Protein 1DBG (pdb70)

Sequence (481 aa):
QVVASNETLYQVVKEVKPGGLVQIADGTYKDVQLIVSNSGKSGLPITIKALNPGKVFFTGDAKVELRGEHLILEGIWFKDGNRAIQAWKSHGPGLVAIYGSYNRITACVFDCFDEANSAYITTSLTEDGKVPQHCRIDHCSFTDKITFDQVINLNNTARAIKDGSVGGPGMYHRVDHCFFSNPQKPGNAGGGIRIGYYRNDIGRCLVDSNLFMRQDSEAEIITSKSQENVYYGNTYLNCQGTMNFRHGDHQVAINNFYIGNDQRFGYGGMFVWGSRHVIACNYFELSETIKSRGNAALYLNPGAMASEHALAFDMLIANNAFINVNGYAIHFNPLDERRKEYCAANRLKFETPHQLMLKGNLFFKDKPYVYPFFKDDYFIAGKNSWTGNVALGVEKGIPVNISANRSAYKPVKIKDIQPIEGIALDLNALISKGITGKPLSWDEVRPYWLKEMPGTYALTARLSADRAAKFKAVIKRNKEH

Foldseek 3Di:
DEDEELVVQQVCLVVDEFLAEYEYEFDEYEQREAERAEAHDVVGAHEYEHNAQPRYEYEEQAAAEAAYARYEYERYEAAHYHHDQVPADALDAASHEYAAEHYEYAQYEAELRALHAYANHEHDHDPVQDAYAAYEYAQYEHEAHLHFAANYEYEQDRDDPDDPLDEGEEHLYEYALYEAAYAAAPDNRHFHYEYYDAQSYAYLYEYAHYEYFQRAHDQENYAYHHEAYEYYHYEHEQYNHAHEPQHHEAYEYFQYEFYYDDDPAAGEDYAYAYEAYEAFLYEAAHPHHDPLFAQEHYEFEWAFDNDSRHHYEHYEHFLYEHEARLGAPYEFYTPVVVRVVVCVVVVGDTGTYFNYEYELYEADHADPRPYARYHDPPDDPPRYHYYQYAHDRHHNHDPDDHHPDPVPRDTDQAQPDDHRPSDPDDVRVRRRVHHDDDHDDCVSRHNPSDDDRPADCSPPVDHPPVSVVSSVVSSVVVDDD

Radius of gyration: 22.56 Å; Cα contacts (8 Å, |Δi|>4): 1504; chains: 1; bounding box: 52×67×52 Å

Solvent-accessible surface area: 19121 Å² total; per-residue (Å²): 97,89,2,75,47,35,129,58,0,41,99,16,3,150,115,14,153,51,40,19,80,0,41,0,19,76,29,88,5,126,54,0,66,1,64,0,74,49,50,4,127,97,69,95,42,0,23,0,33,0,74,60,29,24,120,0,38,0,6,5,60,0,60,0,17,1,95,6,69,35,1,32,0,30,0,0,49,0,60,99,16,102,6,37,77,153,74,45,134,30,67,7,56,2,0,0,1,0,24,6,15,98,2,78,0,10,1,0,0,0,9,11,3,2,32,0,27,0,0,0,0,0,0,12,42,27,196,107,41,122,29,3,56,80,4,65,3,0,49,2,0,0,1,1,0,0,0,20,5,11,0,0,0,1,14,3,15,71,155,52,179,52,120,39,106,100,40,4,66,9,0,47,5,73,0,0,43,0,2,0,0,0,5,98,6,73,60,149,4,6,1,0,0,5,0,0,16,44,67,46,0,39,0,57,0,29,0,12,22,0,5,0,31,24,1,0,1,12,33,30,0,0,4,0,43,0,32,29,0,0,0,53,16,0,1,0,36,7,0,26,0,4,0,3,0,23,15,3,18,33,0,0,0,0,7,0,14,0,22,4,96,43,153,145,59,22,0,1,0,0,3,0,17,3,9,112,2,5,0,0,0,0,48,0,51,0,18,50,10,25,165,63,58,22,24,0,0,0,0,0,0,0,0,5,99,50,17,87,34,5,0,0,27,58,6,18,0,0,2,0,8,2,28,12,12,25,4,36,1,0,7,0,1,0,31,25,141,142,15,84,131,68,3,77,86,69,225,68,151,55,40,26,0,41,90,0,69,0,60,0,0,10,0,52,27,100,93,129,42,128,56,26,10,2,60,17,90,58,64,115,85,75,29,20,41,45,78,45,6,6,5,48,48,37,117,60,43,14,103,21,151,17,58,66,76,112,113,48,40,147,48,43,133,7,156,115,21,132,80,6,103,55,16,108,41,87,3,31,43,30,0,19,146,3,58,61,71,158,53,38,54,31,103,91,2,62,0,132,44,12,172,141,38,12,27,57,14,6,130,72,17,180,29,51,91,101,55,23,57,62,22,134,36,1,43,147,115,86,136,162,243

Secondary structure (DSSP, 8-state):
-EE-SHHHHHHHHHH--TT-EEEEPSEEEET-EEEE----BTTB-EEEEESSTTSEEEEES-EEEE-SSSEEEES-EEEEE---TTT--TTS--SEEE-SSS-EEES-EEES--SS-S-SEEE---TT-----S-EEES-EEE---SSS-SEEE-SS---S---S--PPP---EEES-EEEE---SSS---SEEE-SSTT-B---EEES-EEEEE-SSSEEEEEESBS-EEES-EEES-SSEEEEEE-SS-EEES-EEEE-SSSS-B--EEE-SBS-EEES-EEEESSB-GGGTSEEEEE--B-TTSTT---BSEEEES-EEES-SSEEEESSTTHHHHHHHHHHTT---B---SEEEES-EEE--SS----SEE-TT--TTSSEEES-EEESS--SSS---B--STT--PPP---PPPPTT----HHHHHHH-S-S----GGGTS-TT--SPPSSHHHHS---HHHHHHHHHHHHHTS--

Organism: Pedobacter heparinus (strain ATCC 13125 / DSM 2366 / CIP 104194 / JCM 7457 / NBRC 12017 / NCIMB 9290 / NRRL B-14731 / HIM 762-3) (NCBI:txid485917)

CATH classification: 2.160.20.10

InterPro domains:
  IPR011050 Pectin lyase fold/virulence factor [SSF51126] (27-500)
  IPR012334 Pectin lyase fold [G3DSA:2.160.20.10] (26-506)
  IPR039513 PL-6 family [PF14592] (28-451)
  IPR039513 PL-6 family [cd14251] (28-419)

B-factor: mean 11.75, std 6.19, range [2.41, 33.17]

Nearest PDB structures (foldseek):
  1dbo-assembly1_A  TM=1.002E+00  e=1.349E-78  Pedobacter heparinus
  1ofm-assembly1_A  TM=1.001E+00  e=6.985E-77  Pedobacter heparinus
  7o78-assembly1_A  TM=9.616E-01  e=3.017E-55  Pseudopedobacter saltans DSM 12145
  7o79-assembly1_A  TM=7.717E-01  e=1.027E-18  Pseudopedobacter saltans DSM 12145
  8bwk-assembly3_C  TM=7.982E-01  e=2.949E-17  uncultured bacterium

Structure (mmCIF, N/CA/C/O backbone):
data_1DBG
#
_entry.id   1DBG
#
_cell.length_a   50.6
_cell.length_b   74.4
_cell.length_c   58.7
_cell.angle_alpha   90.0
_cell.angle_beta   92.9
_cell.angle_gamma   90.0
#
_symmetry.space_group_name_H-M   'P 1 21 1'
#
loop_
_entity.id
_entity.type
_entity.pdbx_description
1 polymer 'CHONDROITINASE B'
2 branched '4-deoxy-alpha-D-glucopyranose-(1-3)-[beta-D-glucopyranose-(1-4)]2-O-methyl-beta-L-fucopyranose-(1-4)-beta-D-xylopyranose-(1-4)-alpha-D-glucopyranuronic acid-(1-2)-[alpha-L-rhamnopyranose-(1-4)]alpha-D-mannopyranose'
3 water water
#
loop_
_atom_site.group_PDB
_atom_site.id
_atom_site.type_symbol
_atom_site.label_atom_id
_atom_site.label_alt_id
_atom_site.label_comp_id
_atom_site.label_asym_id
_atom_site.label_entity_id
_atom_site.label_seq_id
_atom_site.pdbx_PDB_ins_code
_atom_site.Cartn_x
_atom_site.Cartn_y
_atom_site.Cartn_z
_atom_site.occupancy
_atom_site.B_iso_or_equiv
_atom_site.auth_seq_id
_atom_site.auth_comp_id
_atom_site.auth_asym_id
_atom_site.auth_atom_id
_atom_site.pdbx_PDB_model_num
ATOM 1 N N . GLN A 1 26 ? 52.719 -8.550 26.157 1.00 11.86 26 GLN A N 1
ATOM 2 C CA . GLN A 1 26 ? 54.121 -8.804 25.737 1.00 11.69 26 GLN A CA 1
ATOM 3 C C . GLN A 1 26 ? 54.700 -7.931 24.626 1.00 11.08 26 GLN A C 1
ATOM 4 O O . GLN A 1 26 ? 54.002 -7.121 23.998 1.00 11.25 26 GLN A O 1
ATOM 9 N N . VAL A 1 27 ? 55.995 -8.106 24.391 1.00 10.29 27 VAL A N 1
ATOM 10 C CA . VAL A 1 27 ? 56.691 -7.357 23.368 1.00 9.70 27 VAL A CA 1
ATOM 11 C C . VAL A 1 27 ? 56.659 -8.144 22.064 1.00 10.05 27 VAL A C 1
ATOM 12 O O . VAL A 1 27 ? 57.076 -9.301 22.007 1.00 10.48 27 VAL A O 1
ATOM 16 N N . VAL A 1 28 ? 56.142 -7.510 21.019 1.00 8.79 28 VAL A N 1
ATOM 17 C CA . VAL A 1 28 ? 56.060 -8.136 19.703 1.00 8.92 28 VAL A CA 1
ATOM 18 C C . VAL A 1 28 ? 56.914 -7.340 18.727 1.00 9.13 28 VAL A C 1
ATOM 19 O O . VAL A 1 28 ? 56.987 -6.114 18.813 1.00 8.78 28 VAL A O 1
ATOM 23 N N . ALA A 1 29 ? 57.552 -8.036 17.794 1.00 9.26 29 ALA A N 1
ATOM 24 C CA . ALA A 1 29 ? 58.420 -7.369 16.830 1.00 9.57 29 ALA A CA 1
ATOM 25 C C . ALA A 1 29 ? 58.059 -7.613 15.366 1.00 10.13 29 ALA A C 1
ATOM 26 O O . ALA A 1 29 ? 58.829 -7.258 14.476 1.00 12.17 29 ALA A O 1
ATOM 28 N N . SER A 1 30 ? 56.899 -8.210 15.111 1.00 10.44 30 SER A N 1
ATOM 29 C CA . SER A 1 30 ? 56.468 -8.464 13.734 1.00 10.05 30 SER A CA 1
ATOM 30 C C . SER A 1 30 ? 54.947 -8.435 13.643 1.00 9.37 30 SER A C 1
ATOM 31 O O . SER A 1 30 ? 54.264 -8.538 14.658 1.00 8.21 30 SER A O 1
ATOM 34 N N . ASN A 1 31 ? 54.414 -8.296 12.432 1.00 9.62 31 ASN A N 1
ATOM 35 C CA . ASN A 1 31 ? 52.965 -8.276 12.277 1.00 10.65 31 ASN A CA 1
ATOM 36 C C . ASN A 1 31 ? 52.341 -9.563 12.808 1.00 11.38 31 ASN A C 1
ATOM 37 O O . ASN A 1 31 ? 51.361 -9.522 13.549 1.00 10.00 31 ASN A O 1
ATOM 42 N N . GLU A 1 32 ? 52.904 -10.710 12.428 1.00 12.56 32 GLU A N 1
ATOM 43 C CA . GLU A 1 32 ? 52.355 -11.987 12.878 1.00 13.65 32 GLU A CA 1
ATOM 44 C C . GLU A 1 32 ? 52.307 -12.169 14.390 1.00 13.31 32 GLU A C 1
ATOM 45 O O . GLU A 1 32 ? 51.295 -12.635 14.919 1.00 13.62 32 GLU A O 1
ATOM 51 N N . THR A 1 33 ? 53.378 -11.810 15.095 1.00 12.78 33 THR A N 1
ATOM 52 C CA . THR A 1 33 ? 53.371 -11.964 16.548 1.00 11.68 33 THR A CA 1
ATOM 53 C C . THR A 1 33 ? 52.407 -10.945 17.154 1.00 10.88 33 THR A C 1
ATOM 54 O O . THR A 1 33 ? 51.796 -11.194 18.192 1.00 10.65 33 THR A O 1
ATOM 58 N N . LEU A 1 34 ? 52.260 -9.804 16.488 1.00 9.52 34 LEU A N 1
ATOM 59 C CA . LEU A 1 34 ? 51.328 -8.782 16.948 1.00 10.11 34 LEU A CA 1
ATOM 60 C C . LEU A 1 34 ? 49.910 -9.366 16.888 1.00 10.76 34 LEU A C 1
ATOM 61 O O . LEU A 1 34 ? 49.157 -9.295 17.861 1.00 11.02 34 LEU A O 1
ATOM 66 N N . TYR A 1 35 ? 49.562 -9.944 15.739 1.00 11.10 35 TYR A N 1
ATOM 67 C CA . TYR A 1 35 ? 48.253 -10.556 15.524 1.00 11.98 35 TYR A CA 1
ATOM 68 C C . TYR A 1 35 ? 47.976 -11.616 16.581 1.00 12.41 35 TYR A C 1
ATOM 69 O O . TYR A 1 35 ? 46.904 -11.653 17.178 1.00 12.40 35 TYR A O 1
ATOM 78 N N . GLN A 1 36 ? 48.958 -12.477 16.809 1.00 12.46 36 GLN A N 1
ATOM 79 C CA . GLN A 1 36 ? 48.815 -13.549 17.783 1.00 13.78 36 GLN A CA 1
ATOM 80 C C . GLN A 1 36 ? 48.599 -13.070 19.217 1.00 12.94 36 GLN A C 1
ATOM 81 O O . GLN A 1 36 ? 47.664 -13.518 19.883 1.00 13.07 36 GLN A O 1
ATOM 87 N N . VAL A 1 37 ? 49.445 -12.160 19.696 1.00 12.04 37 VAL A N 1
ATOM 88 C CA . VAL A 1 37 ? 49.308 -11.663 21.064 1.00 11.80 37 VAL A CA 1
ATOM 89 C C . VAL A 1 37 ? 47.982 -10.936 21.288 1.00 12.92 37 VAL A C 1
ATOM 90 O O . VAL A 1 37 ? 47.367 -11.061 22.349 1.00 12.55 37 VAL A O 1
ATOM 94 N N . VAL A 1 38 ? 47.534 -10.183 20.292 1.00 13.73 38 VAL A N 1
ATOM 95 C CA . VAL A 1 38 ? 46.280 -9.453 20.426 1.00 15.01 38 VAL A CA 1
ATOM 96 C C . VAL A 1 38 ? 45.113 -10.426 20.533 1.00 15.17 38 VAL A C 1
ATOM 97 O O . VAL A 1 38 ? 44.104 -10.140 21.169 1.00 15.44 38 VAL A O 1
ATOM 101 N N . LYS A 1 39 ? 45.269 -11.595 19.927 1.00 16.35 39 LYS A N 1
ATOM 102 C CA . LYS A 1 39 ? 44.225 -12.610 19.964 1.00 17.76 39 LYS A CA 1
ATOM 103 C C . LYS A 1 39 ? 44.154 -13.318 21.325 1.00 18.14 39 LYS A C 1
ATOM 104 O O . LYS A 1 39 ? 43.135 -13.913 21.669 1.00 19.40 39 LYS A O 1
ATOM 110 N N . GLU A 1 40 ? 45.229 -13.228 22.105 1.00 18.31 40 GLU A N 1
ATOM 111 C CA . GLU A 1 40 ? 45.295 -13.883 23.411 1.00 18.69 40 GLU A CA 1
ATOM 112 C C . GLU A 1 40 ? 45.225 -12.911 24.600 1.00 17.88 40 GLU A C 1
ATOM 113 O O . GLU A 1 40 ? 44.952 -13.326 25.726 1.00 18.01 40 GLU A O 1
ATOM 119 N N . VAL A 1 41 ? 45.483 -11.626 24.354 1.00 17.03 41 VAL A N 1
ATOM 120 C CA . VAL A 1 41 ? 45.496 -10.627 25.419 1.00 16.40 41 VAL A CA 1
ATOM 121 C C . VAL A 1 41 ? 44.219 -10.537 26.263 1.00 15.55 41 VAL A C 1
ATOM 122 O O . VAL A 1 41 ? 43.100 -10.572 25.746 1.00 14.73 41 VAL A O 1
ATOM 126 N N . LYS A 1 42 ? 44.413 -10.425 27.576 1.00 15.55 42 LYS A N 1
ATOM 127 C CA . LYS A 1 42 ? 43.319 -10.356 28.543 1.00 15.27 42 LYS A CA 1
ATOM 128 C C . LYS A 1 42 ? 43.120 -8.945 29.083 1.00 14.19 42 LYS A C 1
ATOM 129 O O . LYS A 1 42 ? 43.979 -8.075 28.912 1.00 13.79 42 LYS A O 1
ATOM 135 N N . PRO A 1 43 ? 41.979 -8.694 29.744 1.00 13.18 43 PRO A N 1
ATOM 136 C CA . PRO A 1 43 ? 41.744 -7.358 30.292 1.00 12.83 43 PRO A CA 1
ATOM 137 C C . PRO A 1 43 ? 42.915 -6.921 31.180 1.00 12.95 43 PRO A C 1
ATOM 138 O O . PRO A 1 43 ? 43.426 -7.705 31.987 1.00 12.66 43 PRO A O 1
ATOM 142 N N . GLY A 1 44 ? 43.338 -5.670 31.024 1.00 12.35 44 GLY A N 1
ATOM 143 C CA . GLY A 1 44 ? 44.451 -5.165 31.806 1.00 12.48 44 GLY A CA 1
ATOM 144 C C . GLY A 1 44 ? 45.770 -5.446 31.113 1.00 12.62 44 GLY A C 1
ATOM 145 O O . GLY A 1 44 ? 46.824 -5.002 31.561 1.00 13.44 44 GLY A O 1
ATOM 146 N N . GLY A 1 45 ? 45.704 -6.189 30.013 1.00 11.30 45 GLY A N 1
ATOM 147 C CA . GLY A 1 45 ? 46.897 -6.535 29.262 1.00 10.54 45 GLY A CA 1
ATOM 148 C C . GLY A 1 45 ? 47.629 -5.361 28.641 1.00 10.79 45 GLY A C 1
ATOM 149 O O . GLY A 1 45 ? 47.061 -4.292 28.412 1.00 10.03 45 GLY A O 1
ATOM 150 N N . LEU A 1 46 ? 48.910 -5.578 28.366 1.00 10.42 46 LEU A N 1
ATOM 151 C CA . LEU A 1 46 ? 49.772 -4.566 27.778 1.00 9.91 46 LEU A CA 1
ATOM 152 C C . LEU A 1 46 ? 50.601 -5.173 26.651 1.00 9.53 46 LEU A C 1
ATOM 153 O O . LEU A 1 46 ? 51.455 -6.032 26.895 1.00 9.69 46 LEU A O 1
ATOM 158 N N . VAL A 1 47 ? 50.337 -4.730 25.423 1.00 8.30 47 VAL A N 1
ATOM 159 C CA . VAL A 1 47 ? 51.056 -5.207 24.242 1.00 8.54 47 VAL A CA 1
ATOM 160 C C . VAL A 1 47 ? 51.954 -4.066 23.782 1.00 9.13 47 VAL A C 1
ATOM 161 O O . VAL A 1 47 ? 51.472 -2.982 23.454 1.00 9.51 47 VAL A O 1
ATOM 165 N N . GLN A 1 48 ? 53.257 -4.312 23.778 1.00 8.38 48 GLN A N 1
ATOM 166 C CA . GLN A 1 48 ? 54.224 -3.297 23.385 1.00 8.01 48 GLN A CA 1
ATOM 167 C C . GLN A 1 48 ? 54.902 -3.688 22.087 1.00 8.10 48 GLN A C 1
ATOM 168 O O . GLN A 1 48 ? 55.475 -4.765 21.966 1.00 8.43 48 GLN A O 1
ATOM 174 N N . ILE A 1 49 ? 54.831 -2.795 21.110 1.00 8.49 49 ILE A N 1
ATOM 175 C CA . ILE A 1 49 ? 55.416 -3.061 19.813 1.00 7.81 49 ILE A CA 1
ATOM 176 C C . ILE A 1 49 ? 56.870 -2.598 19.755 1.00 7.99 49 ILE A C 1
ATOM 177 O O . ILE A 1 49 ? 57.168 -1.422 19.963 1.00 8.72 49 ILE A O 1
ATOM 182 N N . ALA A 1 50 ? 57.769 -3.539 19.476 1.00 8.36 50 ALA A N 1
ATOM 183 C CA . ALA A 1 50 ? 59.198 -3.258 19.390 1.00 7.63 50 ALA A CA 1
ATOM 184 C C . ALA A 1 50 ? 59.496 -2.237 18.294 1.00 8.44 50 ALA A C 1
ATOM 185 O O . ALA A 1 50 ? 58.744 -2.125 17.328 1.00 7.74 50 ALA A O 1
ATOM 187 N N . ASP A 1 51 ? 60.593 -1.499 18.441 1.00 8.03 51 ASP A N 1
ATOM 188 C CA . ASP A 1 51 ? 60.955 -0.498 17.437 1.00 8.93 51 ASP A CA 1
ATOM 189 C C . ASP A 1 51 ? 60.993 -1.146 16.059 1.00 8.00 51 ASP A C 1
ATOM 190 O O . ASP A 1 51 ? 61.510 -2.253 15.891 1.00 7.65 51 ASP A O 1
ATOM 195 N N . GLY A 1 52 ? 60.461 -0.451 15.066 1.00 8.40 52 GLY A N 1
ATOM 196 C CA . GLY A 1 52 ? 60.481 -1.007 13.730 1.00 8.54 52 GLY A CA 1
ATOM 197 C C . GLY A 1 52 ? 59.339 -0.564 12.846 1.00 8.70 52 GLY A C 1
ATOM 198 O O . GLY A 1 52 ? 58.475 0.214 13.248 1.00 8.09 52 GLY A O 1
ATOM 199 N N . THR A 1 53 ? 59.343 -1.074 11.623 1.00 8.64 53 THR A N 1
ATOM 200 C CA . THR A 1 53 ? 58.309 -0.741 10.667 1.00 9.55 53 THR A CA 1
ATOM 201 C C . THR A 1 53 ? 57.386 -1.931 10.486 1.00 9.85 53 THR A C 1
ATOM 202 O O . THR A 1 53 ? 57.842 -3.049 10.249 1.00 10.40 53 THR A O 1
ATOM 206 N N . TYR A 1 54 ? 56.086 -1.693 10.617 1.00 9.36 54 TYR A N 1
ATOM 207 C CA . TYR A 1 54 ? 55.109 -2.758 10.457 1.00 8.56 54 TYR A CA 1
ATOM 208 C C . TYR A 1 54 ? 54.314 -2.462 9.199 1.00 8.53 54 TYR A C 1
ATOM 209 O O . TYR A 1 54 ? 53.309 -1.759 9.211 1.00 8.43 54 TYR A O 1
ATOM 218 N N . LYS A 1 55 ? 54.816 -3.017 8.104 1.00 8.43 55 LYS A N 1
ATOM 219 C CA . LYS A 1 55 ? 54.256 -2.820 6.781 1.00 7.97 55 LYS A CA 1
ATOM 220 C C . LYS A 1 55 ? 53.095 -3.738 6.420 1.00 7.85 55 LYS A C 1
ATOM 221 O O . LYS A 1 55 ? 53.152 -4.953 6.629 1.00 8.07 55 LYS A O 1
ATOM 227 N N . ASP A 1 56 ? 52.047 -3.130 5.873 1.00 7.35 56 ASP A N 1
ATOM 228 C CA . ASP A 1 56 ? 50.831 -3.826 5.466 1.00 7.96 56 ASP A CA 1
ATOM 229 C C . ASP A 1 56 ? 50.142 -4.452 6.671 1.00 8.49 56 ASP A C 1
ATOM 230 O O . ASP A 1 56 ? 49.414 -5.435 6.538 1.00 9.06 56 ASP A O 1
ATOM 235 N N . VAL A 1 57 ? 50.371 -3.877 7.846 1.00 7.95 57 VAL A N 1
ATOM 236 C CA . VAL A 1 57 ? 49.772 -4.397 9.068 1.00 8.38 57 VAL A CA 1
ATOM 237 C C . VAL A 1 57 ? 48.240 -4.306 9.049 1.00 8.48 57 VAL A C 1
ATOM 238 O O . VAL A 1 57 ? 47.659 -3.281 8.675 1.00 8.07 57 VAL A O 1
ATOM 242 N N . GLN A 1 58 ? 47.599 -5.398 9.449 1.00 8.90 58 GLN A N 1
ATOM 243 C CA . GLN A 1 58 ? 46.144 -5.498 9.497 1.00 10.15 58 GLN A CA 1
ATOM 244 C C . GLN A 1 58 ? 45.774 -5.831 10.938 1.00 10.10 58 GLN A C 1
ATOM 245 O O . GLN A 1 58 ? 45.434 -6.974 11.257 1.00 10.18 58 GLN A O 1
ATOM 251 N N . LEU A 1 59 ? 45.858 -4.826 11.804 1.00 8.80 59 LEU A N 1
ATOM 252 C CA . LEU A 1 59 ? 45.560 -4.994 13.223 1.00 8.86 59 LEU A CA 1
ATOM 253 C C . LEU A 1 59 ? 44.063 -5.000 13.504 1.00 8.54 59 LEU A C 1
ATOM 254 O O . LEU A 1 59 ? 43.404 -3.963 13.425 1.00 8.46 59 LEU A O 1
ATOM 259 N N . ILE A 1 60 ? 43.539 -6.172 13.851 1.00 8.65 60 ILE A N 1
ATOM 260 C CA . ILE A 1 60 ? 42.121 -6.336 14.147 1.00 9.55 60 ILE A CA 1
ATOM 261 C C . ILE A 1 60 ? 42.005 -6.757 15.611 1.00 10.62 60 ILE A C 1
ATOM 262 O O . ILE A 1 60 ? 42.340 -7.887 15.960 1.00 11.37 60 ILE A O 1
ATOM 267 N N . VAL A 1 61 ? 41.541 -5.852 16.466 1.00 10.71 61 VAL A N 1
ATOM 268 C CA . VAL A 1 61 ? 41.405 -6.146 17.891 1.00 10.80 61 VAL A CA 1
ATOM 269 C C . VAL A 1 61 ? 39.953 -6.471 18.230 1.00 11.18 61 VAL A C 1
ATOM 270 O O . VAL A 1 61 ? 39.106 -5.578 18.297 1.00 10.20 61 VAL A O 1
ATOM 274 N N . SER A 1 62 ? 39.673 -7.750 18.456 1.00 12.28 62 SER A N 1
ATOM 275 C CA . SER A 1 62 ? 38.313 -8.180 18.768 1.00 12.98 62 SER A CA 1
ATOM 276 C C . SER A 1 62 ? 38.055 -8.404 20.255 1.00 13.18 62 SER A C 1
ATOM 277 O O . SER A 1 62 ? 36.912 -8.296 20.708 1.00 13.20 62 SER A O 1
ATOM 280 N N . ASN A 1 63 ? 39.098 -8.717 21.023 1.00 13.00 63 ASN A N 1
ATOM 281 C CA . ASN A 1 63 ? 38.890 -8.932 22.452 1.00 13.52 63 ASN A CA 1
ATOM 282 C C . ASN A 1 63 ? 38.538 -7.616 23.129 1.00 13.09 63 ASN A C 1
ATOM 283 O O . ASN A 1 63 ? 38.670 -6.545 22.540 1.00 11.85 63 ASN A O 1
ATOM 288 N N . SER A 1 64 ? 38.089 -7.712 24.373 1.00 12.76 64 SER A N 1
ATOM 289 C CA . SER A 1 64 ? 37.716 -6.536 25.130 1.00 12.68 64 SER A CA 1
ATOM 290 C C . SER A 1 64 ? 38.440 -6.455 26.451 1.00 12.44 64 SER A C 1
ATOM 291 O O . SER A 1 64 ? 38.744 -7.472 27.074 1.00 11.05 64 SER A O 1
ATOM 294 N N . GLY A 1 65 ? 38.727 -5.229 26.864 1.00 12.08 65 GLY A N 1
ATOM 295 C CA . GLY A 1 65 ? 39.341 -5.028 28.156 1.00 12.89 65 GLY A CA 1
ATOM 296 C C . GLY A 1 65 ? 38.108 -4.874 29.024 1.00 13.53 65 GLY A C 1
ATOM 297 O O . GLY A 1 65 ? 37.009 -5.247 28.595 1.00 13.40 65 GLY A O 1
ATOM 298 N N . LYS A 1 66 ? 38.270 -4.344 30.230 1.00 14.04 66 LYS A N 1
ATOM 299 C CA . LYS A 1 66 ? 37.139 -4.127 31.125 1.00 15.57 66 LYS A CA 1
ATOM 300 C C . LYS A 1 66 ? 37.298 -2.756 31.767 1.00 15.40 66 LYS A C 1
ATOM 301 O O . LYS A 1 66 ? 38.384 -2.181 31.749 1.00 15.11 66 LYS A O 1
ATOM 307 N N . SER A 1 67 ? 36.218 -2.216 32.316 1.00 15.90 67 SER A N 1
ATOM 308 C CA . SER A 1 67 ? 36.292 -0.910 32.957 1.00 16.79 67 SER A CA 1
ATOM 309 C C . SER A 1 67 ? 37.376 -0.966 34.034 1.00 17.00 67 SER A C 1
ATOM 310 O O . SER A 1 67 ? 37.308 -1.793 34.943 1.00 17.68 67 SER A O 1
ATOM 313 N N . GLY A 1 68 ? 38.376 -0.096 33.922 1.00 16.51 68 GLY A N 1
ATOM 314 C CA . GLY A 1 68 ? 39.462 -0.079 34.887 1.00 16.96 68 GLY A CA 1
ATOM 315 C C . GLY A 1 68 ? 40.573 -1.040 34.505 1.00 16.45 68 GLY A C 1
ATOM 316 O O . GLY A 1 68 ? 41.664 -1.020 35.080 1.00 17.18 68 GLY A O 1
ATOM 317 N N . LEU A 1 69 ? 40.289 -1.885 33.523 1.00 15.95 69 LEU A N 1
ATOM 318 C CA . LEU A 1 69 ? 41.250 -2.865 33.039 1.00 15.01 69 LEU A CA 1
ATOM 319 C C . LEU A 1 69 ? 41.255 -2.912 31.523 1.00 13.79 69 LEU A C 1
ATOM 320 O O . LEU A 1 69 ? 40.965 -3.945 30.924 1.00 13.40 69 LEU A O 1
ATOM 325 N N . PRO A 1 70 ? 41.579 -1.782 30.878 1.00 13.32 70 PRO A N 1
ATOM 326 C CA . PRO A 1 70 ? 41.614 -1.738 29.416 1.00 12.91 70 PRO A CA 1
ATOM 327 C C . PRO A 1 70 ? 42.807 -2.532 28.894 1.00 12.17 70 PRO A C 1
ATOM 328 O O . PRO A 1 70 ? 43.722 -2.875 29.649 1.00 12.81 70 PRO A O 1
ATOM 332 N N . ILE A 1 71 ? 42.778 -2.838 27.606 1.00 11.00 71 ILE A N 1
ATOM 333 C CA . ILE A 1 71 ? 43.872 -3.540 26.960 1.00 10.07 71 ILE A CA 1
ATOM 334 C C . ILE A 1 71 ? 44.615 -2.429 26.238 1.00 9.82 71 ILE A C 1
ATOM 335 O O . ILE A 1 71 ? 44.025 -1.703 25.444 1.00 9.60 71 ILE A O 1
ATOM 340 N N . THR A 1 72 ? 45.903 -2.290 26.536 1.00 9.01 72 THR A N 1
ATOM 341 C CA . THR A 1 72 ? 46.732 -1.254 25.935 1.00 9.44 72 THR A CA 1
ATOM 342 C C . THR A 1 72 ? 47.695 -1.790 24.882 1.00 9.49 72 THR A C 1
ATOM 343 O O . THR A 1 72 ? 48.498 -2.679 25.153 1.00 10.31 72 THR A O 1
ATOM 347 N N . ILE A 1 73 ? 47.603 -1.248 23.672 1.00 8.09 73 ILE A N 1
ATOM 348 C CA . ILE A 1 73 ? 48.492 -1.646 22.594 1.00 7.99 73 ILE A CA 1
ATOM 349 C C . ILE A 1 73 ? 49.254 -0.371 22.275 1.00 8.44 73 ILE A C 1
ATOM 350 O O . ILE A 1 73 ? 48.664 0.619 21.841 1.00 7.41 73 ILE A O 1
ATOM 355 N N . LYS A 1 74 ? 50.561 -0.383 22.513 1.00 8.55 74 LYS A N 1
ATOM 356 C CA . LYS A 1 74 ? 51.354 0.811 22.275 1.00 8.73 74 LYS A CA 1
ATOM 357 C C . LYS A 1 74 ? 52.765 0.487 21.824 1.00 9.02 74 LYS A C 1
ATOM 358 O O . LYS A 1 74 ? 53.240 -0.641 21.968 1.00 8.40 74 LYS A O 1
ATOM 364 N N . ALA A 1 75 ? 53.430 1.485 21.257 1.00 8.84 75 ALA A N 1
ATOM 365 C CA . ALA A 1 75 ? 54.809 1.307 20.827 1.00 8.67 75 ALA A CA 1
ATOM 366 C C . ALA A 1 75 ? 55.629 1.248 22.113 1.00 9.10 75 ALA A C 1
ATOM 367 O O . ALA A 1 75 ? 55.321 1.951 23.077 1.00 9.14 75 ALA A O 1
ATOM 369 N N . LEU A 1 76 ? 56.649 0.399 22.151 1.00 9.17 76 LEU A N 1
ATOM 370 C CA . LEU A 1 76 ? 57.495 0.318 23.334 1.00 9.29 76 LEU A CA 1
ATOM 371 C C . LEU A 1 76 ? 58.139 1.695 23.489 1.00 9.83 76 LEU A C 1
ATOM 372 O O . LEU A 1 76 ? 58.241 2.230 24.595 1.00 9.00 76 LEU A O 1
ATOM 377 N N . ASN A 1 77 ? 58.553 2.254 22.353 1.00 9.27 77 ASN A N 1
ATOM 378 C CA . ASN A 1 77 ? 59.167 3.577 22.285 1.00 10.07 77 ASN A CA 1
ATOM 379 C C . ASN A 1 77 ? 58.415 4.422 21.256 1.00 9.68 77 ASN A C 1
ATOM 380 O O . ASN A 1 77 ? 58.743 4.398 20.070 1.00 9.53 77 ASN A O 1
ATOM 385 N N . PRO A 1 78 ? 57.388 5.172 21.691 1.00 10.16 78 PRO A N 1
ATOM 386 C CA . PRO A 1 78 ? 56.654 5.992 20.725 1.00 10.33 78 PRO A CA 1
ATOM 387 C C . PRO A 1 78 ? 57.602 6.878 19.921 1.00 10.48 78 PRO A C 1
ATOM 388 O O . PRO A 1 78 ? 58.468 7.552 20.482 1.00 9.91 78 PRO A O 1
ATOM 392 N N . GLY A 1 79 ? 57.431 6.858 18.604 1.00 10.12 79 GLY A N 1
ATOM 393 C CA . GLY A 1 79 ? 58.276 7.635 17.724 1.00 10.36 79 GLY A CA 1
ATOM 394 C C . GLY A 1 79 ? 59.168 6.711 16.923 1.00 10.36 79 GLY A C 1
ATOM 395 O O . GLY A 1 79 ? 59.811 7.133 15.966 1.00 11.12 79 GLY A O 1
ATOM 396 N N . LYS A 1 80 ? 59.208 5.441 17.314 1.00 9.84 80 LYS A N 1
ATOM 397 C CA . LYS A 1 80 ? 60.035 4.459 16.617 1.00 9.88 80 LYS A CA 1
ATOM 398 C C . LYS A 1 80 ? 59.254 3.289 16.034 1.00 9.55 80 LYS A C 1
ATOM 399 O O . LYS A 1 80 ? 59.839 2.316 15.554 1.00 7.77 80 LYS A O 1
ATOM 405 N N . VAL A 1 81 ? 57.930 3.388 16.087 1.00 8.72 81 VAL A N 1
ATOM 406 C CA . VAL A 1 81 ? 57.060 2.357 15.535 1.00 7.34 81 VAL A CA 1
ATOM 407 C C . VAL A 1 81 ? 56.208 2.980 14.445 1.00 7.64 81 VAL A C 1
ATOM 408 O O . VAL A 1 81 ? 55.510 3.967 14.676 1.00 7.07 81 VAL A O 1
ATOM 412 N N . PHE A 1 82 ? 56.261 2.395 13.256 1.00 6.68 82 PHE A N 1
ATOM 413 C CA . PHE A 1 82 ? 55.500 2.926 12.140 1.00 7.22 82 PHE A CA 1
ATOM 414 C C . PHE A 1 82 ? 54.590 1.899 11.500 1.00 7.02 82 PHE A C 1
ATOM 415 O O . PHE A 1 82 ? 55.011 0.785 11.209 1.00 8.19 82 PHE A O 1
ATOM 423 N N . PHE A 1 83 ? 53.332 2.265 11.308 1.00 6.15 83 PHE A N 1
ATOM 424 C CA . PHE A 1 83 ? 52.407 1.384 10.619 1.00 6.14 83 PHE A CA 1
ATOM 425 C C . PHE A 1 83 ? 52.393 1.947 9.208 1.00 6.47 83 PHE A C 1
ATOM 426 O O . PHE A 1 83 ? 52.059 3.113 9.005 1.00 6.00 83 PHE A O 1
ATOM 434 N N . THR A 1 84 ? 52.773 1.123 8.237 1.00 6.62 84 THR A N 1
ATOM 435 C CA . THR A 1 84 ? 52.848 1.576 6.854 1.00 6.46 84 THR A CA 1
ATOM 436 C C . THR A 1 84 ? 52.233 0.621 5.843 1.00 6.61 84 THR A C 1
ATOM 437 O O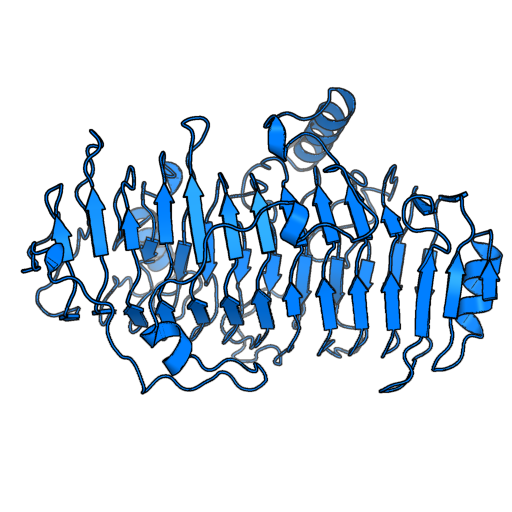 . THR A 1 84 ? 51.696 -0.428 6.191 1.00 7.05 84 THR A O 1
ATOM 441 N N . GLY A 1 85 ? 52.342 1.007 4.575 1.00 7.06 85 GLY A N 1
ATOM 442 C CA . GLY A 1 85 ? 51.830 0.194 3.494 1.00 7.97 85 GLY A CA 1
ATOM 443 C C . GLY A 1 85 ? 50.323 0.091 3.415 1.00 7.56 85 GLY A C 1
ATOM 444 O O . GLY A 1 85 ? 49.598 1.018 3.776 1.00 7.08 85 GLY A O 1
ATOM 445 N N . ASP A 1 86 ? 49.865 -1.058 2.929 1.00 8.32 86 ASP A N 1
ATOM 446 C CA . ASP A 1 86 ? 48.442 -1.345 2.763 1.00 8.40 86 ASP A CA 1
ATOM 447 C C . ASP A 1 86 ? 47.959 -1.787 4.135 1.00 8.15 86 ASP A C 1
ATOM 448 O O . ASP A 1 86 ? 47.666 -2.962 4.357 1.00 7.64 86 ASP A O 1
ATOM 453 N N . ALA A 1 87 ? 47.888 -0.822 5.048 1.00 8.17 87 ALA A N 1
ATOM 454 C CA . ALA A 1 87 ? 47.507 -1.081 6.427 1.00 8.51 87 ALA A CA 1
ATOM 455 C C . ALA A 1 87 ? 46.059 -0.781 6.777 1.00 8.75 87 ALA A C 1
ATOM 456 O O . ALA A 1 87 ? 45.311 -0.211 5.979 1.00 9.01 87 ALA A O 1
ATOM 458 N N . LYS A 1 88 ? 45.696 -1.147 8.001 1.00 9.22 88 LYS A N 1
ATOM 459 C CA . LYS A 1 88 ? 44.345 -0.975 8.505 1.00 10.14 88 LYS A CA 1
ATOM 460 C C . LYS A 1 88 ? 44.262 -1.396 9.972 1.00 9.05 88 LYS A C 1
ATOM 461 O O . LYS A 1 88 ? 44.890 -2.369 10.379 1.00 8.48 88 LYS A O 1
ATOM 467 N N . VAL A 1 89 ? 43.506 -0.638 10.760 1.00 8.22 89 VAL A N 1
ATOM 468 C CA . VAL A 1 89 ? 43.314 -0.949 12.171 1.00 8.58 89 VAL A CA 1
ATOM 469 C C . VAL A 1 89 ? 41.822 -0.927 12.495 1.00 8.45 89 VAL A C 1
ATOM 470 O O . VAL A 1 89 ? 41.117 0.027 12.157 1.00 8.52 89 VAL A O 1
ATOM 474 N N . GLU A 1 90 ? 41.349 -1.987 13.142 1.00 8.70 90 GLU A N 1
ATOM 475 C CA . GLU A 1 90 ? 39.950 -2.088 13.548 1.00 9.14 90 GLU A CA 1
ATOM 476 C C . GLU A 1 90 ? 39.875 -2.391 15.042 1.00 9.25 90 GLU A C 1
ATOM 477 O O . GLU A 1 90 ? 40.375 -3.418 15.497 1.00 9.44 90 GLU A O 1
ATOM 483 N N . LEU A 1 91 ? 39.284 -1.482 15.808 1.00 8.91 91 LEU A N 1
ATOM 484 C CA . LEU A 1 91 ? 39.116 -1.703 17.238 1.00 8.96 91 LEU A CA 1
ATOM 485 C C . LEU A 1 91 ? 37.656 -2.133 17.395 1.00 9.17 91 LEU A C 1
ATOM 486 O O . LEU A 1 91 ? 36.745 -1.307 17.475 1.00 9.17 91 LEU A O 1
ATOM 491 N N . ARG A 1 92 ? 37.437 -3.441 17.412 1.00 9.05 92 ARG A N 1
ATOM 492 C CA . ARG A 1 92 ? 36.089 -3.972 17.521 1.00 9.99 92 ARG A CA 1
ATOM 493 C C . ARG A 1 92 ? 35.591 -4.276 18.928 1.00 10.08 92 ARG A C 1
ATOM 494 O O . ARG A 1 92 ? 34.391 -4.188 19.185 1.00 10.16 92 ARG A O 1
ATOM 502 N N . GLY A 1 93 ? 36.497 -4.635 19.834 1.00 10.21 93 GLY A N 1
ATOM 503 C CA . GLY A 1 93 ? 36.098 -4.905 21.208 1.00 9.45 93 GLY A CA 1
ATOM 504 C C . GLY A 1 93 ? 35.934 -3.599 21.975 1.00 9.95 93 GLY A C 1
ATOM 505 O O . GLY A 1 93 ? 35.959 -2.524 21.375 1.00 9.15 93 GLY A O 1
ATOM 506 N N . GLU A 1 94 ? 35.756 -3.674 23.292 1.00 10.25 94 GLU A N 1
ATOM 507 C CA . GLU A 1 94 ? 35.603 -2.467 24.102 1.00 10.42 94 GLU A CA 1
ATOM 508 C C . GLU A 1 94 ? 36.771 -2.327 25.071 1.00 10.49 94 GLU A C 1
ATOM 509 O O . GLU A 1 94 ? 37.508 -3.281 25.302 1.00 10.66 94 GLU A O 1
ATOM 515 N N . HIS A 1 95 ? 36.913 -1.134 25.645 1.00 9.78 95 HIS A N 1
ATOM 516 C CA . HIS A 1 95 ? 37.972 -0.842 26.606 1.00 9.59 95 HIS A CA 1
ATOM 517 C C . HIS A 1 95 ? 39.357 -1.126 26.051 1.00 9.56 95 HIS A C 1
ATOM 518 O O . HIS A 1 95 ? 40.169 -1.803 26.676 1.00 9.22 95 HIS A O 1
ATOM 525 N N . LEU A 1 96 ? 39.617 -0.588 24.869 1.00 8.30 96 LEU A N 1
ATOM 526 C CA . LEU A 1 96 ? 40.903 -0.767 24.209 1.00 8.23 96 LEU A CA 1
ATOM 527 C C . LEU A 1 96 ? 41.597 0.581 24.110 1.00 8.55 96 LEU A C 1
ATOM 528 O O . LEU A 1 96 ? 40.941 1.624 24.139 1.00 8.61 96 LEU A O 1
ATOM 533 N N . ILE A 1 97 ? 42.923 0.552 23.994 1.00 8.47 97 ILE A N 1
ATOM 534 C CA . ILE A 1 97 ? 43.712 1.768 23.858 1.00 8.55 97 ILE A CA 1
ATOM 535 C C . ILE A 1 97 ? 44.836 1.556 22.845 1.00 8.15 97 ILE A C 1
ATOM 536 O O . ILE A 1 97 ? 45.601 0.597 22.947 1.00 7.86 97 ILE A O 1
ATOM 541 N N . LEU A 1 98 ? 44.916 2.439 21.856 1.00 7.94 98 LEU A N 1
ATOM 542 C CA . LEU A 1 98 ? 45.974 2.377 20.852 1.00 7.40 98 LEU A CA 1
ATOM 543 C C . LEU A 1 98 ? 46.777 3.648 21.112 1.00 6.94 98 LEU A C 1
ATOM 544 O O . LEU A 1 98 ? 46.234 4.750 21.047 1.00 7.75 98 LEU A O 1
ATOM 549 N N . GLU A 1 99 ? 48.064 3.493 21.407 1.00 6.69 99 GLU A N 1
ATOM 550 C CA . GLU A 1 99 ? 48.908 4.635 21.751 1.00 6.39 99 GLU A CA 1
ATOM 551 C C . GLU A 1 99 ? 50.297 4.673 21.119 1.00 6.64 99 GLU A C 1
ATOM 552 O O . GLU A 1 99 ? 50.938 3.640 20.926 1.00 5.72 99 GLU A O 1
ATOM 558 N N . GLY A 1 100 ? 50.742 5.890 20.805 1.00 7.49 100 GLY A N 1
ATOM 559 C CA . GLY A 1 100 ? 52.067 6.115 20.251 1.00 6.84 100 GLY A CA 1
ATOM 560 C C . GLY A 1 100 ? 52.442 5.499 18.921 1.00 6.91 100 GLY A C 1
ATOM 561 O O . GLY A 1 100 ? 53.578 5.057 18.755 1.00 7.63 100 GLY A O 1
ATOM 562 N N . ILE A 1 101 ? 51.518 5.487 17.968 1.00 7.06 101 ILE A N 1
ATOM 563 C CA . ILE A 1 101 ? 51.800 4.909 16.655 1.00 6.75 101 ILE A CA 1
ATOM 564 C C . ILE A 1 101 ? 51.932 6.020 15.611 1.00 6.66 101 ILE A C 1
ATOM 565 O O . ILE A 1 101 ? 51.239 7.034 15.678 1.00 7.05 101 ILE A O 1
ATOM 570 N N . TRP A 1 102 ? 52.830 5.824 14.652 1.00 5.96 102 TRP A N 1
ATOM 571 C CA . TRP A 1 102 ? 53.042 6.802 13.593 1.00 6.62 102 TRP A CA 1
ATOM 572 C C . TRP A 1 102 ? 52.648 6.144 12.274 1.00 6.91 102 TRP A C 1
ATOM 573 O O . TRP A 1 102 ? 53.291 5.187 11.842 1.00 5.84 102 TRP A O 1
ATOM 584 N N . PHE A 1 103 ? 51.580 6.643 11.654 1.00 6.84 103 PHE A N 1
ATOM 585 C CA . PHE A 1 103 ? 51.107 6.111 10.376 1.00 6.27 103 PHE A CA 1
ATOM 586 C C . PHE A 1 103 ? 51.679 6.960 9.234 1.00 6.80 103 PHE A C 1
ATOM 587 O O . PHE A 1 103 ? 51.411 8.159 9.161 1.00 5.55 103 PHE A O 1
ATOM 595 N N . LYS A 1 104 ? 52.456 6.334 8.352 1.00 6.25 104 LYS A N 1
ATOM 596 C CA . LYS A 1 104 ? 53.060 7.033 7.217 1.00 6.91 104 LYS A CA 1
ATOM 597 C C . LYS A 1 104 ? 53.365 6.028 6.106 1.00 7.14 104 LYS A C 1
ATOM 598 O O . LYS A 1 104 ? 53.191 4.824 6.288 1.00 6.64 104 LYS A O 1
ATOM 604 N N . ASP A 1 105 ? 53.835 6.535 4.969 1.00 6.16 105 ASP A N 1
ATOM 605 C CA . ASP A 1 105 ? 54.186 5.700 3.824 1.00 7.05 105 ASP A CA 1
ATOM 606 C C . ASP A 1 105 ? 53.134 4.626 3.554 1.00 7.77 105 ASP A C 1
ATOM 607 O O . ASP A 1 105 ? 53.448 3.434 3.474 1.00 7.55 105 ASP A O 1
ATOM 612 N N . GLY A 1 106 ? 51.885 5.058 3.403 1.00 7.35 106 GLY A N 1
ATOM 613 C CA . GLY A 1 106 ? 50.801 4.127 3.156 1.00 7.55 106 GLY A CA 1
ATOM 614 C C . GLY A 1 106 ? 50.666 3.701 1.704 1.00 7.81 106 GLY A C 1
ATOM 615 O O . GLY A 1 106 ? 51.271 4.293 0.806 1.00 6.93 106 GLY A O 1
ATOM 616 N N . ASN A 1 107 ? 49.849 2.677 1.479 1.00 7.77 107 ASN A N 1
ATOM 617 C CA . ASN A 1 107 ? 49.629 2.157 0.141 1.00 8.13 107 ASN A CA 1
ATOM 618 C C . ASN A 1 107 ? 48.328 1.353 0.012 1.00 8.05 107 ASN A C 1
ATOM 619 O O . ASN A 1 107 ? 48.303 0.313 -0.642 1.00 7.99 107 ASN A O 1
ATOM 624 N N . ARG A 1 108 ? 47.250 1.823 0.637 1.00 7.74 108 ARG A N 1
ATOM 625 C CA . ARG A 1 108 ? 45.966 1.124 0.530 1.00 7.62 108 ARG A CA 1
ATOM 626 C C . ARG A 1 108 ? 45.475 1.252 -0.913 1.00 7.05 108 ARG A C 1
ATOM 627 O O . ARG A 1 108 ? 45.784 2.233 -1.590 1.00 6.17 108 ARG A O 1
ATOM 635 N N . ALA A 1 109 ? 44.714 0.266 -1.377 1.00 6.90 109 ALA A N 1
ATOM 636 C CA . ALA A 1 109 ? 44.217 0.271 -2.752 1.00 6.96 109 ALA A CA 1
ATOM 637 C C . ALA A 1 109 ? 43.162 1.351 -2.967 1.00 7.67 109 ALA A C 1
ATOM 638 O O . ALA A 1 109 ? 42.141 1.383 -2.274 1.00 7.77 109 ALA A O 1
ATOM 640 N N . ILE A 1 110 ? 43.405 2.231 -3.934 1.00 8.10 110 ILE A N 1
ATOM 641 C CA . ILE A 1 110 ? 42.466 3.312 -4.191 1.00 8.80 110 ILE A CA 1
ATOM 642 C C . ILE A 1 110 ? 41.106 2.823 -4.670 1.00 9.36 110 ILE A C 1
ATOM 643 O O . ILE A 1 110 ? 40.117 3.539 -4.549 1.00 9.69 110 ILE A O 1
ATOM 648 N N . GLN A 1 111 ? 41.041 1.608 -5.202 1.00 8.84 111 GLN A N 1
ATOM 649 C CA . GLN A 1 111 ? 39.759 1.101 -5.666 1.00 8.88 111 GLN A CA 1
ATOM 650 C C . GLN A 1 111 ? 39.036 0.306 -4.588 1.00 8.99 111 GLN A C 1
ATOM 651 O O . GLN A 1 111 ? 37.958 -0.240 -4.832 1.00 8.46 111 GLN A O 1
ATOM 657 N N . ALA A 1 112 ? 39.608 0.275 -3.387 1.00 7.55 112 ALA A N 1
ATOM 658 C CA . ALA A 1 112 ? 39.026 -0.488 -2.283 1.00 7.94 112 ALA A CA 1
ATOM 659 C C . ALA A 1 112 ? 38.519 0.341 -1.104 1.00 7.24 112 ALA A C 1
ATOM 660 O O . ALA A 1 112 ? 37.876 -0.197 -0.206 1.00 8.71 112 ALA A O 1
ATOM 662 N N . TRP A 1 113 ? 38.807 1.637 -1.098 1.00 6.51 113 TRP A N 1
ATOM 663 C CA . TRP A 1 113 ? 38.363 2.503 -0.008 1.00 6.50 113 TRP A CA 1
ATOM 664 C C . TRP A 1 113 ? 37.521 3.666 -0.518 1.00 6.77 113 TRP A C 1
ATOM 665 O O . TRP A 1 113 ? 37.741 4.153 -1.625 1.00 6.13 113 TRP A O 1
ATOM 676 N N . LYS A 1 114 ? 36.575 4.125 0.300 1.00 6.00 114 LYS A N 1
ATOM 677 C CA . LYS A 1 114 ? 35.687 5.217 -0.098 1.00 6.55 114 LYS A CA 1
ATOM 678 C C . LYS A 1 114 ? 35.421 6.229 1.010 1.00 7.33 114 LYS A C 1
ATOM 679 O O . LYS A 1 114 ? 35.541 5.914 2.193 1.00 7.56 114 LYS A O 1
ATOM 685 N N . SER A 1 115 ? 35.052 7.445 0.619 1.00 6.77 115 SER A N 1
ATOM 686 C CA . SER A 1 115 ? 34.669 8.455 1.600 1.00 7.18 115 SER A CA 1
ATOM 687 C C . SER A 1 115 ? 33.342 7.904 2.138 1.00 6.90 115 SER A C 1
ATOM 688 O O . SER A 1 115 ? 32.598 7.265 1.391 1.00 6.89 115 SER A O 1
ATOM 691 N N . HIS A 1 116 ? 33.063 8.134 3.421 1.00 6.53 116 HIS A N 1
ATOM 692 C CA . HIS A 1 116 ? 31.843 7.647 4.073 1.00 7.41 116 HIS A CA 1
ATOM 693 C C . HIS A 1 116 ? 31.981 6.181 4.495 1.00 8.14 116 HIS A C 1
ATOM 694 O O . HIS A 1 116 ? 31.019 5.555 4.954 1.00 8.26 116 HIS A O 1
ATOM 701 N N . GLY A 1 117 ? 33.181 5.639 4.325 1.00 7.52 117 GLY A N 1
ATOM 702 C CA . GLY A 1 117 ? 33.437 4.266 4.716 1.00 7.60 117 GLY A CA 1
ATOM 703 C C . GLY A 1 117 ? 34.250 4.276 5.998 1.00 7.59 117 GLY A C 1
ATOM 704 O O . GLY A 1 117 ? 34.401 5.330 6.612 1.00 7.79 117 GLY A O 1
ATOM 705 N N . PRO A 1 118 ? 34.741 3.117 6.461 1.00 7.93 118 PRO A N 1
ATOM 706 C CA . PRO A 1 118 ? 35.538 3.088 7.689 1.00 7.46 118 PRO A CA 1
ATOM 707 C C . PRO A 1 118 ? 36.855 3.838 7.497 1.00 6.80 118 PRO A C 1
ATOM 708 O O . PRO A 1 118 ? 37.362 3.928 6.381 1.00 7.30 118 PRO A O 1
ATOM 712 N N . GLY A 1 119 ? 37.401 4.380 8.580 1.00 5.76 119 GLY A N 1
ATOM 713 C CA . GLY A 1 119 ? 38.653 5.106 8.475 1.00 6.31 119 GLY A CA 1
ATOM 714 C C . GLY A 1 119 ? 39.857 4.183 8.516 1.00 6.39 119 GLY A C 1
ATOM 715 O O . GLY A 1 119 ? 39.706 2.972 8.683 1.00 5.57 119 GLY A O 1
ATOM 716 N N . LEU A 1 120 ? 41.047 4.748 8.332 1.00 5.98 120 LEU A N 1
ATOM 717 C CA . LEU A 1 120 ? 42.284 3.970 8.381 1.00 5.44 120 LEU A CA 1
ATOM 718 C C . LEU A 1 120 ? 42.230 3.204 9.690 1.00 6.02 120 LEU A C 1
ATOM 719 O O . LEU A 1 120 ? 42.578 2.033 9.762 1.00 5.40 120 LEU A O 1
ATOM 724 N N . VAL A 1 121 ? 41.813 3.907 10.731 1.00 5.13 121 VAL A N 1
ATOM 725 C CA . VAL A 1 121 ? 41.617 3.303 12.030 1.00 5.55 121 VAL A CA 1
ATOM 726 C C . VAL A 1 121 ? 40.115 3.423 12.214 1.00 6.56 121 VAL A C 1
ATOM 727 O O . VAL A 1 121 ? 39.577 4.529 12.254 1.00 6.83 121 VAL A O 1
ATOM 731 N N . ALA A 1 122 ? 39.443 2.283 12.308 1.00 6.64 122 ALA A N 1
ATOM 732 C CA . ALA A 1 122 ? 38.000 2.262 12.471 1.00 6.81 122 ALA A CA 1
ATOM 733 C C . ALA A 1 122 ? 37.658 1.700 13.839 1.00 6.73 122 ALA A C 1
ATOM 734 O O . ALA A 1 122 ? 38.058 0.591 14.186 1.00 7.51 122 ALA A O 1
ATOM 736 N N . ILE A 1 123 ? 36.916 2.477 14.612 1.00 6.92 123 ILE A N 1
ATOM 737 C CA . ILE A 1 123 ? 36.528 2.072 15.951 1.00 7.56 123 ILE A CA 1
ATOM 738 C C . ILE A 1 123 ? 35.082 1.578 15.909 1.00 8.14 123 ILE A C 1
ATOM 739 O O . ILE A 1 123 ? 34.155 2.363 15.693 1.00 7.10 123 ILE A O 1
ATOM 744 N N . TYR A 1 124 ? 34.899 0.272 16.097 1.00 8.70 124 TYR A N 1
ATOM 745 C CA . TYR A 1 124 ? 33.566 -0.321 16.072 1.00 9.51 124 TYR A CA 1
ATOM 746 C C . TYR A 1 124 ? 33.008 -0.625 17.457 1.00 9.57 124 TYR A C 1
ATOM 747 O O . TYR A 1 124 ? 31.835 -0.967 17.590 1.00 10.89 124 TYR A O 1
ATOM 756 N N . GLY A 1 125 ? 33.851 -0.510 18.477 1.00 8.93 125 GLY A N 1
ATOM 757 C CA . GLY A 1 125 ? 33.420 -0.786 19.836 1.00 9.20 125 GLY A CA 1
ATOM 758 C C . GLY A 1 125 ? 33.402 0.463 20.695 1.00 9.74 125 GLY A C 1
ATOM 759 O O . GLY A 1 125 ? 34.037 1.460 20.353 1.00 8.70 125 GLY A O 1
ATOM 760 N N . SER A 1 126 ? 32.679 0.411 21.813 1.00 8.72 126 SER A N 1
ATOM 761 C CA . SER A 1 126 ? 32.580 1.552 22.716 1.00 9.32 126 SER A CA 1
ATOM 762 C C . SER A 1 126 ? 33.715 1.565 23.734 1.00 9.29 126 SER A C 1
ATOM 763 O O . SER A 1 126 ? 34.430 0.578 23.901 1.00 9.53 126 SER A O 1
ATOM 766 N N . TYR A 1 127 ? 33.864 2.695 24.417 1.00 9.80 127 TYR A N 1
ATOM 767 C CA . TYR A 1 127 ? 34.885 2.870 25.448 1.00 9.78 127 TYR A CA 1
ATOM 768 C C . TYR A 1 127 ? 36.309 2.694 24.960 1.00 9.14 127 TYR A C 1
ATOM 769 O O . TYR A 1 127 ? 37.165 2.239 25.719 1.00 9.61 127 TYR A O 1
ATOM 778 N N . ASN A 1 128 ? 36.569 3.046 23.706 1.00 8.05 128 ASN A N 1
ATOM 779 C CA . ASN A 1 128 ? 37.914 2.912 23.173 1.00 7.25 128 ASN A CA 1
ATOM 780 C C . ASN A 1 128 ? 38.623 4.256 23.056 1.00 7.30 128 ASN A C 1
ATOM 781 O O . ASN A 1 128 ? 37.996 5.304 22.921 1.00 6.96 128 ASN A O 1
ATOM 786 N N . ARG A 1 129 ? 39.947 4.206 23.113 1.00 6.32 129 ARG A N 1
ATOM 787 C CA . ARG A 1 129 ? 40.742 5.418 23.039 1.00 6.62 129 ARG A CA 1
ATOM 788 C C . ARG A 1 129 ? 41.938 5.277 22.115 1.00 6.49 129 ARG A C 1
ATOM 789 O O . ARG A 1 129 ? 42.600 4.247 22.110 1.00 7.77 129 ARG A O 1
ATOM 797 N N . ILE A 1 130 ? 42.194 6.307 21.320 1.00 6.81 130 ILE A N 1
ATOM 798 C CA . ILE A 1 130 ? 43.350 6.332 20.436 1.00 6.43 130 ILE A CA 1
ATOM 799 C C . ILE A 1 130 ? 44.044 7.628 20.842 1.00 6.60 130 ILE A C 1
ATOM 800 O O . ILE A 1 130 ? 43.466 8.712 20.735 1.00 6.06 130 ILE A O 1
ATOM 809 N N . THR A 1 131 ? 45.270 7.511 21.335 1.00 7.11 131 THR A N 1
ATOM 810 C CA . THR A 1 131 ? 45.993 8.676 21.828 1.00 6.68 131 THR A CA 1
ATOM 811 C C . THR A 1 131 ? 47.465 8.710 21.434 1.00 6.51 131 THR A C 1
ATOM 812 O O . THR A 1 131 ? 48.100 7.676 21.228 1.00 4.68 131 THR A O 1
ATOM 816 N N . ALA A 1 132 ? 47.992 9.924 21.336 1.00 5.78 132 ALA A N 1
ATOM 817 C CA . ALA A 1 132 ? 49.390 10.139 21.003 1.00 6.41 132 ALA A CA 1
ATOM 818 C C . ALA A 1 132 ? 49.840 9.422 19.737 1.00 6.54 132 ALA A C 1
ATOM 819 O O . ALA A 1 132 ? 50.910 8.829 19.705 1.00 6.71 132 ALA A O 1
ATOM 821 N N . CYS A 1 133 ? 49.012 9.477 18.698 1.00 6.65 133 CYS A N 1
ATOM 822 C CA . CYS A 1 133 ? 49.344 8.867 17.414 1.00 6.56 133 CYS A CA 1
ATOM 823 C C . CYS A 1 133 ? 49.533 9.948 16.359 1.00 7.10 133 CYS A C 1
ATOM 824 O O . CYS A 1 133 ? 48.981 11.046 16.471 1.00 6.94 133 CYS A O 1
ATOM 827 N N . VAL A 1 134 ? 50.327 9.622 15.343 1.00 6.58 134 VAL A N 1
ATOM 828 C CA . VAL A 1 134 ? 50.620 10.532 14.250 1.00 6.65 134 VAL A CA 1
ATOM 829 C C . VAL A 1 134 ? 50.116 9.990 12.911 1.00 6.63 134 VAL A C 1
ATOM 830 O O . VAL A 1 134 ? 50.381 8.848 12.564 1.00 7.60 134 VAL A O 1
ATOM 834 N N . PHE A 1 135 ? 49.365 10.817 12.189 1.00 6.12 135 PHE A N 1
ATOM 835 C CA . PHE A 1 135 ? 48.852 10.467 10.866 1.00 5.89 135 PHE A CA 1
ATOM 836 C C . PHE A 1 135 ? 49.401 11.566 9.959 1.00 5.78 135 PHE A C 1
ATOM 837 O O . PHE A 1 135 ? 48.990 12.721 10.060 1.00 6.19 135 PHE A O 1
ATOM 845 N N . ASP A 1 136 ? 50.323 11.208 9.074 1.00 5.64 136 ASP A N 1
ATOM 846 C CA . ASP A 1 136 ? 50.953 12.197 8.207 1.00 5.63 136 ASP A CA 1
ATOM 847 C C . ASP A 1 136 ? 50.929 11.794 6.730 1.00 5.61 136 ASP A C 1
ATOM 848 O O . ASP A 1 136 ? 51.664 10.903 6.317 1.00 6.67 136 ASP A O 1
ATOM 853 N N . CYS A 1 137 ? 50.068 12.455 5.955 1.00 6.21 137 CYS A N 1
ATOM 854 C CA . CYS A 1 137 ? 49.920 12.198 4.520 1.00 6.36 137 CYS A CA 1
ATOM 855 C C . CYS A 1 137 ? 50.077 10.699 4.284 1.00 6.50 137 CYS A C 1
ATOM 856 O O . CYS A 1 137 ? 50.970 10.260 3.559 1.00 7.50 137 CYS A O 1
ATOM 859 N N . PHE A 1 138 ? 49.193 9.919 4.895 1.00 7.06 138 PHE A N 1
ATOM 860 C CA . PHE A 1 138 ? 49.277 8.466 4.809 1.00 6.36 138 PHE A CA 1
ATOM 861 C C . PHE A 1 138 ? 49.375 7.876 3.407 1.00 6.34 138 PHE A C 1
ATOM 862 O O . PHE A 1 138 ? 50.382 7.271 3.057 1.00 6.00 138 PHE A O 1
ATOM 870 N N . ASP A 1 139 ? 48.325 8.028 2.613 1.00 6.03 139 ASP A N 1
ATOM 871 C CA . ASP A 1 139 ? 48.350 7.496 1.261 1.00 6.89 139 ASP A CA 1
ATOM 872 C C . ASP A 1 139 ? 47.343 8.178 0.343 1.00 6.78 139 ASP A C 1
ATOM 873 O O . ASP A 1 139 ? 46.915 9.305 0.606 1.00 5.77 139 ASP A O 1
ATOM 878 N N . GLU A 1 140 ? 46.973 7.493 -0.734 1.00 6.87 140 GLU A N 1
ATOM 879 C CA . GLU A 1 140 ? 46.041 8.045 -1.713 1.00 7.53 140 GLU A CA 1
ATOM 880 C C . GLU A 1 140 ? 44.631 7.459 -1.691 1.00 7.14 140 GLU A C 1
ATOM 881 O O . GLU A 1 140 ? 43.802 7.827 -2.511 1.00 8.07 140 GLU A O 1
ATOM 887 N N . ALA A 1 141 ? 44.355 6.559 -0.757 1.00 6.28 141 ALA A N 1
ATOM 888 C CA . ALA A 1 141 ? 43.030 5.952 -0.671 1.00 5.98 141 ALA A CA 1
ATOM 889 C C . ALA A 1 141 ? 42.080 6.879 0.084 1.00 5.93 141 ALA A C 1
ATOM 890 O O . ALA A 1 141 ? 42.384 7.312 1.192 1.00 6.29 141 ALA A O 1
ATOM 892 N N . ASN A 1 142 ? 40.936 7.188 -0.523 1.00 5.99 142 ASN A N 1
ATOM 893 C CA . ASN A 1 142 ? 39.958 8.070 0.102 1.00 5.81 142 ASN A CA 1
ATOM 894 C C . ASN A 1 142 ? 39.235 7.428 1.271 1.00 6.01 142 ASN A C 1
ATOM 895 O O . ASN A 1 142 ? 38.659 6.344 1.143 1.00 5.56 142 ASN A O 1
ATOM 900 N N . SER A 1 143 ? 39.282 8.120 2.409 1.00 5.92 143 SER A N 1
ATOM 901 C CA . SER A 1 143 ? 38.638 7.683 3.644 1.00 5.59 143 SER A CA 1
ATOM 902 C C . SER A 1 143 ? 39.113 8.635 4.725 1.00 6.06 143 SER A C 1
ATOM 903 O O . SER A 1 143 ? 40.025 9.424 4.507 1.00 5.58 143 SER A O 1
ATOM 906 N N . ALA A 1 144 ? 38.497 8.549 5.895 1.00 5.81 144 ALA A N 1
ATOM 907 C CA . ALA A 1 144 ? 38.913 9.378 7.012 1.00 6.19 144 ALA A CA 1
ATOM 908 C C . ALA A 1 144 ? 40.132 8.667 7.600 1.00 6.51 144 ALA A C 1
ATOM 909 O O . ALA A 1 144 ? 40.417 7.527 7.234 1.00 7.18 144 ALA A O 1
ATOM 911 N N . TYR A 1 145 ? 40.863 9.338 8.484 1.00 6.95 145 TYR A N 1
ATOM 912 C CA . TYR A 1 145 ? 42.014 8.712 9.115 1.00 6.88 145 TYR A CA 1
ATOM 913 C C . TYR A 1 145 ? 41.533 7.919 10.327 1.00 7.11 145 TYR A C 1
ATOM 914 O O . TYR A 1 145 ? 42.078 6.859 10.644 1.00 6.75 145 TYR A O 1
ATOM 923 N N . ILE A 1 146 ? 40.508 8.437 10.999 1.00 6.04 146 ILE A N 1
ATOM 924 C CA . ILE A 1 146 ? 39.910 7.756 12.144 1.00 4.80 146 ILE A CA 1
ATOM 925 C C . ILE A 1 146 ? 38.395 7.917 12.076 1.00 5.78 146 ILE A C 1
ATOM 926 O O . ILE A 1 146 ? 37.898 9.005 11.787 1.00 5.23 146 ILE A O 1
ATOM 931 N N . THR A 1 147 ? 37.663 6.835 12.330 1.00 5.36 147 THR A N 1
ATOM 932 C CA . THR A 1 147 ? 36.202 6.890 12.341 1.00 5.76 147 THR A CA 1
ATOM 933 C C . THR A 1 147 ? 35.666 5.997 13.447 1.00 6.55 147 THR A C 1
ATOM 934 O O . THR A 1 147 ? 36.359 5.093 13.922 1.00 6.09 147 THR A O 1
ATOM 938 N N . THR A 1 148 ? 34.445 6.284 13.878 1.00 7.35 148 THR A N 1
ATOM 939 C CA . THR A 1 148 ? 33.754 5.418 14.822 1.00 7.15 148 THR A CA 1
ATOM 940 C C . THR A 1 148 ? 32.727 4.885 13.828 1.00 7.74 148 THR A C 1
ATOM 941 O O . THR A 1 148 ? 32.046 5.660 13.140 1.00 7.87 148 THR A O 1
ATOM 945 N N . SER A 1 149 ? 32.636 3.570 13.711 1.00 8.26 149 SER A N 1
ATOM 946 C CA . SER A 1 149 ? 31.746 2.993 12.721 1.00 8.59 149 SER A CA 1
ATOM 947 C C . SER A 1 149 ? 30.741 2.006 13.282 1.00 9.67 149 SER A C 1
ATOM 948 O O . SER A 1 149 ? 31.005 1.327 14.270 1.00 9.57 149 SER A O 1
ATOM 951 N N . LEU A 1 150 ? 29.581 1.938 12.638 1.00 11.04 150 LEU A N 1
ATOM 952 C CA . LEU A 1 150 ? 28.546 1.003 13.049 1.00 12.03 150 LEU A CA 1
ATOM 953 C C . LEU A 1 150 ? 28.899 -0.391 12.545 1.00 13.24 150 LEU A C 1
ATOM 954 O O . LEU A 1 150 ? 29.433 -0.548 11.452 1.00 13.15 150 LEU A O 1
ATOM 959 N N . THR A 1 151 ? 28.618 -1.400 13.358 1.00 14.51 151 THR A N 1
ATOM 960 C CA . THR A 1 151 ? 28.863 -2.776 12.960 1.00 16.45 151 THR A CA 1
ATOM 961 C C . THR A 1 151 ? 27.730 -3.135 11.996 1.00 17.26 151 THR A C 1
ATOM 962 O O . THR A 1 151 ? 26.716 -2.438 11.945 1.00 17.21 151 THR A O 1
ATOM 966 N N . GLU A 1 152 ? 27.880 -4.225 11.252 1.00 18.95 152 GLU A N 1
ATOM 967 C CA . GLU A 1 152 ? 26.856 -4.590 10.281 1.00 20.37 152 GLU A CA 1
ATOM 968 C C . GLU A 1 152 ? 25.455 -4.766 10.872 1.00 20.81 152 GLU A C 1
ATOM 969 O O . GLU A 1 152 ? 24.466 -4.580 10.168 1.00 21.73 152 GLU A O 1
ATOM 975 N N . ASP A 1 153 ? 25.357 -5.061 12.167 1.00 20.70 153 ASP A N 1
ATOM 976 C CA . ASP A 1 153 ? 24.052 -5.245 12.784 1.00 21.03 153 ASP A CA 1
ATOM 977 C C . ASP A 1 153 ? 23.431 -3.964 13.347 1.00 20.30 153 ASP A C 1
ATOM 978 O O . ASP A 1 153 ? 22.352 -3.998 13.946 1.00 20.68 153 ASP A O 1
ATOM 983 N N . GLY A 1 154 ? 24.107 -2.834 13.155 1.00 19.05 154 GLY A N 1
ATOM 984 C CA . GLY A 1 154 ? 23.558 -1.563 13.605 1.00 18.22 154 GLY A CA 1
ATOM 985 C C . GLY A 1 154 ? 24.019 -0.916 14.900 1.00 17.25 154 GLY A C 1
ATOM 986 O O . GLY A 1 154 ? 23.668 0.234 15.175 1.00 17.97 154 GLY A O 1
ATOM 987 N N . LYS A 1 155 ? 24.811 -1.625 15.690 1.00 16.50 155 LYS A N 1
ATOM 988 C CA . LYS A 1 155 ? 25.280 -1.104 16.966 1.00 15.75 155 LYS A CA 1
ATOM 989 C C . LYS A 1 155 ? 26.161 0.139 16.803 1.00 14.25 155 LYS A C 1
ATOM 990 O O . LYS A 1 155 ? 27.035 0.187 15.942 1.00 13.38 155 LYS A O 1
ATOM 996 N N . VAL A 1 156 ? 25.915 1.146 17.636 1.00 12.70 156 VAL A N 1
ATOM 997 C CA . VAL A 1 156 ? 26.658 2.408 17.573 1.00 11.85 156 VAL A CA 1
ATOM 998 C C . VAL A 1 156 ? 27.689 2.589 18.690 1.00 10.45 156 VAL A C 1
ATOM 999 O O . VAL A 1 156 ? 27.347 2.544 19.869 1.00 11.06 156 VAL A O 1
ATOM 1003 N N . PRO A 1 157 ? 28.966 2.789 18.333 1.00 10.01 157 PRO A N 1
ATOM 1004 C CA . PRO A 1 157 ? 30.023 2.982 19.327 1.00 9.05 157 PRO A CA 1
ATOM 1005 C C . PRO A 1 157 ? 29.763 4.230 20.167 1.00 8.93 157 PRO A C 1
ATOM 1006 O O . PRO A 1 157 ? 29.324 5.256 19.645 1.00 8.59 157 PRO A O 1
ATOM 1010 N N . GLN A 1 158 ? 30.050 4.140 21.461 1.00 8.51 158 GLN A N 1
ATOM 1011 C CA . GLN A 1 158 ? 29.856 5.265 22.368 1.00 8.83 158 GLN A CA 1
ATOM 1012 C C . GLN A 1 158 ? 31.035 5.418 23.328 1.00 8.63 158 GLN A C 1
ATOM 1013 O O . GLN A 1 158 ? 31.832 4.500 23.507 1.00 7.94 158 GLN A O 1
ATOM 1019 N N . HIS A 1 159 ? 31.139 6.594 23.937 1.00 7.85 159 HIS A N 1
ATOM 1020 C CA . HIS A 1 159 ? 32.164 6.864 24.936 1.00 8.81 159 HIS A CA 1
ATOM 1021 C C . HIS A 1 159 ? 33.603 6.601 24.503 1.00 8.24 159 HIS A C 1
ATOM 1022 O O . HIS A 1 159 ? 34.397 6.050 25.268 1.00 8.17 159 HIS A O 1
ATOM 1029 N N . CYS A 1 160 ? 33.940 6.993 23.283 1.00 7.09 160 CYS A N 1
ATOM 1030 C CA . CYS A 1 160 ? 35.301 6.817 22.800 1.00 7.53 160 CYS A CA 1
ATOM 1031 C C . CYS A 1 160 ? 36.014 8.158 22.880 1.00 7.52 160 CYS A C 1
ATOM 1032 O O . CYS A 1 160 ? 35.376 9.209 22.985 1.00 7.47 160 CYS A O 1
ATOM 1035 N N . ARG A 1 161 ? 37.340 8.116 22.841 1.00 7.02 161 ARG A N 1
ATOM 1036 C CA . ARG A 1 161 ? 38.139 9.329 22.912 1.00 6.67 161 ARG A CA 1
ATOM 1037 C C . ARG A 1 161 ? 39.301 9.277 21.930 1.00 6.49 161 ARG A C 1
ATOM 1038 O O . ARG A 1 161 ? 39.963 8.255 21.784 1.00 6.41 161 ARG A O 1
ATOM 1046 N N . ILE A 1 162 ? 39.522 10.389 21.244 1.00 5.98 162 ILE A N 1
ATOM 1047 C CA . ILE A 1 162 ? 40.619 10.524 20.301 1.00 5.81 162 ILE A CA 1
ATOM 1048 C C . ILE A 1 162 ? 41.339 11.749 20.839 1.00 6.01 162 ILE A C 1
ATOM 1049 O O . ILE A 1 162 ? 40.779 12.840 20.831 1.00 5.13 162 ILE A O 1
ATOM 1054 N N . ASP A 1 163 ? 42.565 11.578 21.321 1.00 6.20 163 ASP A N 1
ATOM 1055 C CA . ASP A 1 163 ? 43.277 12.715 21.888 1.00 6.18 163 ASP A CA 1
ATOM 1056 C C . ASP A 1 163 ? 44.772 12.734 21.627 1.00 5.81 163 ASP A C 1
ATOM 1057 O O . ASP A 1 163 ? 45.399 11.699 21.426 1.00 4.67 163 ASP A O 1
ATOM 1062 N N . HIS A 1 164 ? 45.330 13.940 21.659 1.00 5.82 164 HIS A N 1
ATOM 1063 C CA . HIS A 1 164 ? 46.751 14.156 21.437 1.00 6.58 164 HIS A CA 1
ATOM 1064 C C . HIS A 1 164 ? 47.280 13.484 20.177 1.00 6.19 164 HIS A C 1
ATOM 1065 O O . HIS A 1 164 ? 48.398 12.973 20.152 1.00 6.72 164 HIS A O 1
ATOM 1072 N N . CYS A 1 165 ? 46.466 13.492 19.129 1.00 6.02 165 CYS A N 1
ATOM 1073 C CA . CYS A 1 165 ? 46.864 12.920 17.850 1.00 5.73 165 CYS A CA 1
ATOM 1074 C C . CYS A 1 165 ? 47.130 14.052 16.874 1.00 5.91 165 CYS A C 1
ATOM 1075 O O . CYS A 1 165 ? 46.504 15.108 16.956 1.00 6.16 165 CYS A O 1
ATOM 1078 N N . SER A 1 166 ? 48.057 13.830 15.951 1.00 4.99 166 SER A N 1
ATOM 1079 C CA . SER A 1 166 ? 48.402 14.839 14.956 1.00 5.33 166 SER A CA 1
ATOM 1080 C C . SER A 1 166 ? 47.964 14.362 13.577 1.00 5.40 166 SER A C 1
ATOM 1081 O O . SER A 1 166 ? 48.288 13.251 13.182 1.00 5.32 166 SER A O 1
ATOM 1084 N N . PHE A 1 167 ? 47.230 15.209 12.858 1.00 5.44 167 PHE A N 1
ATOM 1085 C CA . PHE A 1 167 ? 46.720 14.882 11.523 1.00 5.64 167 PHE A CA 1
ATOM 1086 C C . PHE A 1 167 ? 47.240 15.934 10.543 1.00 5.75 167 PHE A C 1
ATOM 1087 O O . PHE A 1 167 ? 46.749 17.063 10.519 1.00 5.84 167 PHE A O 1
ATOM 1095 N N . THR A 1 168 ? 48.222 15.562 9.727 1.00 5.41 168 THR A N 1
ATOM 1096 C CA . THR A 1 168 ? 48.819 16.515 8.793 1.00 5.55 168 THR A CA 1
ATOM 1097 C C . THR A 1 168 ? 48.961 16.067 7.345 1.00 5.99 168 THR A C 1
ATOM 1098 O O . THR A 1 168 ? 49.140 14.887 7.056 1.00 5.93 168 THR A O 1
ATOM 1102 N N . ASP A 1 169 ? 48.916 17.053 6.452 1.00 6.45 169 ASP A N 1
ATOM 1103 C CA . ASP A 1 169 ? 49.064 16.843 5.016 1.00 6.62 169 ASP A CA 1
ATOM 1104 C C . ASP A 1 169 ? 48.168 15.755 4.417 1.00 7.23 169 ASP A C 1
ATOM 1105 O O . ASP A 1 169 ? 48.603 14.988 3.549 1.00 6.31 169 ASP A O 1
ATOM 1110 N N . LYS A 1 170 ? 46.916 15.687 4.871 1.00 6.47 170 LYS A N 1
ATOM 1111 C CA . LYS A 1 170 ? 45.983 14.697 4.332 1.00 6.81 170 LYS A CA 1
ATOM 1112 C C . LYS A 1 170 ? 45.668 15.109 2.901 1.00 6.17 170 LYS A C 1
ATOM 1113 O O . LYS A 1 170 ? 45.181 16.209 2.668 1.00 6.48 170 LYS A O 1
ATOM 1119 N N . ILE A 1 171 ? 45.950 14.224 1.951 1.00 6.16 171 ILE A N 1
ATOM 1120 C CA . ILE A 1 171 ? 45.721 14.523 0.544 1.00 5.36 171 ILE A CA 1
ATOM 1121 C C . ILE A 1 171 ? 44.579 13.727 -0.078 1.00 5.90 171 ILE A C 1
ATOM 1122 O O . ILE A 1 171 ? 44.465 13.651 -1.300 1.00 6.66 171 ILE A O 1
ATOM 1127 N N . THR A 1 172 ? 43.725 13.158 0.766 1.00 5.41 172 THR A N 1
ATOM 1128 C CA . THR A 1 172 ? 42.604 12.342 0.307 1.00 5.93 172 THR A CA 1
ATOM 1129 C C . THR A 1 172 ? 41.247 12.925 0.692 1.00 6.21 172 THR A C 1
ATOM 1130 O O . THR A 1 172 ? 41.150 13.735 1.615 1.00 7.02 172 THR A O 1
ATOM 1134 N N . PHE A 1 173 ? 40.199 12.500 -0.007 1.00 6.28 173 PHE A N 1
ATOM 1135 C CA . PHE A 1 173 ? 38.857 12.990 0.295 1.00 6.82 173 PHE A CA 1
ATOM 1136 C C . PHE A 1 173 ? 38.303 12.425 1.602 1.00 5.90 173 PHE A C 1
ATOM 1137 O O . PHE A 1 173 ? 38.887 11.512 2.193 1.00 6.68 173 PHE A O 1
ATOM 1145 N N . ASP A 1 174 ? 37.179 12.997 2.032 1.00 5.83 174 ASP A N 1
ATOM 1146 C CA . ASP A 1 174 ? 36.477 12.660 3.273 1.00 5.50 174 ASP A CA 1
ATOM 1147 C C . ASP A 1 174 ? 37.174 13.379 4.430 1.00 4.83 174 ASP A C 1
ATOM 1148 O O . ASP A 1 174 ? 38.297 13.863 4.283 1.00 5.08 174 ASP A O 1
ATOM 1153 N N . GLN A 1 175 ? 36.491 13.474 5.565 1.00 5.46 175 GLN A N 1
ATOM 1154 C CA . GLN A 1 175 ? 37.032 14.143 6.745 1.00 5.50 175 GLN A CA 1
ATOM 1155 C C . GLN A 1 175 ? 38.258 13.455 7.319 1.00 5.34 175 GLN A C 1
ATOM 1156 O O . GLN A 1 175 ? 38.601 12.343 6.921 1.00 5.80 175 GLN A O 1
ATOM 1162 N N . VAL A 1 176 ? 38.920 14.133 8.254 1.00 5.83 176 VAL A N 1
ATOM 1163 C CA . VAL A 1 176 ? 40.067 13.556 8.934 1.00 5.54 176 VAL A CA 1
ATOM 1164 C C . VAL A 1 176 ? 39.485 12.552 9.927 1.00 5.19 176 VAL A C 1
ATOM 1165 O O . VAL A 1 176 ? 40.004 11.440 10.081 1.00 4.85 176 VAL A O 1
ATOM 1169 N N . ILE A 1 177 ? 38.396 12.963 10.580 1.00 4.89 177 ILE A N 1
ATOM 1170 C CA . ILE A 1 177 ? 37.684 12.150 11.574 1.00 5.39 177 ILE A CA 1
ATOM 1171 C C . ILE A 1 177 ? 36.160 12.171 11.355 1.00 5.41 177 ILE A C 1
ATOM 1172 O O . ILE A 1 177 ? 35.571 13.243 11.213 1.00 5.29 177 ILE A O 1
ATOM 1177 N N . ASN A 1 178 ? 35.530 10.995 11.328 1.00 5.91 178 ASN A N 1
ATOM 1178 C CA . ASN A 1 178 ? 34.070 10.906 11.206 1.00 5.30 178 ASN A CA 1
ATOM 1179 C C . ASN A 1 178 ? 33.542 10.180 12.436 1.00 5.89 178 ASN A C 1
ATOM 1180 O O . ASN A 1 178 ? 34.015 9.088 12.755 1.00 6.31 178 ASN A O 1
ATOM 1185 N N . LEU A 1 179 ? 32.575 10.784 13.125 1.00 5.01 179 LEU A N 1
ATOM 1186 C CA . LEU A 1 179 ? 31.954 10.169 14.299 1.00 5.23 179 LEU A CA 1
ATOM 1187 C C . LEU A 1 179 ? 30.539 9.814 13.839 1.00 5.75 179 LEU A C 1
ATOM 1188 O O . LEU A 1 179 ? 29.667 10.681 13.746 1.00 5.62 179 LEU A O 1
ATOM 1193 N N . ASN A 1 180 ? 30.324 8.532 13.550 1.00 5.52 180 ASN A N 1
ATOM 1194 C CA . ASN A 1 180 ? 29.046 8.051 13.024 1.00 6.14 180 ASN A CA 1
ATOM 1195 C C . ASN A 1 180 ? 28.071 7.419 14.000 1.00 7.45 180 ASN A C 1
ATOM 1196 O O . ASN A 1 180 ? 28.465 6.621 14.843 1.00 6.64 180 ASN A O 1
ATOM 1201 N N . ASN A 1 181 ? 26.790 7.749 13.854 1.00 7.97 181 ASN A N 1
ATOM 1202 C CA . ASN A 1 181 ? 25.766 7.134 14.681 1.00 9.91 181 ASN A CA 1
ATOM 1203 C C . ASN A 1 181 ? 24.597 6.687 13.799 1.00 11.21 181 ASN A C 1
ATOM 1204 O O . ASN A 1 181 ? 23.556 6.234 14.273 1.00 10.83 181 ASN A O 1
ATOM 1209 N N . THR A 1 182 ? 24.814 6.798 12.493 1.00 13.24 182 THR A N 1
ATOM 1210 C CA . THR A 1 182 ? 23.845 6.384 11.485 1.00 15.01 182 THR A CA 1
ATOM 1211 C C . THR A 1 182 ? 24.606 6.031 10.220 1.00 16.36 182 THR A C 1
ATOM 1212 O O . THR A 1 182 ? 25.741 6.476 10.013 1.00 15.93 182 THR A O 1
ATOM 1216 N N . ALA A 1 183 ? 23.974 5.212 9.386 1.00 18.24 183 ALA A N 1
ATOM 1217 C CA . ALA A 1 183 ? 24.550 4.816 8.114 1.00 20.39 183 ALA A CA 1
ATOM 1218 C C . ALA A 1 183 ? 24.017 5.841 7.124 1.00 20.51 183 ALA A C 1
ATOM 1219 O O . ALA A 1 183 ? 22.922 6.384 7.293 1.00 20.60 183 ALA A O 1
ATOM 1221 N N . ARG A 1 184 ? 24.797 6.124 6.098 1.00 22.15 184 ARG A N 1
ATOM 1222 C CA . ARG A 1 184 ? 24.406 7.100 5.098 1.00 22.81 184 ARG A CA 1
ATOM 1223 C C . ARG A 1 184 ? 23.199 6.581 4.304 1.00 23.98 184 ARG A C 1
ATOM 1224 O O . ARG A 1 184 ? 23.200 5.441 3.847 1.00 24.50 184 ARG A O 1
ATOM 1232 N N . ALA A 1 185 ? 22.172 7.414 4.150 1.00 24.82 185 ALA A N 1
ATOM 1233 C CA . ALA A 1 185 ? 20.959 7.046 3.412 1.00 26.17 185 ALA A CA 1
ATOM 1234 C C . ALA A 1 185 ? 20.282 8.315 2.901 1.00 27.05 185 ALA A C 1
ATOM 1235 O O . ALA A 1 185 ? 20.374 9.351 3.565 1.00 27.77 185 ALA A O 1
ATOM 1237 N N . ILE A 1 186 ? 19.616 8.253 1.738 1.00 28.04 186 ILE A N 1
ATOM 1238 C CA . ILE A 1 186 ? 18.934 9.423 1.165 1.00 28.81 186 ILE A CA 1
ATOM 1239 C C . ILE A 1 186 ? 18.351 10.166 2.338 1.00 29.54 186 ILE A C 1
ATOM 1240 O O . ILE A 1 186 ? 18.549 11.379 2.478 1.00 30.23 186 ILE A O 1
ATOM 1245 N N . LYS A 1 187 ? 17.644 9.431 3.192 1.00 30.44 187 LYS A N 1
ATOM 1246 C CA . LYS A 1 187 ? 17.154 9.977 4.434 1.00 30.47 187 LYS A CA 1
ATOM 1247 C C . LYS A 1 187 ? 15.843 10.709 4.613 1.00 31.05 187 LYS A C 1
ATOM 1248 O O . LYS A 1 187 ? 15.009 10.845 3.714 1.00 31.77 187 LYS A O 1
ATOM 1254 N N . ASP A 1 188 ? 15.764 11.195 5.851 1.00 31.90 188 ASP A N 1
ATOM 1255 C CA . ASP A 1 188 ? 14.721 11.960 6.505 1.00 31.72 188 ASP A CA 1
ATOM 1256 C C . ASP A 1 188 ? 13.463 11.227 6.946 1.00 31.54 188 ASP A C 1
ATOM 1257 O O . ASP A 1 188 ? 12.345 11.643 6.671 1.00 32.56 188 ASP A O 1
ATOM 1262 N N . GLY A 1 189 ? 13.675 10.126 7.659 1.00 31.53 189 GLY A N 1
ATOM 1263 C CA . GLY A 1 189 ? 12.588 9.368 8.234 1.00 30.46 189 GLY A CA 1
ATOM 1264 C C . GLY A 1 189 ? 12.784 9.930 9.620 1.00 29.82 189 GLY A C 1
ATOM 1265 O O . GLY A 1 189 ? 13.891 9.790 10.126 1.00 30.50 189 GLY A O 1
ATOM 1266 N N . SER A 1 190 ? 11.784 10.589 10.214 1.00 28.90 190 SER A N 1
ATOM 1267 C CA . SER A 1 190 ? 11.924 11.210 11.546 1.00 27.77 190 SER A CA 1
ATOM 1268 C C . SER A 1 190 ? 12.936 10.555 12.487 1.00 26.79 190 SER A C 1
ATOM 1269 O O . SER A 1 190 ? 13.435 11.182 13.432 1.00 27.62 190 SER A O 1
ATOM 1272 N N . VAL A 1 191 ? 13.243 9.292 12.241 1.00 25.59 191 VAL A N 1
ATOM 1273 C CA . VAL A 1 191 ? 14.215 8.564 13.048 1.00 24.08 191 VAL A CA 1
ATOM 1274 C C . VAL A 1 191 ? 15.553 9.308 13.094 1.00 22.56 191 VAL A C 1
ATOM 1275 O O . VAL A 1 191 ? 15.879 10.075 12.185 1.00 23.15 191 VAL A O 1
ATOM 1279 N N . GLY A 1 192 ? 16.326 9.084 14.152 1.00 20.14 192 GLY A N 1
ATOM 1280 C CA . GLY A 1 192 ? 17.620 9.733 14.276 1.00 17.91 192 GLY A CA 1
ATOM 1281 C C . GLY A 1 192 ? 18.619 8.831 14.982 1.00 16.13 192 GLY A C 1
ATOM 1282 O O . GLY A 1 192 ? 18.229 7.900 15.684 1.00 16.06 192 GLY A O 1
ATOM 1283 N N . GLY A 1 193 ? 19.906 9.112 14.814 1.00 14.12 193 GLY A N 1
ATOM 1284 C CA . GLY A 1 193 ? 20.922 8.295 15.447 1.00 12.27 193 GLY A CA 1
ATOM 1285 C C . GLY A 1 193 ? 21.037 8.594 16.927 1.00 10.51 193 GLY A C 1
ATOM 1286 O O . GLY A 1 193 ? 20.749 9.712 17.351 1.00 10.50 193 GLY A O 1
ATOM 1287 N N . PRO A 1 194 ? 21.454 7.616 17.743 1.00 9.54 194 PRO A N 1
ATOM 1288 C CA . PRO A 1 194 ? 21.611 7.755 19.195 1.00 8.94 194 PRO A CA 1
ATOM 1289 C C . PRO A 1 194 ? 22.820 8.601 19.602 1.00 7.74 194 PRO A C 1
ATOM 1290 O O . PRO A 1 194 ? 23.789 8.703 18.853 1.00 7.93 194 PRO A O 1
ATOM 1294 N N . GLY A 1 195 ? 22.752 9.192 20.791 1.00 7.85 195 GLY A N 1
ATOM 1295 C CA . GLY A 1 195 ? 23.840 10.013 21.322 1.00 7.74 195 GLY A CA 1
ATOM 1296 C C . GLY A 1 195 ? 25.110 9.169 21.423 1.00 8.28 195 GLY A C 1
ATOM 1297 O O . GLY A 1 195 ? 25.049 7.996 21.786 1.00 7.91 195 GLY A O 1
ATOM 1298 N N . MET A 1 196 ? 26.256 9.773 21.115 1.00 8.27 196 MET A N 1
ATOM 1299 C CA . MET A 1 196 ? 27.535 9.068 21.128 1.00 7.83 196 MET A CA 1
ATOM 1300 C C . MET A 1 196 ? 28.447 9.280 22.333 1.00 7.30 196 MET A C 1
ATOM 1301 O O . MET A 1 196 ? 29.155 8.363 22.750 1.00 7.09 196 MET A O 1
ATOM 1306 N N . TYR A 1 197 ? 28.449 10.492 22.873 1.00 7.30 197 TYR A N 1
ATOM 1307 C CA . TYR A 1 197 ? 29.274 10.817 24.033 1.00 7.57 197 TYR A CA 1
ATOM 1308 C C . TYR A 1 197 ? 30.775 10.613 23.822 1.00 7.54 197 TYR A C 1
ATOM 1309 O O . TYR A 1 197 ? 31.479 10.187 24.733 1.00 7.89 197 TYR A O 1
ATOM 1318 N N . HIS A 1 198 ? 31.270 10.908 22.627 1.00 6.52 198 HIS A N 1
ATOM 1319 C CA . HIS A 1 198 ? 32.700 10.773 22.376 1.00 6.16 198 HIS A CA 1
ATOM 1320 C C . HIS A 1 198 ? 33.376 12.087 22.722 1.00 5.68 198 HIS A C 1
ATOM 1321 O O . HIS A 1 198 ? 32.719 13.102 22.952 1.00 6.06 198 HIS A O 1
ATOM 1328 N N . ARG A 1 199 ? 34.700 12.062 22.750 1.00 5.80 199 ARG A N 1
ATOM 1329 C CA . ARG A 1 199 ? 35.461 13.265 23.018 1.00 5.24 199 ARG A CA 1
ATOM 1330 C C . ARG A 1 199 ? 36.660 13.299 22.092 1.00 5.79 199 ARG A C 1
ATOM 1331 O O . ARG A 1 199 ? 37.342 12.294 21.904 1.00 5.46 199 ARG A O 1
ATOM 1339 N N . VAL A 1 200 ? 36.896 14.463 21.506 1.00 5.38 200 VAL A N 1
ATOM 1340 C CA . VAL A 1 200 ? 38.040 14.674 20.636 1.00 6.03 200 VAL A CA 1
ATOM 1341 C C . VAL A 1 200 ? 38.736 15.877 21.253 1.00 6.43 200 VAL A C 1
ATOM 1342 O O . VAL A 1 200 ? 38.185 16.977 21.260 1.00 7.05 200 VAL A O 1
ATOM 1346 N N . ASP A 1 201 ? 39.927 15.666 21.802 1.00 6.36 201 ASP A N 1
ATOM 1347 C CA . ASP A 1 201 ? 40.642 16.769 22.426 1.00 6.22 201 ASP A CA 1
ATOM 1348 C C . ASP A 1 201 ? 42.142 16.741 22.195 1.00 5.63 201 ASP A C 1
ATOM 1349 O O . ASP A 1 201 ? 42.723 15.694 21.911 1.00 6.07 201 ASP A O 1
ATOM 1354 N N . HIS A 1 202 ? 42.754 17.914 22.318 1.00 5.10 202 HIS A N 1
ATOM 1355 C CA . HIS A 1 202 ? 44.194 18.060 22.174 1.00 5.27 202 HIS A CA 1
ATOM 1356 C C . HIS A 1 202 ? 44.773 17.461 20.901 1.00 5.36 202 HIS A C 1
ATOM 1357 O O . HIS A 1 202 ? 45.859 16.887 20.920 1.00 6.80 202 HIS A O 1
ATOM 1364 N N . CYS A 1 203 ? 44.047 17.593 19.800 1.00 6.58 203 CYS A N 1
ATOM 1365 C CA . CYS A 1 203 ? 44.528 17.094 18.517 1.00 6.63 203 CYS A CA 1
ATOM 1366 C C . CYS A 1 203 ? 44.964 18.264 17.652 1.00 7.31 203 CYS A C 1
ATOM 1367 O O . CYS A 1 203 ? 44.542 19.404 17.873 1.00 7.86 203 CYS A O 1
ATOM 1370 N N . PHE A 1 204 ? 45.812 17.966 16.671 1.00 6.33 204 PHE A N 1
ATOM 1371 C CA . PHE A 1 204 ? 46.330 18.975 15.756 1.00 5.74 204 PHE A CA 1
ATOM 1372 C C . PHE A 1 204 ? 45.872 18.650 14.338 1.00 5.45 204 PHE A C 1
ATOM 1373 O O . PHE A 1 204 ? 46.058 17.529 13.860 1.00 5.01 204 PHE A O 1
ATOM 1381 N N . PHE A 1 205 ? 45.264 19.633 13.676 1.00 4.56 205 PHE A N 1
ATOM 1382 C CA . PHE A 1 205 ? 44.780 19.455 12.313 1.00 5.37 205 PHE A CA 1
ATOM 1383 C C . PHE A 1 205 ? 45.326 20.532 11.393 1.00 5.47 205 PHE A C 1
ATOM 1384 O O . PHE A 1 205 ? 45.151 21.714 11.657 1.00 6.17 205 PHE A O 1
ATOM 1392 N N . SER A 1 206 ? 45.980 20.115 10.313 1.00 5.14 206 SER A N 1
ATOM 1393 C CA . SER A 1 206 ? 46.506 21.047 9.317 1.00 5.15 206 SER A CA 1
ATOM 1394 C C . SER A 1 206 ? 46.596 20.261 8.018 1.00 4.76 206 SER A C 1
ATOM 1395 O O . SER A 1 206 ? 47.466 19.411 7.857 1.00 4.48 206 SER A O 1
ATOM 1398 N N . ASN A 1 207 ? 45.692 20.560 7.092 1.00 5.25 207 ASN A N 1
ATOM 1399 C CA . ASN A 1 207 ? 45.629 19.835 5.832 1.00 5.64 207 ASN A CA 1
ATOM 1400 C C . ASN A 1 207 ? 45.294 20.737 4.643 1.00 5.20 207 ASN A C 1
ATOM 1401 O O . ASN A 1 207 ? 44.503 21.669 4.769 1.00 6.27 207 ASN A O 1
ATOM 1406 N N . PRO A 1 208 ? 45.885 20.448 3.466 1.00 5.76 208 PRO A N 1
ATOM 1407 C CA . PRO A 1 208 ? 45.699 21.207 2.225 1.00 6.73 208 PRO A CA 1
ATOM 1408 C C . PRO A 1 208 ? 44.276 21.225 1.684 1.00 7.06 208 PRO A C 1
ATOM 1409 O O . PRO A 1 208 ? 43.480 20.314 1.936 1.00 6.89 208 PRO A O 1
ATOM 1413 N N . GLN A 1 209 ? 43.977 22.273 0.924 1.00 8.29 209 GLN A N 1
ATOM 1414 C CA . GLN A 1 209 ? 42.654 22.480 0.347 1.00 8.96 209 GLN A CA 1
ATOM 1415 C C . GLN A 1 209 ? 42.292 21.608 -0.847 1.00 8.34 209 GLN A C 1
ATOM 1416 O O . GLN A 1 209 ? 43.023 21.535 -1.833 1.00 8.48 209 GLN A O 1
ATOM 1422 N N . LYS A 1 210 ? 41.152 20.932 -0.728 1.00 8.55 210 LYS A N 1
ATOM 1423 C CA . LYS A 1 210 ? 40.624 20.078 -1.783 1.00 8.51 210 LYS A CA 1
ATOM 1424 C C . LYS A 1 210 ? 39.460 20.831 -2.437 1.00 9.68 210 LYS A C 1
ATOM 1425 O O . LYS A 1 210 ? 38.893 21.752 -1.845 1.00 9.10 210 LYS A O 1
ATOM 1431 N N . PRO A 1 211 ? 39.116 20.478 -3.681 1.00 9.97 211 PRO A N 1
ATOM 1432 C CA . PRO A 1 211 ? 38.017 21.121 -4.408 1.00 11.02 211 PRO A CA 1
ATOM 1433 C C . PRO A 1 211 ? 36.635 20.677 -3.913 1.00 11.13 211 PRO A C 1
ATOM 1434 O O . PRO A 1 211 ? 36.441 19.520 -3.543 1.00 10.34 211 PRO A O 1
ATOM 1438 N N . GLY A 1 212 ? 35.690 21.614 -3.904 1.00 12.19 212 GLY A N 1
ATOM 1439 C CA . GLY A 1 212 ? 34.324 21.331 -3.493 1.00 12.70 212 GLY A CA 1
ATOM 1440 C C . GLY A 1 212 ? 34.075 20.784 -2.097 1.00 13.33 212 GLY A C 1
ATOM 1441 O O . GLY A 1 212 ? 34.811 21.073 -1.156 1.00 13.19 212 GLY A O 1
ATOM 1442 N N . ASN A 1 213 ? 33.016 19.989 -1.971 1.00 13.80 213 ASN A N 1
ATOM 1443 C CA . ASN A 1 213 ? 32.638 19.383 -0.693 1.00 14.99 213 ASN A CA 1
ATOM 1444 C C . ASN A 1 213 ? 33.428 18.082 -0.566 1.00 13.83 213 ASN A C 1
ATOM 1445 O O . ASN A 1 213 ? 32.878 16.984 -0.641 1.00 13.62 213 ASN A O 1
ATOM 1450 N N . ALA A 1 214 ? 34.729 18.240 -0.355 1.00 11.86 214 ALA A N 1
ATOM 1451 C CA . ALA A 1 214 ? 35.668 17.129 -0.287 1.00 9.96 214 ALA A CA 1
ATOM 1452 C C . ALA A 1 214 ? 35.958 16.503 1.072 1.00 8.91 214 ALA A C 1
ATOM 1453 O O . ALA A 1 214 ? 36.817 15.633 1.169 1.00 9.62 214 ALA A O 1
ATOM 1455 N N . GLY A 1 215 ? 35.253 16.925 2.113 1.00 8.37 215 GLY A N 1
ATOM 1456 C CA . GLY A 1 215 ? 35.504 16.372 3.433 1.00 7.58 215 GLY A CA 1
ATOM 1457 C C . GLY A 1 215 ? 36.470 17.264 4.189 1.00 7.33 215 GLY A C 1
ATOM 1458 O O . GLY A 1 215 ? 37.586 17.519 3.726 1.00 6.33 215 GLY A O 1
ATOM 1459 N N . GLY A 1 216 ? 36.048 17.739 5.356 1.00 6.86 216 GLY A N 1
ATOM 1460 C CA . GLY A 1 216 ? 36.891 18.630 6.133 1.00 7.21 216 GLY A CA 1
ATOM 1461 C C . GLY A 1 216 ? 37.662 18.005 7.278 1.00 6.74 216 GLY A C 1
ATOM 1462 O O . GLY A 1 216 ? 38.302 16.968 7.127 1.00 6.81 216 GLY A O 1
ATOM 1463 N N . GLY A 1 217 ? 37.600 18.647 8.436 1.00 6.41 217 GLY A N 1
ATOM 1464 C CA . GLY A 1 217 ? 38.311 18.141 9.593 1.00 6.45 217 GLY A CA 1
ATOM 1465 C C . GLY A 1 217 ? 37.560 17.059 10.338 1.00 6.51 217 GLY A C 1
ATOM 1466 O O . GLY A 1 217 ? 38.000 15.909 10.402 1.00 5.65 217 GLY A O 1
ATOM 1467 N N . ILE A 1 218 ? 36.411 17.426 10.889 1.00 5.53 218 ILE A N 1
ATOM 1468 C CA . ILE A 1 218 ? 35.612 16.483 11.656 1.00 5.72 218 ILE A CA 1
ATOM 1469 C C . ILE A 1 218 ? 34.139 16.557 11.282 1.00 6.23 218 ILE A C 1
ATOM 1470 O O . ILE A 1 218 ? 33.620 17.641 11.018 1.00 6.90 218 ILE A O 1
ATOM 1475 N N . ARG A 1 219 ? 33.481 15.399 11.246 1.00 6.54 219 ARG A N 1
ATOM 1476 C CA . ARG A 1 219 ? 32.043 15.325 10.994 1.00 6.33 219 ARG A CA 1
ATOM 1477 C C . ARG A 1 219 ? 31.452 14.505 12.130 1.00 6.13 219 ARG A C 1
ATOM 1478 O O . ARG A 1 219 ? 32.000 13.472 12.503 1.00 5.80 219 ARG A O 1
ATOM 1486 N N . ILE A 1 220 ? 30.340 14.971 12.681 1.00 5.32 220 ILE A N 1
ATOM 1487 C CA . ILE A 1 220 ? 29.680 14.256 13.762 1.00 5.74 220 ILE A CA 1
ATOM 1488 C C . ILE A 1 220 ? 28.212 14.097 13.383 1.00 6.21 220 ILE A C 1
ATOM 1489 O O . ILE A 1 220 ? 27.466 15.074 13.321 1.00 6.18 220 ILE A O 1
ATOM 1494 N N . GLY A 1 221 ? 27.811 12.859 13.114 1.00 6.50 221 GLY A N 1
ATOM 1495 C CA . GLY A 1 221 ? 26.437 12.591 12.722 1.00 7.14 221 GLY A CA 1
ATOM 1496 C C . GLY A 1 221 ? 26.219 12.855 11.243 1.00 7.84 221 GLY A C 1
ATOM 1497 O O . GLY A 1 221 ? 27.169 13.099 10.506 1.00 7.02 221 GLY A O 1
ATOM 1498 N N . TYR A 1 222 ? 24.963 12.796 1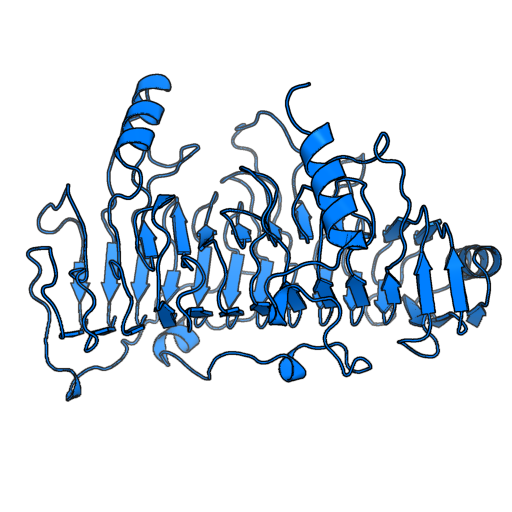0.806 1.00 8.23 222 TYR A N 1
ATOM 1499 C CA . TYR A 1 222 ? 24.618 13.037 9.409 1.00 8.60 222 TYR A CA 1
ATOM 1500 C C . TYR A 1 222 ? 23.398 13.949 9.210 1.00 9.37 222 TYR A C 1
ATOM 1501 O O . TYR A 1 222 ? 23.414 14.816 8.339 1.00 9.11 222 TYR A O 1
ATOM 1510 N N . TYR A 1 223 ? 22.344 13.762 10.005 1.00 9.74 223 TYR A N 1
ATOM 1511 C CA . TYR A 1 223 ? 21.132 14.567 9.821 1.00 11.92 223 TYR A CA 1
ATOM 1512 C C . TYR A 1 223 ? 20.640 15.229 11.102 1.00 10.30 223 TYR A C 1
ATOM 1513 O O . TYR A 1 223 ? 21.026 14.826 12.205 1.00 9.38 223 TYR A O 1
ATOM 1522 N N . ARG A 1 224 ? 19.772 16.224 10.945 1.00 9.64 224 ARG A N 1
ATOM 1523 C CA . ARG A 1 224 ? 19.264 16.985 12.082 1.00 9.04 224 ARG A CA 1
ATOM 1524 C C . ARG A 1 224 ? 18.576 16.197 13.188 1.00 9.04 224 ARG A C 1
ATOM 1525 O O . ARG A 1 224 ? 18.518 16.664 14.322 1.00 8.79 224 ARG A O 1
ATOM 1533 N N . ASN A 1 225 ? 18.060 15.013 12.872 1.00 9.62 225 ASN A N 1
ATOM 1534 C CA . ASN A 1 225 ? 17.407 14.200 13.898 1.00 10.23 225 ASN A CA 1
ATOM 1535 C C . ASN A 1 225 ? 18.411 13.375 14.703 1.00 9.98 225 ASN A C 1
ATOM 1536 O O . ASN A 1 225 ? 18.049 12.754 15.705 1.00 10.84 225 ASN A O 1
ATOM 1541 N N . ASP A 1 226 ? 19.669 13.371 14.275 1.00 7.85 226 ASP A N 1
ATOM 1542 C CA . ASP A 1 226 ? 20.690 12.613 14.993 1.00 8.24 226 ASP A CA 1
ATOM 1543 C C . ASP A 1 226 ? 21.127 13.345 16.257 1.00 8.15 226 ASP A C 1
ATOM 1544 O O . ASP A 1 226 ? 21.237 14.569 16.258 1.00 8.94 226 ASP A O 1
ATOM 1549 N N . ILE A 1 227 ? 21.377 12.590 17.327 1.00 8.72 227 ILE A N 1
ATOM 1550 C CA . ILE A 1 227 ? 21.826 13.166 18.598 1.00 8.87 227 ILE A CA 1
ATOM 1551 C C . ILE A 1 227 ? 23.314 12.872 18.751 1.00 8.79 227 ILE A C 1
ATOM 1552 O O . ILE A 1 227 ? 23.745 11.728 18.605 1.00 8.50 227 ILE A O 1
ATOM 1557 N N . GLY A 1 228 ? 24.096 13.899 19.057 1.00 9.02 228 GLY A N 1
ATOM 1558 C CA . GLY A 1 228 ? 25.525 13.696 19.194 1.00 8.42 228 GLY A CA 1
ATOM 1559 C C . GLY A 1 228 ? 26.056 13.655 20.614 1.00 8.40 228 GLY A C 1
ATOM 1560 O O . GLY A 1 228 ? 26.608 12.642 21.041 1.00 7.97 228 GLY A O 1
ATOM 1561 N N . ARG A 1 229 ? 25.883 14.753 21.344 1.00 7.62 229 ARG A N 1
ATOM 1562 C CA . ARG A 1 229 ? 26.379 14.868 22.712 1.00 8.54 229 ARG A CA 1
ATOM 1563 C C . ARG A 1 229 ? 27.853 14.500 22.795 1.00 8.12 229 ARG A C 1
ATOM 1564 O O . ARG A 1 229 ? 28.290 13.802 23.704 1.00 8.54 229 ARG A O 1
ATOM 1572 N N . CYS A 1 230 ? 28.612 14.979 21.815 1.00 7.70 230 CYS A N 1
ATOM 1573 C CA . CYS A 1 230 ? 30.045 14.751 21.771 1.00 7.74 230 CYS A CA 1
ATOM 1574 C C . CYS A 1 230 ? 30.737 16.033 22.213 1.00 7.75 230 CYS A C 1
ATOM 1575 O O . CYS A 1 230 ? 30.221 17.132 21.994 1.00 7.40 230 CYS A O 1
ATOM 1578 N N . LEU A 1 231 ? 31.896 15.883 22.842 1.00 7.04 231 LEU A N 1
ATOM 1579 C CA . LEU A 1 231 ? 32.669 17.021 23.313 1.00 7.05 231 LEU A CA 1
ATOM 1580 C C . LEU A 1 231 ? 33.909 17.141 22.451 1.00 6.96 231 LEU A C 1
ATOM 1581 O O . LEU A 1 231 ? 34.659 16.178 22.303 1.00 7.30 231 LEU A O 1
ATOM 1586 N N . VAL A 1 232 ? 34.104 18.319 21.868 1.00 6.28 232 VAL A N 1
ATOM 1587 C CA . VAL A 1 232 ? 35.262 18.598 21.031 1.00 6.24 232 VAL A CA 1
ATOM 1588 C C . VAL A 1 232 ? 35.889 19.801 21.708 1.00 6.35 232 VAL A C 1
ATOM 1589 O O . VAL A 1 232 ? 35.352 20.910 21.641 1.00 5.45 232 VAL A O 1
ATOM 1593 N N . ASP A 1 233 ? 37.013 19.577 22.381 1.00 5.96 233 ASP A N 1
ATOM 1594 C CA . ASP A 1 233 ? 37.652 20.658 23.109 1.00 5.95 233 ASP A CA 1
ATOM 1595 C C . ASP A 1 233 ? 39.173 20.668 23.069 1.00 6.17 233 ASP A C 1
ATOM 1596 O O . ASP A 1 233 ? 39.820 19.630 22.948 1.00 5.84 233 ASP A O 1
ATOM 1601 N N . SER A 1 234 ? 39.737 21.867 23.160 1.00 6.50 234 SER A N 1
ATOM 1602 C CA . SER A 1 234 ? 41.181 22.021 23.200 1.00 5.89 234 SER A CA 1
ATOM 1603 C C . SER A 1 234 ? 41.936 21.439 22.028 1.00 6.18 234 SER A C 1
ATOM 1604 O O . SER A 1 234 ? 42.992 20.829 22.193 1.00 6.87 234 SER A O 1
ATOM 1607 N N . ASN A 1 235 ? 41.392 21.636 20.838 1.00 6.39 235 ASN A N 1
ATOM 1608 C CA . ASN A 1 235 ? 42.043 21.163 19.633 1.00 6.05 235 ASN A CA 1
ATOM 1609 C C . ASN A 1 235 ? 42.620 22.375 18.935 1.00 6.41 235 ASN A C 1
ATOM 1610 O O . ASN A 1 235 ? 42.133 23.497 19.104 1.00 7.33 235 ASN A O 1
ATOM 1615 N N . LEU A 1 236 ? 43.677 22.151 18.169 1.00 5.39 236 LEU A N 1
ATOM 1616 C CA . LEU A 1 236 ? 44.305 23.230 17.435 1.00 5.58 236 LEU A CA 1
ATOM 1617 C C . LEU A 1 236 ? 44.204 22.937 15.955 1.00 6.09 236 LEU A C 1
ATOM 1618 O O . LEU A 1 236 ? 44.769 21.956 15.467 1.00 6.93 236 LEU A O 1
ATOM 1623 N N . PHE A 1 237 ? 43.440 23.774 15.261 1.00 5.64 237 PHE A N 1
ATOM 1624 C CA . PHE A 1 237 ? 43.267 23.661 13.824 1.00 5.63 237 PHE A CA 1
ATOM 1625 C C . PHE A 1 237 ? 44.110 24.802 13.269 1.00 7.08 237 PHE A C 1
ATOM 1626 O O . PHE A 1 237 ? 43.778 25.974 13.455 1.00 6.49 237 PHE A O 1
ATOM 1634 N N . MET A 1 238 ? 45.212 24.454 12.615 1.00 5.65 238 MET A N 1
ATOM 1635 C CA . MET A 1 238 ? 46.117 25.451 12.056 1.00 6.02 238 MET A CA 1
ATOM 1636 C C . MET A 1 238 ? 46.198 25.206 10.559 1.00 5.89 238 MET A C 1
ATOM 1637 O O . MET A 1 238 ? 46.808 24.244 10.109 1.00 5.57 238 MET A O 1
ATOM 1642 N N . ARG A 1 239 ? 45.588 26.098 9.792 1.00 5.46 239 ARG A N 1
ATOM 1643 C CA . ARG A 1 239 ? 45.529 25.945 8.351 1.00 6.42 239 ARG A CA 1
ATOM 1644 C C . ARG A 1 239 ? 44.829 24.628 8.023 1.00 6.61 239 ARG A C 1
ATOM 1645 O O . ARG A 1 239 ? 45.301 23.835 7.207 1.00 6.20 239 ARG A O 1
ATOM 1653 N N . GLN A 1 240 ? 43.721 24.377 8.716 1.00 6.44 240 GLN A N 1
ATOM 1654 C CA . GLN A 1 240 ? 42.906 23.204 8.425 1.00 6.41 240 GLN A CA 1
ATOM 1655 C C . GLN A 1 240 ? 42.099 23.749 7.260 1.00 6.96 240 GLN A C 1
ATOM 1656 O O . GLN A 1 240 ? 41.082 24.422 7.450 1.00 7.07 240 GLN A O 1
ATOM 1662 N N . ASP A 1 241 ? 42.582 23.478 6.053 1.00 6.65 241 ASP A N 1
ATOM 1663 C CA . ASP A 1 241 ? 41.966 23.995 4.835 1.00 6.80 241 ASP A CA 1
ATOM 1664 C C . ASP A 1 241 ? 41.299 22.974 3.919 1.00 6.14 241 ASP A C 1
ATOM 1665 O O . ASP A 1 241 ? 40.882 23.333 2.815 1.00 7.44 241 ASP A O 1
ATOM 1670 N N . SER A 1 242 ? 41.191 21.723 4.360 1.00 6.08 242 SER A N 1
ATOM 1671 C CA . SER A 1 242 ? 40.603 20.666 3.532 1.00 6.54 242 SER A CA 1
ATOM 1672 C C . SER A 1 242 ? 39.449 21.114 2.645 1.00 6.09 242 SER A C 1
ATOM 1673 O O . SER A 1 242 ? 39.435 20.823 1.459 1.00 5.51 242 SER A O 1
ATOM 1676 N N . GLU A 1 243 ? 38.471 21.800 3.223 1.00 6.60 243 GLU A N 1
ATOM 1677 C CA . GLU A 1 243 ? 37.347 22.304 2.443 1.00 6.89 243 GLU A CA 1
ATOM 1678 C C . GLU A 1 243 ? 36.662 23.447 3.170 1.00 7.01 243 GLU A C 1
ATOM 1679 O O . GLU A 1 243 ? 37.171 23.938 4.177 1.00 6.80 243 GLU A O 1
ATOM 1685 N N . ALA A 1 244 ? 35.509 23.864 2.659 1.00 6.54 244 ALA A N 1
ATOM 1686 C CA . ALA A 1 244 ? 34.758 24.967 3.255 1.00 7.04 244 ALA A CA 1
ATOM 1687 C C . ALA A 1 244 ? 34.417 24.734 4.723 1.00 6.75 244 ALA A C 1
ATOM 1688 O O . ALA A 1 244 ? 34.315 25.685 5.499 1.00 7.00 244 ALA A O 1
ATOM 1690 N N . GLU A 1 245 ? 34.237 23.473 5.102 1.00 6.73 245 GLU A N 1
ATOM 1691 C CA . GLU A 1 245 ? 33.891 23.144 6.478 1.00 7.65 245 GLU A CA 1
ATOM 1692 C C . GLU A 1 245 ? 35.055 22.611 7.318 1.00 7.41 245 GLU A C 1
ATOM 1693 O O . GLU A 1 245 ? 35.606 21.552 7.025 1.00 8.09 245 GLU A O 1
ATOM 1699 N N . ILE A 1 246 ? 35.427 23.358 8.357 1.00 6.70 246 ILE A N 1
ATOM 1700 C CA . ILE A 1 246 ? 36.497 22.938 9.264 1.00 6.64 246 ILE A CA 1
ATOM 1701 C C . ILE A 1 246 ? 35.933 21.744 10.017 1.00 5.78 246 ILE A C 1
ATOM 1702 O O . ILE A 1 246 ? 36.561 20.689 10.129 1.00 5.59 246 ILE A O 1
ATOM 1707 N N . ILE A 1 247 ? 34.733 21.945 10.544 1.00 6.03 247 ILE A N 1
ATOM 1708 C CA . ILE A 1 247 ? 33.997 20.918 11.261 1.00 5.50 247 ILE A CA 1
ATOM 1709 C C . ILE A 1 247 ? 32.561 21.030 10.777 1.00 5.11 247 ILE A C 1
ATOM 1710 O O . ILE A 1 247 ? 31.987 22.120 10.764 1.00 4.68 247 ILE A O 1
ATOM 1715 N N . THR A 1 248 ? 31.996 19.915 10.343 1.00 4.89 248 THR A N 1
ATOM 1716 C CA . THR A 1 248 ? 30.618 19.924 9.902 1.00 5.69 248 THR A CA 1
ATOM 1717 C C . THR A 1 248 ? 29.860 19.115 10.952 1.00 5.65 248 THR A C 1
ATOM 1718 O O . THR A 1 248 ? 29.774 17.889 10.895 1.00 6.62 248 THR A O 1
ATOM 1722 N N . SER A 1 249 ? 29.360 19.824 11.957 1.00 5.78 249 SER A N 1
ATOM 1723 C CA . SER A 1 249 ? 28.629 19.183 13.036 1.00 5.49 249 SER A CA 1
ATOM 1724 C C . SER A 1 249 ? 27.211 18.908 12.560 1.00 5.64 249 SER A C 1
ATOM 1725 O O . SER A 1 249 ? 26.404 19.826 12.419 1.00 4.82 249 SER A O 1
ATOM 1728 N N . LYS A 1 250 ? 26.921 17.633 12.320 1.00 5.37 250 LYS A N 1
ATOM 1729 C CA . LYS A 1 250 ? 25.622 17.209 11.817 1.00 5.81 250 LYS A CA 1
ATOM 1730 C C . LYS A 1 250 ? 24.794 16.391 12.800 1.00 6.25 250 LYS A C 1
ATOM 1731 O O . LYS A 1 250 ? 24.212 15.365 12.436 1.00 7.20 250 LYS A O 1
ATOM 1737 N N . SER A 1 251 ? 24.743 16.846 14.043 1.00 5.71 251 SER A N 1
ATOM 1738 C CA . SER A 1 251 ? 23.961 16.173 15.071 1.00 5.83 251 SER A CA 1
ATOM 1739 C C . SER A 1 251 ? 23.718 17.133 16.216 1.00 5.72 251 SER A C 1
ATOM 1740 O O . SER A 1 251 ? 24.447 18.105 16.389 1.00 5.57 251 SER A O 1
ATOM 1743 N N . GLN A 1 252 ? 22.676 16.851 16.988 1.00 5.63 252 GL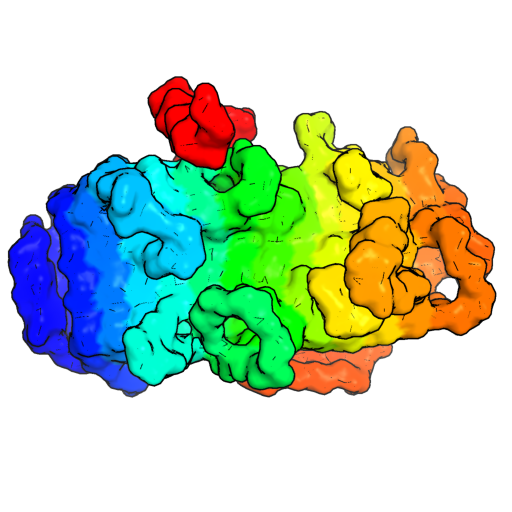N A N 1
ATOM 1744 C CA . GLN A 1 252 ? 22.281 17.690 18.106 1.00 6.16 252 GLN A CA 1
ATOM 1745 C C . GLN A 1 252 ? 23.145 17.608 19.350 1.00 6.44 252 GLN A C 1
ATOM 1746 O O . GLN A 1 252 ? 23.823 16.616 19.602 1.00 6.63 252 GLN A O 1
ATOM 1752 N N . GLU A 1 253 ? 23.096 18.686 20.122 1.00 7.72 253 GLU A N 1
ATOM 1753 C CA . GLU A 1 253 ? 23.781 18.803 21.399 1.00 8.83 253 GLU A CA 1
ATOM 1754 C C . GLU A 1 253 ? 25.260 18.460 21.501 1.00 8.38 253 GLU A C 1
ATOM 1755 O O . GLU A 1 253 ? 25.693 17.813 22.457 1.00 9.39 253 GLU A O 1
ATOM 1761 N N . ASN A 1 254 ? 26.036 18.879 20.513 1.00 7.48 254 ASN A N 1
ATOM 1762 C CA . ASN A 1 254 ? 27.471 18.672 20.565 1.00 6.72 254 ASN A CA 1
ATOM 1763 C C . ASN A 1 254 ? 28.025 19.945 21.181 1.00 6.68 254 ASN A C 1
ATOM 1764 O O . ASN A 1 254 ? 27.445 21.013 21.011 1.00 6.24 254 ASN A O 1
ATOM 1769 N N . VAL A 1 255 ? 29.136 19.824 21.903 1.00 6.03 255 VAL A N 1
ATOM 1770 C CA . VAL A 1 255 ? 29.747 20.975 22.551 1.00 5.98 255 VAL A CA 1
ATOM 1771 C C . VAL A 1 255 ? 31.172 21.196 22.065 1.00 5.81 255 VAL A C 1
ATOM 1772 O O . VAL A 1 255 ? 32.010 20.292 22.121 1.00 6.55 255 VAL A O 1
ATOM 1776 N N . TYR A 1 256 ? 31.426 22.397 21.567 1.00 5.02 256 TYR A N 1
ATOM 1777 C CA . TYR A 1 256 ? 32.749 22.769 21.090 1.00 5.08 256 TYR A CA 1
ATOM 1778 C C . TYR A 1 256 ? 33.275 23.815 22.054 1.00 4.98 256 TYR A C 1
ATOM 1779 O O . TYR A 1 256 ? 32.794 24.946 22.079 1.00 4.96 256 TYR A O 1
ATOM 1788 N N . TYR A 1 257 ? 34.267 23.423 22.847 1.00 5.24 257 TYR A N 1
ATOM 1789 C CA . TYR A 1 257 ? 34.836 24.310 23.852 1.00 6.10 257 TYR A CA 1
ATOM 1790 C C . TYR A 1 257 ? 36.354 24.432 23.869 1.00 6.66 257 TYR A C 1
ATOM 1791 O O . TYR A 1 257 ? 37.080 23.437 23.873 1.00 6.66 257 TYR A O 1
ATOM 1800 N N . GLY A 1 258 ? 36.823 25.674 23.880 1.00 6.31 258 GLY A N 1
ATOM 1801 C CA . GLY A 1 258 ? 38.248 25.936 23.942 1.00 6.27 258 GLY A CA 1
ATOM 1802 C C . GLY A 1 258 ? 39.098 25.471 22.780 1.00 6.12 258 GLY A C 1
ATOM 1803 O O . GLY A 1 258 ? 40.247 25.085 22.979 1.00 7.21 258 GLY A O 1
ATOM 1804 N N . ASN A 1 259 ? 38.540 25.506 21.576 1.00 6.03 259 ASN A N 1
ATOM 1805 C CA . ASN A 1 259 ? 39.273 25.106 20.384 1.00 5.35 259 ASN A CA 1
ATOM 1806 C C . ASN A 1 259 ? 39.866 26.346 19.731 1.00 5.88 259 ASN A C 1
ATOM 1807 O O . ASN A 1 259 ? 39.283 27.431 19.786 1.00 6.21 259 ASN A O 1
ATOM 1812 N N . THR A 1 260 ? 41.030 26.176 19.120 1.00 5.05 260 THR A N 1
ATOM 1813 C CA . THR A 1 260 ? 41.694 27.269 18.432 1.00 5.65 260 THR A CA 1
ATOM 1814 C C . THR A 1 260 ? 41.710 26.966 16.944 1.00 5.27 260 THR A C 1
ATOM 1815 O O . THR A 1 260 ? 42.078 25.865 16.530 1.00 5.78 260 THR A O 1
ATOM 1819 N N . TYR A 1 261 ? 41.292 27.948 16.153 1.00 4.96 261 TYR A N 1
ATOM 1820 C CA . TYR A 1 261 ? 41.259 27.823 14.707 1.00 5.31 261 TYR A CA 1
ATOM 1821 C C . TYR A 1 261 ? 42.127 28.949 14.159 1.00 5.81 261 TYR A C 1
ATOM 1822 O O . TYR A 1 261 ? 41.685 30.095 14.046 1.00 5.83 261 TYR A O 1
ATOM 1831 N N . LEU A 1 262 ? 43.370 28.612 13.837 1.00 6.16 262 LEU A N 1
ATOM 1832 C CA . LEU A 1 262 ? 44.329 29.580 13.333 1.00 6.24 262 LEU A CA 1
ATOM 1833 C C . LEU A 1 262 ? 44.497 29.501 11.823 1.00 6.09 262 LEU A C 1
ATOM 1834 O O . LEU A 1 262 ? 44.845 28.456 11.283 1.00 5.07 262 LEU A O 1
ATOM 1839 N N . ASN A 1 263 ? 44.257 30.625 11.156 1.00 6.12 263 ASN A N 1
ATOM 1840 C CA . ASN A 1 263 ? 44.378 30.719 9.705 1.00 6.78 263 ASN A CA 1
ATOM 1841 C C . ASN A 1 263 ? 43.796 29.520 8.965 1.00 6.36 263 ASN A C 1
ATOM 1842 O O . ASN A 1 263 ? 44.490 28.868 8.183 1.00 6.92 263 ASN A O 1
ATOM 1847 N N . CYS A 1 264 ? 42.517 29.246 9.208 1.00 6.25 264 CYS A N 1
ATOM 1848 C CA . CYS A 1 264 ? 41.827 28.134 8.559 1.00 6.52 264 CYS A CA 1
ATOM 1849 C C . CYS A 1 264 ? 40.912 28.636 7.446 1.00 5.95 264 CYS A C 1
ATOM 1850 O O . CYS A 1 264 ? 40.098 29.533 7.662 1.00 6.50 264 CYS A O 1
ATOM 1853 N N . GLN A 1 265 ? 41.059 28.069 6.251 1.00 5.77 265 GLN A N 1
ATOM 1854 C CA . GLN A 1 265 ? 40.222 28.464 5.123 1.00 5.99 265 GLN A CA 1
ATOM 1855 C C . GLN A 1 265 ? 38.901 27.712 5.176 1.00 5.99 265 GLN A C 1
ATOM 1856 O O . GLN A 1 265 ? 38.652 26.810 4.385 1.00 6.96 265 GLN A O 1
ATOM 1862 N N . GLY A 1 266 ? 38.059 28.087 6.124 1.00 5.92 266 GLY A N 1
ATOM 1863 C CA . GLY A 1 266 ? 36.772 27.443 6.255 1.00 5.83 266 GLY A CA 1
ATOM 1864 C C . GLY A 1 266 ? 36.122 27.971 7.505 1.00 5.66 266 GLY A C 1
ATOM 1865 O O . GLY A 1 266 ? 36.642 28.893 8.133 1.00 5.84 266 GLY A O 1
ATOM 1866 N N . THR A 1 267 ? 34.987 27.390 7.869 1.00 5.46 267 THR A N 1
ATOM 1867 C CA . THR A 1 267 ? 34.277 27.805 9.064 1.00 5.74 267 THR A CA 1
ATOM 1868 C C . THR A 1 267 ? 33.886 26.588 9.898 1.00 6.07 267 THR A C 1
ATOM 1869 O O . THR A 1 267 ? 33.764 25.480 9.377 1.00 6.24 267 THR A O 1
ATOM 1873 N N . MET A 1 268 ? 33.717 26.795 11.199 1.00 6.19 268 MET A N 1
ATOM 1874 C CA . MET A 1 268 ? 33.297 25.718 12.084 1.00 6.61 268 MET A CA 1
ATOM 1875 C C . MET A 1 268 ? 31.778 25.803 12.031 1.00 6.78 268 MET A C 1
ATOM 1876 O O . MET A 1 268 ? 31.195 26.823 12.407 1.00 6.41 268 MET A O 1
ATOM 1881 N N . ASN A 1 269 ? 31.140 24.732 11.557 1.00 6.46 269 ASN A N 1
ATOM 1882 C CA . ASN A 1 269 ? 29.693 24.740 11.374 1.00 6.44 269 ASN A CA 1
ATOM 1883 C C . ASN A 1 269 ? 28.757 23.864 12.199 1.00 6.95 269 ASN A C 1
ATOM 1884 O O . ASN A 1 269 ? 29.074 22.733 12.565 1.00 6.46 269 ASN A O 1
ATOM 1889 N N . PHE A 1 270 ? 27.572 24.417 12.446 1.00 7.23 270 PHE A N 1
ATOM 1890 C CA . PHE A 1 270 ? 26.472 23.705 13.082 1.00 7.25 270 PHE A CA 1
ATOM 1891 C C . PHE A 1 270 ? 25.689 23.465 11.783 1.00 7.28 270 PHE A C 1
ATOM 1892 O O . PHE A 1 270 ? 24.784 24.233 11.435 1.00 5.99 270 PHE A O 1
ATOM 1900 N N . ARG A 1 271 ? 26.082 22.433 11.042 1.00 6.95 271 ARG A N 1
ATOM 1901 C CA . ARG A 1 271 ? 25.463 22.120 9.755 1.00 6.77 271 ARG A CA 1
ATOM 1902 C C . ARG A 1 271 ? 24.052 21.540 9.822 1.00 7.55 271 ARG A C 1
ATOM 1903 O O . ARG A 1 271 ? 23.156 22.011 9.122 1.00 7.55 271 ARG A O 1
ATOM 1911 N N . HIS A 1 272 ? 23.863 20.497 10.622 1.00 7.17 272 HIS A N 1
ATOM 1912 C CA . HIS A 1 272 ? 22.539 19.889 10.802 1.00 6.74 272 HIS A CA 1
ATOM 1913 C C . HIS A 1 272 ? 22.351 19.634 12.290 1.00 6.76 272 HIS A C 1
ATOM 1914 O O . HIS A 1 272 ? 23.313 19.352 13.001 1.00 6.34 272 HIS A O 1
ATOM 1921 N N . GLY A 1 273 ? 21.113 19.730 12.757 1.00 7.70 273 GLY A N 1
ATOM 1922 C CA . GLY A 1 273 ? 20.844 19.476 14.160 1.00 7.43 273 GLY A CA 1
ATOM 1923 C C . GLY A 1 273 ? 20.776 20.718 15.021 1.00 7.50 273 GLY A C 1
ATOM 1924 O O . GLY A 1 273 ? 21.703 21.537 15.025 1.00 7.07 273 GLY A O 1
ATOM 1925 N N . ASP A 1 274 ? 19.680 20.852 15.759 1.00 7.31 274 ASP A N 1
ATOM 1926 C CA . ASP A 1 274 ? 19.493 21.996 16.635 1.00 7.99 274 ASP A CA 1
ATOM 1927 C C . ASP A 1 274 ? 20.158 21.804 17.993 1.00 8.29 274 ASP A C 1
ATOM 1928 O O . ASP A 1 274 ? 20.692 20.739 18.304 1.00 7.88 274 ASP A O 1
ATOM 1933 N N . HIS A 1 275 ? 20.114 22.864 18.791 1.00 8.43 275 HIS A N 1
ATOM 1934 C CA . HIS A 1 275 ? 20.676 22.893 20.133 1.00 9.57 275 HIS A CA 1
ATOM 1935 C C . HIS A 1 275 ? 22.145 22.486 20.226 1.00 8.85 275 HIS A C 1
ATOM 1936 O O . HIS A 1 275 ? 22.487 21.515 20.907 1.00 9.61 275 HIS A O 1
ATOM 1943 N N . GLN A 1 276 ? 23.013 23.227 19.550 1.00 8.17 276 GLN A N 1
ATOM 1944 C CA . GLN A 1 276 ? 24.435 22.931 19.612 1.00 6.81 276 GLN A CA 1
ATOM 1945 C C . GLN A 1 276 ? 25.138 24.037 20.394 1.00 7.24 276 GLN A C 1
ATOM 1946 O O . GLN A 1 276 ? 24.620 25.148 20.511 1.00 6.99 276 GLN A O 1
ATOM 1952 N N . VAL A 1 277 ? 26.320 23.731 20.925 1.00 6.95 277 VAL A N 1
ATOM 1953 C CA . VAL A 1 277 ? 27.049 24.685 21.753 1.00 7.10 277 VAL A CA 1
ATOM 1954 C C . VAL A 1 277 ? 28.490 24.977 21.327 1.00 6.37 277 VAL A C 1
ATOM 1955 O O . VAL A 1 277 ? 29.272 24.066 21.072 1.00 7.05 277 VAL A O 1
ATOM 1959 N N . ALA A 1 278 ? 28.837 26.257 21.261 1.00 7.28 278 ALA A N 1
ATOM 1960 C CA . ALA A 1 278 ? 30.201 26.657 20.925 1.00 7.14 278 ALA A CA 1
ATOM 1961 C C . ALA A 1 278 ? 30.591 27.716 21.951 1.00 6.98 278 ALA A C 1
ATOM 1962 O O . ALA A 1 278 ? 30.081 28.831 21.923 1.00 6.34 278 ALA A O 1
ATOM 1964 N N . ILE A 1 279 ? 31.488 27.357 22.865 1.00 6.19 279 ILE A N 1
ATOM 1965 C CA . ILE A 1 279 ? 31.917 28.277 23.911 1.00 6.62 279 ILE A CA 1
ATOM 1966 C C . ILE A 1 279 ? 33.430 28.456 24.018 1.00 5.96 279 ILE A C 1
ATOM 1967 O O . ILE A 1 279 ? 34.200 27.497 24.007 1.00 5.69 279 ILE A O 1
ATOM 1972 N N . ASN A 1 280 ? 33.831 29.715 24.115 1.00 6.37 280 ASN A N 1
ATOM 1973 C CA . ASN A 1 280 ? 35.219 30.101 24.285 1.00 6.70 280 ASN A CA 1
ATOM 1974 C C . ASN A 1 280 ? 36.204 29.539 23.272 1.00 7.10 280 ASN A C 1
ATOM 1975 O O . ASN A 1 280 ? 37.272 29.047 23.639 1.00 7.16 280 ASN A O 1
ATOM 1980 N N . ASN A 1 281 ? 35.837 29.607 21.997 1.00 6.63 281 ASN A N 1
ATOM 1981 C CA . ASN A 1 281 ? 36.718 29.146 20.934 1.00 5.72 281 ASN A CA 1
ATOM 1982 C C . ASN A 1 281 ? 37.410 30.383 20.372 1.00 6.32 281 ASN A C 1
ATOM 1983 O O . ASN A 1 281 ? 36.894 31.494 20.494 1.00 6.89 281 ASN A O 1
ATOM 1988 N N . PHE A 1 282 ? 38.591 30.200 19.794 1.00 5.76 282 PHE A N 1
ATOM 1989 C CA . PHE A 1 282 ? 39.308 31.320 19.207 1.00 5.81 282 PHE A CA 1
ATOM 1990 C C . PHE A 1 282 ? 39.407 31.150 17.707 1.00 5.24 282 PHE A C 1
ATOM 1991 O O . PHE A 1 282 ? 39.934 30.153 17.227 1.00 6.75 282 PHE A O 1
ATOM 1999 N N . TYR A 1 283 ? 38.880 32.118 16.969 1.00 5.98 283 TYR A N 1
ATOM 2000 C CA . TYR A 1 283 ? 38.950 32.086 15.518 1.00 5.99 283 TYR A CA 1
ATOM 2001 C C . TYR A 1 283 ? 39.885 33.232 15.149 1.00 6.23 283 TYR A C 1
ATOM 2002 O O . TYR A 1 283 ? 39.506 34.405 15.188 1.00 6.54 283 TYR A O 1
ATOM 2011 N N . ILE A 1 284 ? 41.121 32.871 14.814 1.00 6.10 284 ILE A N 1
ATOM 2012 C CA . ILE A 1 284 ? 42.161 33.843 14.496 1.00 6.80 284 ILE A CA 1
ATOM 2013 C C . ILE A 1 284 ? 42.735 33.734 13.085 1.00 7.33 284 ILE A C 1
ATOM 2014 O O . ILE A 1 284 ? 43.074 32.649 12.617 1.00 6.95 284 ILE A O 1
ATOM 2019 N N . GLY A 1 285 ? 42.845 34.881 12.424 1.00 6.54 285 GLY A N 1
ATOM 2020 C CA . GLY A 1 285 ? 43.431 34.947 11.098 1.00 7.25 285 GLY A CA 1
ATOM 2021 C C . GLY A 1 285 ? 44.458 36.040 11.293 1.00 8.18 285 GLY A C 1
ATOM 2022 O O . GLY A 1 285 ? 44.067 37.178 11.569 1.00 7.49 285 GLY A O 1
ATOM 2023 N N . ASN A 1 286 ? 45.748 35.725 11.180 1.00 7.58 286 ASN A N 1
ATOM 2024 C CA . ASN A 1 286 ? 46.765 36.745 11.412 1.00 8.70 286 ASN A CA 1
ATOM 2025 C C . ASN A 1 286 ? 47.678 37.135 10.260 1.00 8.48 286 ASN A C 1
ATOM 2026 O O . ASN A 1 286 ? 48.722 37.749 10.475 1.00 9.09 286 ASN A O 1
ATOM 2031 N N . ASP A 1 287 ? 47.300 36.764 9.041 1.00 9.05 287 ASP A N 1
ATOM 2032 C CA . ASP A 1 287 ? 48.062 37.180 7.866 1.00 9.71 287 ASP A CA 1
ATOM 2033 C C . ASP A 1 287 ? 47.084 37.424 6.722 1.00 10.42 287 ASP A C 1
ATOM 2034 O O . ASP A 1 287 ? 45.870 37.282 6.894 1.00 10.35 287 ASP A O 1
ATOM 2039 N N . GLN A 1 288 ? 47.607 37.801 5.562 1.00 10.94 288 GLN A N 1
ATOM 2040 C CA . GLN A 1 288 ? 46.769 38.102 4.406 1.00 11.71 288 GLN A CA 1
ATOM 2041 C C . GLN A 1 288 ? 46.857 37.037 3.316 1.00 10.54 288 GLN A C 1
ATOM 2042 O O . GLN A 1 288 ? 46.517 37.304 2.167 1.00 10.10 288 GLN A O 1
ATOM 2048 N N . ARG A 1 289 ? 47.293 35.832 3.664 1.00 9.99 289 ARG A N 1
ATOM 2049 C CA . ARG A 1 289 ? 47.461 34.798 2.644 1.00 9.33 289 ARG A CA 1
ATOM 2050 C C . ARG A 1 289 ? 46.155 34.260 2.054 1.00 9.22 289 ARG A C 1
ATOM 2051 O O . ARG A 1 289 ? 46.056 34.072 0.844 1.00 9.09 289 ARG A O 1
ATOM 2059 N N . PHE A 1 290 ? 45.159 34.008 2.898 1.00 7.88 290 PHE A N 1
ATOM 2060 C CA . PHE A 1 290 ? 43.868 33.510 2.417 1.00 7.81 290 PHE A CA 1
ATOM 2061 C C . PHE A 1 290 ? 42.729 34.105 3.234 1.00 7.71 290 PHE A C 1
ATOM 2062 O O . PHE A 1 290 ? 42.960 34.840 4.192 1.00 8.09 2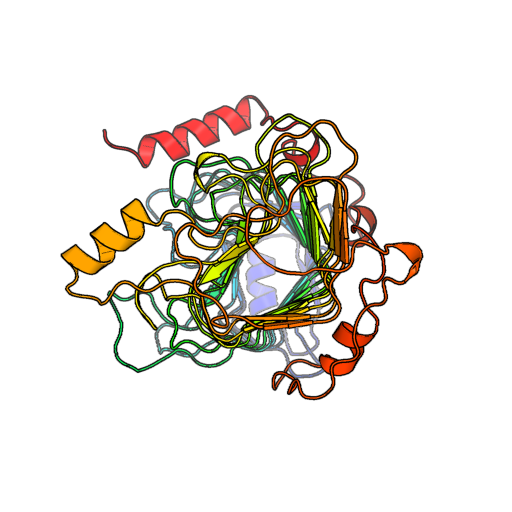90 PHE A O 1
ATOM 2070 N N . GLY A 1 291 ? 41.501 33.768 2.846 1.00 6.69 291 GLY A N 1
ATOM 2071 C CA . GLY A 1 291 ? 40.331 34.202 3.592 1.00 6.53 291 GLY A CA 1
ATOM 2072 C C . GLY A 1 291 ? 40.151 33.159 4.684 1.00 5.61 291 GLY A C 1
ATOM 2073 O O . GLY A 1 291 ? 40.245 31.966 4.409 1.00 5.41 291 GLY A O 1
ATOM 2074 N N . TYR A 1 292 ? 39.904 33.594 5.918 1.00 5.66 292 TYR A N 1
ATOM 2075 C CA . TYR A 1 292 ? 39.745 32.671 7.039 1.00 4.82 292 TYR A CA 1
ATOM 2076 C C . TYR A 1 292 ? 38.373 32.773 7.713 1.00 6.09 292 TYR A C 1
ATOM 2077 O O . TYR A 1 292 ? 37.613 33.700 7.451 1.00 6.47 292 TYR A O 1
ATOM 2086 N N . GLY A 1 293 ? 38.061 31.808 8.574 1.00 5.41 293 GLY A N 1
ATOM 2087 C CA . GLY A 1 293 ? 36.792 31.830 9.285 1.00 5.98 293 GLY A CA 1
ATOM 2088 C C . GLY A 1 293 ? 36.920 31.320 10.717 1.00 6.86 293 GLY A C 1
ATOM 2089 O O . GLY A 1 293 ? 38.003 30.871 11.102 1.00 7.46 293 GLY A O 1
ATOM 2090 N N . GLY A 1 294 ? 35.910 31.577 11.546 1.00 6.66 294 GLY A N 1
ATOM 2091 C CA . GLY A 1 294 ? 34.537 31.695 11.070 1.00 5.83 294 GLY A CA 1
ATOM 2092 C C . GLY A 1 294 ? 33.652 30.598 11.610 1.00 5.84 294 GLY A C 1
ATOM 2093 O O . GLY A 1 294 ? 34.133 29.510 11.916 1.00 6.21 294 GLY A O 1
ATOM 2094 N N . MET A 1 295 ? 32.349 30.865 11.625 1.00 5.31 295 MET A N 1
ATOM 2095 C CA . MET A 1 295 ? 31.338 29.894 12.027 1.00 5.35 295 MET A CA 1
ATOM 2096 C C . MET A 1 295 ? 30.145 30.136 11.109 1.00 5.28 295 MET A C 1
ATOM 2097 O O . MET A 1 295 ? 29.743 31.285 10.909 1.00 5.57 295 MET A O 1
ATOM 2102 N N . PHE A 1 296 ? 29.601 29.070 10.525 1.00 5.24 296 PHE A N 1
ATOM 2103 C CA . PHE A 1 296 ? 28.424 29.206 9.665 1.00 5.89 296 PHE A CA 1
ATOM 2104 C C . PHE A 1 296 ? 27.394 28.376 10.422 1.00 5.90 296 PHE A C 1
ATOM 2105 O O . PHE A 1 296 ? 27.608 27.189 10.675 1.00 5.83 296 PHE A O 1
ATOM 2113 N N . VAL A 1 297 ? 26.283 29.007 10.787 1.00 5.72 297 VAL A N 1
ATOM 2114 C CA . VAL A 1 297 ? 25.266 28.348 11.580 1.00 5.24 297 VAL A CA 1
ATOM 2115 C C . VAL A 1 297 ? 23.904 28.113 10.931 1.00 5.31 297 VAL A C 1
ATOM 2116 O O . VAL A 1 297 ? 23.263 29.040 10.439 1.00 5.46 297 VAL A O 1
ATOM 2120 N N . TRP A 1 298 ? 23.482 26.853 10.943 1.00 5.13 298 TRP A N 1
ATOM 2121 C CA . TRP A 1 298 ? 22.178 26.443 10.431 1.00 5.21 298 TRP A CA 1
ATOM 2122 C C . TRP A 1 298 ? 21.394 25.995 11.675 1.00 5.45 298 TRP A C 1
ATOM 2123 O O . TRP A 1 298 ? 21.992 25.601 12.674 1.00 6.17 298 TRP A O 1
ATOM 2134 N N . GLY A 1 299 ? 20.070 26.061 11.631 1.00 4.90 299 GLY A N 1
ATOM 2135 C CA . GLY A 1 299 ? 19.300 25.594 12.773 1.00 6.13 299 GLY A CA 1
ATOM 2136 C C . GLY A 1 299 ? 19.048 26.542 13.928 1.00 6.24 299 GLY A C 1
ATOM 2137 O O . GLY A 1 299 ? 19.510 27.682 13.934 1.00 5.91 299 GLY A O 1
ATOM 2138 N N . SER A 1 300 ? 18.333 26.038 14.933 1.00 7.36 300 SER A N 1
ATOM 2139 C CA . SER A 1 300 ? 17.955 26.841 16.093 1.00 7.50 300 SER A CA 1
ATOM 2140 C C . SER A 1 300 ? 18.344 26.289 17.464 1.00 7.73 300 SER A C 1
ATOM 2141 O O . SER A 1 300 ? 18.897 25.194 17.586 1.00 7.17 300 SER A O 1
ATOM 2144 N N . ARG A 1 301 ? 18.025 27.081 18.489 1.00 7.97 301 ARG A N 1
ATOM 2145 C CA . ARG A 1 301 ? 18.268 26.757 19.895 1.00 8.81 301 ARG A CA 1
ATOM 2146 C C . ARG A 1 301 ? 19.730 26.582 20.287 1.00 8.34 301 ARG A C 1
ATOM 2147 O O . ARG A 1 301 ? 20.034 25.931 21.288 1.00 8.28 301 ARG A O 1
ATOM 2155 N N . HIS A 1 302 ? 20.631 27.173 19.509 1.00 7.49 302 HIS A N 1
ATOM 2156 C CA . HIS A 1 302 ? 22.063 27.065 19.781 1.00 7.49 302 HIS A CA 1
ATOM 2157 C C . HIS A 1 302 ? 22.541 28.028 20.866 1.00 7.78 302 HIS A C 1
ATOM 2158 O O . HIS A 1 302 ? 21.845 28.976 21.228 1.00 7.82 302 HIS A O 1
ATOM 2165 N N . VAL A 1 303 ? 23.738 27.762 21.382 1.00 7.79 303 VAL A N 1
ATOM 2166 C CA . VAL A 1 303 ? 24.373 28.621 22.372 1.00 7.06 303 VAL A CA 1
ATOM 2167 C C . VAL A 1 303 ? 25.749 28.936 21.793 1.00 7.39 303 VAL A C 1
ATOM 2168 O O . VAL A 1 303 ? 26.608 28.063 21.717 1.00 7.67 303 VAL A O 1
ATOM 2172 N N . ILE A 1 304 ? 25.934 30.177 21.366 1.00 7.41 304 ILE A N 1
ATOM 2173 C CA . ILE A 1 304 ? 27.195 30.626 20.791 1.00 6.82 304 ILE A CA 1
ATOM 2174 C C . ILE A 1 304 ? 27.669 31.723 21.728 1.00 7.18 304 ILE A C 1
ATOM 2175 O O . ILE A 1 304 ? 27.157 32.845 21.689 1.00 6.80 304 ILE A O 1
ATOM 2180 N N . ALA A 1 305 ? 28.642 31.395 22.577 1.00 6.93 305 ALA A N 1
ATOM 2181 C CA . ALA A 1 305 ? 29.118 32.357 23.560 1.00 7.02 305 ALA A CA 1
ATOM 2182 C C . ALA A 1 305 ? 30.611 32.368 23.866 1.00 6.92 305 ALA A C 1
ATOM 2183 O O . ALA A 1 305 ? 31.305 31.366 23.724 1.00 6.78 305 ALA A O 1
ATOM 2185 N N . CYS A 1 306 ? 31.081 33.531 24.306 1.00 6.53 306 CYS A N 1
ATOM 2186 C CA . CYS A 1 306 ? 32.467 33.730 24.702 1.00 7.85 306 CYS A CA 1
ATOM 2187 C C . CYS A 1 306 ? 33.502 33.342 23.647 1.00 7.40 306 CYS A C 1
ATOM 2188 O O . CYS A 1 306 ? 34.642 33.012 23.977 1.00 7.44 306 CYS A O 1
ATOM 2191 N N . ASN A 1 307 ? 33.108 33.383 22.378 1.00 7.57 307 ASN A N 1
ATOM 2192 C CA . ASN A 1 307 ? 34.040 33.064 21.305 1.00 6.84 307 ASN A CA 1
ATOM 2193 C C . ASN A 1 307 ? 34.760 34.344 20.911 1.00 7.70 307 ASN A C 1
ATOM 2194 O O . ASN A 1 307 ? 34.201 35.442 21.002 1.00 8.07 307 ASN A O 1
ATOM 2199 N N . TYR A 1 308 ? 36.006 34.196 20.481 1.00 6.50 308 TYR A N 1
ATOM 2200 C CA . TYR A 1 308 ? 36.814 35.333 20.084 1.00 6.99 308 TYR A CA 1
ATOM 2201 C C . TYR A 1 308 ? 37.147 35.254 18.601 1.00 6.57 308 TYR A C 1
ATOM 2202 O O . TYR A 1 308 ? 37.775 34.299 18.161 1.00 6.91 308 TYR A O 1
ATOM 2211 N N . PHE A 1 309 ? 36.706 36.257 17.843 1.00 5.93 309 PHE A N 1
ATOM 2212 C CA . PHE A 1 309 ? 36.949 36.316 16.403 1.00 6.46 309 PHE A CA 1
ATOM 2213 C C . PHE A 1 309 ? 37.832 37.505 16.056 1.00 6.98 309 PHE A C 1
ATOM 2214 O O . PHE A 1 309 ? 37.485 38.647 16.363 1.00 7.62 309 PHE A O 1
ATOM 2222 N N . GLU A 1 310 ? 38.964 37.237 15.418 1.00 7.17 310 GLU A N 1
ATOM 2223 C CA . GLU A 1 310 ? 39.872 38.291 14.975 1.00 7.84 310 GLU A CA 1
ATOM 2224 C C . GLU A 1 310 ? 40.450 37.783 13.662 1.00 8.03 310 GLU A C 1
ATOM 2225 O O . GLU A 1 310 ? 41.474 37.102 13.643 1.00 8.02 310 GLU A O 1
ATOM 2231 N N . LEU A 1 311 ? 39.768 38.119 12.572 1.00 7.75 311 LEU A N 1
ATOM 2232 C CA . LEU A 1 311 ? 40.141 37.669 11.239 1.00 7.75 311 LEU A CA 1
ATOM 2233 C C . LEU A 1 311 ? 40.657 38.774 10.328 1.00 8.09 311 LEU A C 1
ATOM 2234 O O . LEU A 1 311 ? 39.911 39.674 9.938 1.00 8.79 311 LEU A O 1
ATOM 2239 N N . SER A 1 312 ? 41.938 38.674 9.981 1.00 8.12 312 SER A N 1
ATOM 2240 C CA . SER A 1 312 ? 42.619 39.633 9.115 1.00 8.44 312 SER A CA 1
ATOM 2241 C C . SER A 1 312 ? 42.042 39.664 7.700 1.00 8.26 312 SER A C 1
ATOM 2242 O O . SER A 1 312 ? 42.147 40.674 7.002 1.00 8.02 312 SER A O 1
ATOM 2245 N N . GLU A 1 313 ? 41.451 38.541 7.292 1.00 9.09 313 GLU A N 1
ATOM 2246 C CA . GLU A 1 313 ? 40.823 38.372 5.978 1.00 9.06 313 GLU A CA 1
ATOM 2247 C C . GLU A 1 313 ? 39.662 37.385 6.155 1.00 8.88 313 GLU A C 1
ATOM 2248 O O . GLU A 1 313 ? 39.796 36.400 6.878 1.00 8.15 313 GLU A O 1
ATOM 2254 N N . THR A 1 314 ? 38.532 37.636 5.501 1.00 8.06 314 THR A N 1
ATOM 2255 C CA . THR A 1 314 ? 37.411 36.711 5.596 1.00 8.05 314 THR A CA 1
ATOM 2256 C C . THR A 1 314 ? 37.179 36.039 4.255 1.00 8.10 314 THR A C 1
ATOM 2257 O O . THR A 1 314 ? 37.790 36.412 3.253 1.00 7.84 314 THR A O 1
ATOM 2261 N N . ILE A 1 315 ? 36.291 35.053 4.245 1.00 8.28 315 ILE A N 1
ATOM 2262 C CA . ILE A 1 315 ? 35.993 34.269 3.051 1.00 7.35 315 ILE A CA 1
ATOM 2263 C C . ILE A 1 315 ? 34.983 34.910 2.108 1.00 8.48 315 ILE A C 1
ATOM 2264 O O . ILE A 1 315 ? 33.799 35.005 2.416 1.00 8.01 315 ILE A O 1
ATOM 2269 N N . LYS A 1 316 ? 35.464 35.327 0.941 1.00 8.89 316 LYS A N 1
ATOM 2270 C CA . LYS A 1 316 ? 34.620 35.966 -0.063 1.00 10.43 316 LYS A CA 1
ATOM 2271 C C . LYS A 1 316 ? 33.454 35.108 -0.561 1.00 9.66 316 LYS A C 1
ATOM 2272 O O . LYS A 1 316 ? 32.323 35.591 -0.662 1.00 9.54 316 LYS A O 1
ATOM 2278 N N . SER A 1 317 ? 33.722 33.843 -0.868 1.00 9.85 317 SER A N 1
ATOM 2279 C CA . SER A 1 317 ? 32.682 32.951 -1.375 1.00 10.76 317 SER A CA 1
ATOM 2280 C C . SER A 1 317 ? 31.496 32.794 -0.426 1.00 11.31 317 SER A C 1
ATOM 2281 O O . SER A 1 317 ? 30.375 32.527 -0.863 1.00 12.10 317 SER A O 1
ATOM 2284 N N . ARG A 1 318 ? 31.732 32.969 0.868 1.00 10.98 318 ARG A N 1
ATOM 2285 C CA . ARG A 1 318 ? 30.661 32.820 1.841 1.00 11.08 318 ARG A CA 1
ATOM 2286 C C . ARG A 1 318 ? 29.975 34.125 2.261 1.00 10.36 318 ARG A C 1
ATOM 2287 O O . ARG A 1 318 ? 28.893 34.095 2.851 1.00 10.63 318 ARG A O 1
ATOM 2295 N N . GLY A 1 319 ? 30.590 35.264 1.954 1.00 9.23 319 GLY A N 1
ATOM 2296 C CA . GLY A 1 319 ? 29.995 36.539 2.321 1.00 8.27 319 GLY A CA 1
ATOM 2297 C C . GLY A 1 319 ? 30.851 37.472 3.164 1.00 8.02 319 GLY A C 1
ATOM 2298 O O . GLY A 1 319 ? 30.363 38.499 3.642 1.00 7.78 319 GLY A O 1
ATOM 2299 N N . ASN A 1 320 ? 32.119 37.119 3.367 1.00 7.30 320 ASN A N 1
ATOM 2300 C CA . ASN A 1 320 ? 33.045 37.948 4.146 1.00 8.18 320 ASN A CA 1
ATOM 2301 C C . ASN A 1 320 ? 32.579 38.305 5.564 1.00 7.82 320 ASN A C 1
ATOM 2302 O O . ASN A 1 320 ? 32.330 39.471 5.875 1.00 7.68 320 ASN A O 1
ATOM 2307 N N . ALA A 1 321 ? 32.483 37.306 6.433 1.00 7.54 321 ALA A N 1
ATOM 2308 C CA . ALA A 1 321 ? 32.049 37.554 7.803 1.00 7.28 321 ALA A CA 1
ATOM 2309 C C . ALA A 1 321 ? 32.772 36.649 8.795 1.00 7.14 321 ALA A C 1
ATOM 2310 O O . ALA A 1 321 ? 33.546 35.781 8.410 1.00 7.51 321 ALA A O 1
ATOM 2312 N N . ALA A 1 322 ? 32.515 36.877 10.079 1.00 7.60 322 ALA A N 1
ATOM 2313 C CA . ALA A 1 322 ? 33.101 36.066 11.135 1.00 6.53 322 ALA A CA 1
ATOM 2314 C C . ALA A 1 322 ? 32.061 35.009 11.484 1.00 7.12 322 ALA A C 1
ATOM 2315 O O . ALA A 1 322 ? 32.353 33.813 11.487 1.00 6.38 322 ALA A O 1
ATOM 2317 N N . LEU A 1 323 ? 30.843 35.472 11.761 1.00 6.58 323 LEU A N 1
ATOM 2318 C CA . LEU A 1 323 ? 29.720 34.606 12.104 1.00 6.27 323 LEU A CA 1
ATOM 2319 C C . LEU A 1 323 ? 28.630 34.724 11.037 1.00 6.88 323 LEU A C 1
ATOM 2320 O O . LEU A 1 323 ? 28.094 35.811 10.798 1.00 7.20 323 LEU A O 1
ATOM 2325 N N . TYR A 1 324 ? 28.327 33.605 10.381 1.00 5.99 324 TYR A N 1
ATOM 2326 C CA . TYR A 1 324 ? 27.313 33.575 9.332 1.00 5.95 324 TYR A CA 1
ATOM 2327 C C . TYR A 1 324 ? 26.041 32.896 9.839 1.00 5.98 324 TYR A C 1
ATOM 2328 O O . TYR A 1 324 ? 26.088 31.754 10.282 1.00 6.35 324 TYR A O 1
ATOM 2337 N N . LEU A 1 325 ? 24.910 33.590 9.762 1.00 6.07 325 LEU A N 1
ATOM 2338 C CA . LEU A 1 325 ? 23.637 33.029 10.217 1.00 6.49 325 LEU A CA 1
ATOM 2339 C C . LEU A 1 325 ? 22.799 32.664 8.993 1.00 6.95 325 LEU A C 1
ATOM 2340 O O . LEU A 1 325 ? 22.321 33.530 8.261 1.00 6.23 325 LEU A O 1
ATOM 2345 N N . ASN A 1 326 ? 22.637 31.363 8.783 1.00 6.70 326 ASN A N 1
ATOM 2346 C CA . ASN A 1 326 ? 21.928 30.845 7.620 1.00 6.87 326 ASN A CA 1
ATOM 2347 C C . ASN A 1 326 ? 20.463 31.178 7.355 1.00 6.11 326 ASN A C 1
ATOM 2348 O O . ASN A 1 326 ? 19.598 30.918 8.187 1.00 6.75 326 ASN A O 1
ATOM 2353 N N . PRO A 1 327 ? 20.169 31.779 6.191 1.00 6.81 327 PRO A N 1
ATOM 2354 C CA . PRO A 1 327 ? 18.787 32.111 5.837 1.00 7.30 327 PRO A CA 1
ATOM 2355 C C . PRO A 1 327 ? 18.251 30.847 5.136 1.00 7.84 327 PRO A C 1
ATOM 2356 O O . PRO A 1 327 ? 19.025 30.117 4.513 1.00 7.24 327 PRO A O 1
ATOM 2360 N N . GLY A 1 328 ? 16.953 30.579 5.235 1.00 7.68 328 GLY A N 1
ATOM 2361 C CA . GLY A 1 328 ? 16.418 29.394 4.581 1.00 8.67 328 GLY A CA 1
ATOM 2362 C C . GLY A 1 328 ? 15.110 28.917 5.175 1.00 8.71 328 GLY A C 1
ATOM 2363 O O . GLY A 1 328 ? 14.434 29.668 5.876 1.00 9.37 328 GLY A O 1
ATOM 2364 N N . ALA A 1 329 ? 14.761 27.660 4.905 1.00 8.46 329 ALA A N 1
ATOM 2365 C CA . ALA A 1 329 ? 13.515 27.073 5.397 1.00 8.27 329 ALA A CA 1
ATOM 2366 C C . ALA A 1 329 ? 13.718 26.390 6.741 1.00 8.33 329 ALA A C 1
ATOM 2367 O O . ALA A 1 329 ? 14.701 25.684 6.950 1.00 7.35 329 ALA A O 1
ATOM 2369 N N . MET A 1 330 ? 12.772 26.586 7.652 1.00 9.02 330 MET A N 1
ATOM 2370 C CA . MET A 1 330 ? 12.885 25.995 8.977 1.00 10.65 330 MET A CA 1
ATOM 2371 C C . MET A 1 330 ? 13.027 24.471 8.962 1.00 10.18 330 MET A C 1
ATOM 2372 O O . MET A 1 330 ? 12.299 23.772 8.251 1.00 9.05 330 MET A O 1
ATOM 2377 N N . ALA A 1 331 ? 13.976 23.972 9.754 1.00 9.40 331 ALA A N 1
ATOM 2378 C CA . ALA A 1 331 ? 14.230 22.542 9.882 1.00 9.33 331 ALA A CA 1
ATOM 2379 C C . ALA A 1 331 ? 14.387 21.810 8.553 1.00 9.05 331 ALA A C 1
ATOM 2380 O O . ALA A 1 331 ? 13.949 20.672 8.417 1.00 9.70 331 ALA A O 1
ATOM 2382 N N . SER A 1 332 ? 15.018 22.461 7.580 1.00 9.18 332 SER A N 1
ATOM 2383 C CA . SER A 1 332 ? 15.224 21.857 6.265 1.00 9.77 332 SER A CA 1
ATOM 2384 C C . SER A 1 332 ? 16.665 21.381 6.098 1.00 10.27 332 SER A C 1
ATOM 2385 O O . SER A 1 332 ? 17.421 21.314 7.066 1.00 10.22 332 SER A O 1
ATOM 2388 N N . GLU A 1 333 ? 17.024 21.051 4.859 1.00 10.77 333 GLU A N 1
ATOM 2389 C CA . GLU A 1 333 ? 18.372 20.606 4.495 1.00 11.76 333 GLU A CA 1
ATOM 2390 C C . GLU A 1 333 ? 19.348 21.757 4.746 1.00 10.45 333 GLU A C 1
ATOM 2391 O O . GLU A 1 333 ? 20.534 21.544 4.982 1.00 9.65 333 GLU A O 1
ATOM 2397 N N . HIS A 1 334 ? 18.827 22.977 4.666 1.00 10.21 334 HIS A N 1
ATOM 2398 C CA . HIS A 1 334 ? 19.589 24.203 4.916 1.00 9.24 334 HIS A CA 1
ATOM 2399 C C . HIS A 1 334 ? 18.716 24.941 5.912 1.00 8.43 334 HIS A C 1
ATOM 2400 O O . HIS A 1 334 ? 18.108 25.972 5.609 1.00 7.25 334 HIS A O 1
ATOM 2407 N N . ALA A 1 335 ? 18.656 24.374 7.107 1.00 7.32 335 ALA A N 1
ATOM 2408 C CA . ALA A 1 335 ? 17.826 24.893 8.187 1.00 8.19 335 ALA A CA 1
ATOM 2409 C C . ALA A 1 335 ? 18.022 26.346 8.580 1.00 8.46 335 ALA A C 1
ATOM 2410 O O . ALA A 1 335 ? 19.135 26.790 8.872 1.00 8.64 335 ALA A O 1
ATOM 2412 N N . LEU A 1 336 ? 16.913 27.076 8.595 1.00 8.00 336 LEU A N 1
ATOM 2413 C CA . LEU A 1 336 ? 16.905 28.471 9.004 1.00 7.80 336 LEU A CA 1
ATOM 2414 C C . LEU A 1 336 ? 17.578 28.581 10.366 1.00 7.86 336 LEU A C 1
ATOM 2415 O O . LEU A 1 336 ? 17.368 27.737 11.241 1.00 7.16 336 LEU A O 1
ATOM 2420 N N . ALA A 1 337 ? 18.376 29.626 10.541 1.00 8.23 337 ALA A N 1
ATOM 2421 C CA . ALA A 1 337 ? 19.051 29.866 11.805 1.00 8.00 337 ALA A CA 1
ATOM 2422 C C . ALA A 1 337 ? 18.205 30.882 12.564 1.00 8.57 337 ALA A C 1
ATOM 2423 O O . ALA A 1 337 ? 18.096 32.041 12.157 1.00 8.59 337 ALA A O 1
ATOM 2425 N N . PHE A 1 338 ? 17.584 30.449 13.655 1.00 8.24 338 PHE A N 1
ATOM 2426 C CA . PHE A 1 338 ? 16.764 31.353 14.447 1.00 8.06 338 PHE A CA 1
ATOM 2427 C C . PHE A 1 338 ? 16.688 30.858 15.882 1.00 7.97 338 PHE A C 1
ATOM 2428 O O . PHE A 1 338 ? 17.181 29.778 16.197 1.00 8.03 338 PHE A O 1
ATOM 2436 N N . ASP A 1 339 ? 16.098 31.678 16.746 1.00 7.84 339 ASP A N 1
ATOM 2437 C CA . ASP A 1 339 ? 15.913 31.339 18.155 1.00 8.18 339 ASP A CA 1
ATOM 2438 C C . ASP A 1 339 ? 17.153 30.730 18.824 1.00 7.74 339 ASP A C 1
ATOM 2439 O O . ASP A 1 339 ? 17.183 29.549 19.157 1.00 7.87 339 ASP A O 1
ATOM 2444 N N . MET A 1 340 ? 18.178 31.555 19.019 1.00 7.71 340 MET A N 1
ATOM 2445 C CA . MET A 1 340 ? 19.406 31.095 19.660 1.0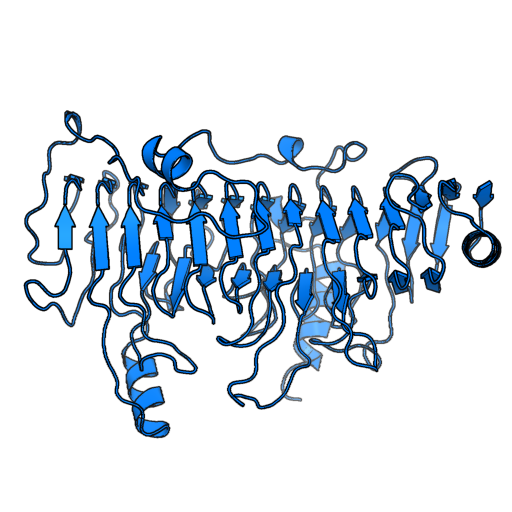0 8.31 340 MET A CA 1
ATOM 2446 C C . MET A 1 340 ? 20.043 32.212 20.471 1.00 8.63 340 MET A C 1
ATOM 2447 O O . MET A 1 340 ? 19.673 33.379 20.341 1.00 8.40 340 MET A O 1
ATOM 2452 N N . LEU A 1 341 ? 21.012 31.842 21.301 1.00 8.24 341 LEU A N 1
ATOM 2453 C CA . LEU A 1 341 ? 21.710 32.790 22.155 1.00 8.09 341 LEU A CA 1
ATOM 2454 C C . LEU A 1 341 ? 23.113 33.082 21.642 1.00 7.34 341 LEU A C 1
ATOM 2455 O O . LEU A 1 341 ? 23.930 32.173 21.471 1.00 7.87 341 LEU A O 1
ATOM 2460 N N . ILE A 1 342 ? 23.380 34.355 21.380 1.00 6.73 342 ILE A N 1
ATOM 2461 C CA . ILE A 1 342 ? 24.695 34.790 20.919 1.00 6.96 342 ILE A CA 1
ATOM 2462 C C . ILE A 1 342 ? 25.158 35.752 22.010 1.00 7.26 342 ILE A C 1
ATOM 2463 O O . ILE A 1 342 ? 24.772 36.922 22.022 1.00 7.64 342 ILE A O 1
ATOM 2468 N N . ALA A 1 343 ? 25.974 35.254 22.935 1.00 7.34 343 ALA A N 1
ATOM 2469 C CA . ALA A 1 343 ? 26.412 36.077 24.056 1.00 6.66 343 ALA A CA 1
ATOM 2470 C C . ALA A 1 343 ? 27.901 36.127 24.384 1.00 7.25 343 ALA A C 1
ATOM 2471 O O . ALA A 1 343 ? 28.641 35.170 24.178 1.00 6.64 343 ALA A O 1
ATOM 2473 N N . ASN A 1 344 ? 28.305 37.269 24.930 1.00 6.74 344 ASN A N 1
ATOM 2474 C CA . ASN A 1 344 ? 29.673 37.524 25.355 1.00 7.06 344 ASN A CA 1
ATOM 2475 C C . ASN A 1 344 ? 30.779 37.181 24.365 1.00 6.77 344 ASN A C 1
ATOM 2476 O O . ASN A 1 344 ? 31.896 36.854 24.762 1.00 7.82 344 ASN A O 1
ATOM 2481 N N . ASN A 1 345 ? 30.474 37.267 23.076 1.00 7.54 345 ASN A N 1
ATOM 2482 C CA . ASN A 1 345 ? 31.477 37.009 22.053 1.00 6.85 345 ASN A CA 1
ATOM 2483 C C . ASN A 1 345 ? 32.206 38.317 21.786 1.00 6.93 345 ASN A C 1
ATOM 2484 O O . ASN A 1 345 ? 31.685 39.395 22.072 1.00 7.79 345 ASN A O 1
ATOM 2489 N N . ALA A 1 346 ? 33.404 38.221 21.226 1.00 6.43 346 ALA A N 1
ATOM 2490 C CA . ALA A 1 346 ? 34.177 39.408 20.911 1.00 7.00 346 ALA A CA 1
ATOM 2491 C C . ALA A 1 346 ? 34.583 39.352 19.451 1.00 7.24 346 ALA A C 1
ATOM 2492 O O . ALA A 1 346 ? 35.111 38.344 18.994 1.00 6.98 346 ALA A O 1
ATOM 2494 N N . PHE A 1 347 ? 34.299 40.426 18.719 1.00 6.91 347 PHE A N 1
ATOM 2495 C CA . PHE A 1 347 ? 34.673 40.511 17.315 1.00 7.29 347 PHE A CA 1
ATOM 2496 C C . PHE A 1 347 ? 35.656 41.665 17.230 1.00 7.30 347 PHE A C 1
ATOM 2497 O O . PHE A 1 347 ? 35.264 42.833 17.184 1.00 8.09 347 PHE A O 1
ATOM 2505 N N . ILE A 1 348 ? 36.938 41.318 17.218 1.00 6.92 348 ILE A N 1
ATOM 2506 C CA . ILE A 1 348 ? 38.014 42.295 17.193 1.00 6.89 348 ILE A CA 1
ATOM 2507 C C . ILE A 1 348 ? 38.708 42.404 15.838 1.00 7.59 348 ILE A C 1
ATOM 2508 O O . ILE A 1 348 ? 39.292 41.442 15.341 1.00 6.86 348 ILE A O 1
ATOM 2513 N N . ASN A 1 349 ? 38.641 43.594 15.256 1.00 7.67 349 ASN A N 1
ATOM 2514 C CA . ASN A 1 349 ? 39.249 43.855 13.959 1.00 8.54 349 ASN A CA 1
ATOM 2515 C C . ASN A 1 349 ? 39.020 42.796 12.900 1.00 8.41 349 ASN A C 1
ATOM 2516 O O . ASN A 1 349 ? 39.954 42.336 12.245 1.00 8.82 349 ASN A O 1
ATOM 2521 N N . VAL A 1 350 ? 37.765 42.407 12.733 1.00 8.11 350 VAL A N 1
ATOM 2522 C CA . VAL A 1 350 ? 37.429 41.432 11.710 1.00 8.20 350 VAL A CA 1
ATOM 2523 C C . VAL A 1 350 ? 37.380 42.186 10.392 1.00 7.60 350 VAL A C 1
ATOM 2524 O O . VAL A 1 350 ? 36.720 43.222 10.292 1.00 8.02 350 VAL A O 1
ATOM 2528 N N . ASN A 1 351 ? 38.093 41.686 9.388 1.00 7.51 351 ASN A N 1
ATOM 2529 C CA . ASN A 1 351 ? 38.084 42.322 8.080 1.00 7.51 351 ASN A CA 1
ATOM 2530 C C . ASN A 1 351 ? 36.928 41.696 7.308 1.00 7.98 351 ASN A C 1
ATOM 2531 O O . ASN A 1 351 ? 37.111 40.866 6.413 1.00 7.56 351 ASN A O 1
ATOM 2536 N N . GLY A 1 352 ? 35.726 42.098 7.711 1.00 7.42 352 GLY A N 1
ATOM 2537 C CA . GLY A 1 352 ? 34.497 41.602 7.124 1.00 7.69 352 GLY A CA 1
ATOM 2538 C C . GLY A 1 352 ? 33.410 41.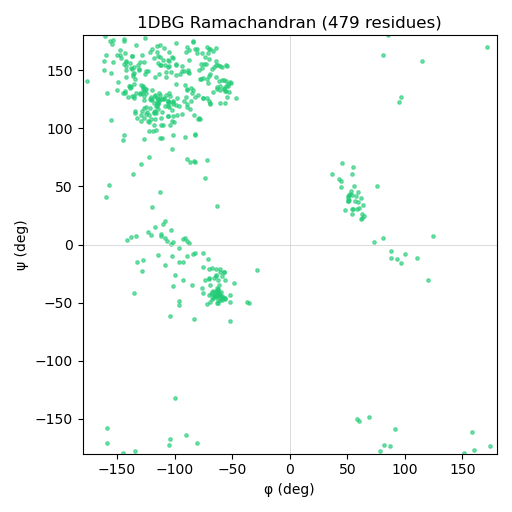891 8.144 1.00 7.56 352 GLY A C 1
ATOM 2539 O O . GLY A 1 352 ? 33.690 42.498 9.174 1.00 8.64 352 GLY A O 1
ATOM 2540 N N . TYR A 1 353 ? 32.176 41.476 7.886 1.00 7.03 353 TYR A N 1
ATOM 2541 C CA . TYR A 1 353 ? 31.119 41.742 8.853 1.00 6.73 353 TYR A CA 1
ATOM 2542 C C . TYR A 1 353 ? 31.334 40.894 10.092 1.00 6.04 353 TYR A C 1
ATOM 2543 O O . TYR A 1 353 ? 31.809 39.769 9.998 1.00 5.88 353 TYR A O 1
ATOM 2552 N N . ALA A 1 354 ? 31.001 41.440 11.256 1.00 5.95 354 ALA A N 1
ATOM 2553 C CA . ALA A 1 354 ? 31.119 40.670 12.485 1.00 5.24 354 ALA A CA 1
ATOM 2554 C C . ALA A 1 354 ? 30.055 39.577 12.376 1.00 5.92 354 ALA A C 1
ATOM 2555 O O . ALA A 1 354 ? 30.328 38.402 12.613 1.00 6.56 354 ALA A O 1
ATOM 2557 N N . ILE A 1 355 ? 28.842 39.975 11.994 1.00 6.07 355 ILE A N 1
ATOM 2558 C CA . ILE A 1 355 ? 27.734 39.035 11.836 1.00 6.25 355 ILE A CA 1
ATOM 2559 C C . ILE A 1 355 ? 26.968 39.309 10.540 1.00 6.92 355 ILE A C 1
ATOM 2560 O O . ILE A 1 355 ? 26.530 40.436 10.298 1.00 7.10 355 ILE A O 1
ATOM 2565 N N . HIS A 1 356 ? 26.822 38.280 9.706 1.00 7.60 356 HIS A N 1
ATOM 2566 C CA . HIS A 1 356 ? 26.089 38.406 8.448 1.00 7.32 356 HIS A CA 1
ATOM 2567 C C . HIS A 1 356 ? 24.753 37.701 8.693 1.00 7.36 356 HIS A C 1
ATOM 2568 O O . HIS A 1 356 ? 24.726 36.497 8.969 1.00 7.48 356 HIS A O 1
ATOM 2575 N N . PHE A 1 357 ? 23.652 38.446 8.598 1.00 7.19 357 PHE A N 1
ATOM 2576 C CA . PHE A 1 357 ? 22.334 37.875 8.851 1.00 7.63 357 PHE A CA 1
ATOM 2577 C C . PHE A 1 357 ? 21.616 37.215 7.675 1.00 7.63 357 PHE A C 1
ATOM 2578 O O . PHE A 1 357 ? 20.488 36.754 7.822 1.00 8.28 357 PHE A O 1
ATOM 2586 N N . ASN A 1 358 ? 22.243 37.177 6.508 1.00 7.29 358 ASN A N 1
ATOM 2587 C CA . ASN A 1 358 ? 21.610 36.510 5.374 1.00 7.22 358 ASN A CA 1
ATOM 2588 C C . ASN A 1 358 ? 22.599 36.062 4.309 1.00 7.17 358 ASN A C 1
ATOM 2589 O O . ASN A 1 358 ? 22.418 36.333 3.125 1.00 7.27 358 ASN A O 1
ATOM 2594 N N . PRO A 1 359 ? 23.651 35.335 4.718 1.00 7.57 359 PRO A N 1
ATOM 2595 C CA . PRO A 1 359 ? 24.654 34.860 3.763 1.00 7.77 359 PRO A CA 1
ATOM 2596 C C . PRO A 1 359 ? 24.062 33.871 2.760 1.00 8.10 359 PRO A C 1
ATOM 2597 O O . PRO A 1 359 ? 23.175 33.091 3.105 1.00 7.26 359 PRO A O 1
ATOM 2601 N N . LEU A 1 360 ? 24.540 33.932 1.517 1.00 8.44 360 LEU A N 1
ATOM 2602 C CA . LEU A 1 360 ? 24.091 33.037 0.450 1.00 9.40 360 LEU A CA 1
ATOM 2603 C C . LEU A 1 360 ? 22.576 33.033 0.254 1.00 9.49 360 LEU A C 1
ATOM 2604 O O . LEU A 1 360 ? 22.008 32.024 -0.173 1.00 9.94 360 LEU A O 1
ATOM 2609 N N . ASP A 1 361 ? 21.925 34.159 0.533 1.00 10.15 361 ASP A N 1
ATOM 2610 C CA . ASP A 1 361 ? 20.474 34.229 0.428 1.00 10.59 361 ASP A CA 1
ATOM 2611 C C . ASP A 1 361 ? 19.891 33.972 -0.959 1.00 11.08 361 ASP A C 1
ATOM 2612 O O . ASP A 1 361 ? 18.819 33.383 -1.073 1.00 10.01 361 ASP A O 1
ATOM 2617 N N . GLU A 1 362 ? 20.589 34.386 -2.010 1.00 11.86 362 GLU A N 1
ATOM 2618 C CA . GLU A 1 362 ? 20.089 34.140 -3.359 1.00 13.79 362 GLU A CA 1
ATOM 2619 C C . GLU A 1 362 ? 20.004 32.644 -3.640 1.00 13.17 362 GLU A C 1
ATOM 2620 O O . GLU A 1 362 ? 19.014 32.163 -4.193 1.00 13.10 362 GLU A O 1
ATOM 2626 N N . ARG A 1 363 ? 21.034 31.905 -3.243 1.00 12.58 363 ARG A N 1
ATOM 2627 C CA . ARG A 1 363 ? 21.060 30.460 -3.453 1.00 12.96 363 ARG A CA 1
ATOM 2628 C C . ARG A 1 363 ? 20.013 29.766 -2.591 1.00 12.40 363 ARG A C 1
ATOM 2629 O O . ARG A 1 363 ? 19.330 28.842 -3.037 1.00 11.83 363 ARG A O 1
ATOM 2637 N N . ARG A 1 364 ? 19.907 30.204 -1.343 1.00 10.56 364 ARG A N 1
ATOM 2638 C CA . ARG A 1 364 ? 18.946 29.630 -0.421 1.00 10.34 364 ARG A CA 1
ATOM 2639 C C . ARG A 1 364 ? 17.508 29.847 -0.901 1.00 11.48 364 ARG A C 1
ATOM 2640 O O . ARG A 1 364 ? 16.672 28.954 -0.769 1.00 10.73 364 ARG A O 1
ATOM 2648 N N . LYS A 1 365 ? 17.219 31.024 -1.458 1.00 12.18 365 LYS A N 1
ATOM 2649 C CA . LYS A 1 365 ? 15.869 31.306 -1.961 1.00 14.29 365 LYS A CA 1
ATOM 2650 C C . LYS A 1 365 ? 15.537 30.338 -3.079 1.00 15.36 365 LYS A C 1
ATOM 2651 O O . LYS A 1 365 ? 14.459 29.748 -3.106 1.00 15.81 365 LYS A O 1
ATOM 2657 N N . GLU A 1 366 ? 16.474 30.189 -4.009 1.00 16.05 366 GLU A N 1
ATOM 2658 C CA . GLU A 1 366 ? 16.286 29.298 -5.142 1.00 17.50 366 GLU A CA 1
ATOM 2659 C C . GLU A 1 366 ? 16.106 27.866 -4.658 1.00 17.01 366 GLU A C 1
ATOM 2660 O O . GLU A 1 366 ? 15.244 27.139 -5.160 1.00 16.77 366 GLU A O 1
ATOM 2666 N N . TYR A 1 367 ? 16.905 27.466 -3.670 1.00 16.26 367 TYR A N 1
ATOM 2667 C CA . TYR A 1 367 ? 16.819 26.117 -3.113 1.00 15.37 367 TYR A CA 1
ATOM 2668 C C . TYR A 1 367 ? 15.424 25.848 -2.549 1.00 15.14 367 TYR A C 1
ATOM 2669 O O . TYR A 1 367 ? 14.852 24.774 -2.769 1.00 15.26 367 TYR A O 1
ATOM 2678 N N . CYS A 1 368 ? 14.892 26.815 -1.801 1.00 14.31 368 CYS A N 1
ATOM 2679 C CA . CYS A 1 368 ? 13.566 26.679 -1.209 1.00 13.72 368 CYS A CA 1
ATOM 2680 C C . CYS A 1 368 ? 12.480 26.641 -2.274 1.00 14.32 368 CYS A C 1
ATOM 2681 O O . CYS A 1 368 ? 11.531 25.860 -2.171 1.00 14.11 368 CYS A O 1
ATOM 2684 N N . ALA A 1 369 ? 12.624 27.471 -3.303 1.00 14.46 369 ALA A N 1
ATOM 2685 C CA . ALA A 1 369 ? 11.652 27.507 -4.388 1.00 14.99 369 ALA A CA 1
ATOM 2686 C C . ALA A 1 369 ? 11.612 26.163 -5.115 1.00 15.56 369 ALA A C 1
ATOM 2687 O O . ALA A 1 369 ? 10.535 25.629 -5.406 1.00 16.00 369 ALA A O 1
ATOM 2689 N N . ALA A 1 370 ? 12.789 25.613 -5.394 1.00 15.85 370 ALA A N 1
ATOM 2690 C CA . ALA A 1 370 ? 12.898 24.340 -6.097 1.00 17.08 370 ALA A CA 1
ATOM 2691 C C . ALA A 1 370 ? 12.392 23.154 -5.281 1.00 17.49 370 ALA A C 1
ATOM 2692 O O . ALA A 1 370 ? 12.070 22.100 -5.839 1.00 18.82 370 ALA A O 1
ATOM 2694 N N . ASN A 1 371 ? 12.320 23.322 -3.963 1.00 17.41 371 ASN A N 1
ATOM 2695 C CA . ASN A 1 371 ? 11.852 22.262 -3.077 1.00 17.37 371 ASN A CA 1
ATOM 2696 C C . ASN A 1 371 ? 10.512 22.582 -2.425 1.00 16.51 371 ASN A C 1
ATOM 2697 O O . ASN A 1 371 ? 10.064 21.871 -1.531 1.00 16.58 371 ASN A O 1
ATOM 2702 N N . ARG A 1 372 ? 9.875 23.655 -2.884 1.00 16.65 372 ARG A N 1
ATOM 2703 C CA . ARG A 1 372 ? 8.577 24.063 -2.360 1.00 16.48 372 ARG A CA 1
ATOM 2704 C C . ARG A 1 372 ? 8.623 24.290 -0.854 1.00 15.92 372 ARG A C 1
ATOM 2705 O O . ARG A 1 372 ? 7.676 23.978 -0.136 1.00 15.56 372 ARG A O 1
ATOM 2713 N N . LEU A 1 373 ? 9.742 24.850 -0.400 1.00 14.82 373 LEU A N 1
ATOM 2714 C CA . LEU A 1 373 ? 9.960 25.158 1.005 1.00 13.79 373 LEU A CA 1
ATOM 2715 C C . LEU A 1 373 ? 9.711 26.656 1.184 1.00 13.07 373 LEU A C 1
ATOM 2716 O O . LEU A 1 373 ? 9.725 27.411 0.209 1.00 12.87 373 LEU A O 1
ATOM 2721 N N . LYS A 1 374 ? 9.467 27.069 2.423 1.00 12.32 374 LYS A N 1
ATOM 2722 C CA . LYS A 1 374 ? 9.218 28.472 2.750 1.00 12.01 374 LYS A CA 1
ATOM 2723 C C . LYS A 1 374 ? 10.508 29.172 3.171 1.00 11.53 374 LYS A C 1
ATOM 2724 O O . LYS A 1 374 ? 11.074 28.875 4.223 1.00 11.16 374 LYS A O 1
ATOM 2730 N N . PHE A 1 375 ? 10.964 30.108 2.349 1.00 10.86 375 PHE A N 1
ATOM 2731 C CA . PHE A 1 375 ? 12.185 30.851 2.636 1.00 10.87 375 PHE A CA 1
ATOM 2732 C C . PHE A 1 375 ? 11.957 31.899 3.721 1.00 10.53 375 PHE A C 1
ATOM 2733 O O . PHE A 1 375 ? 11.056 32.729 3.610 1.00 9.72 375 PHE A O 1
ATOM 2741 N N . GLU A 1 376 ? 12.783 31.854 4.764 1.00 10.29 376 GLU A N 1
ATOM 2742 C CA . GLU A 1 376 ? 12.699 32.805 5.870 1.00 10.22 376 GLU A CA 1
ATOM 2743 C C . GLU A 1 376 ? 14.105 33.303 6.187 1.00 9.24 376 GLU A C 1
ATOM 2744 O O . GLU A 1 376 ? 15.086 32.790 5.656 1.00 8.39 376 GLU A O 1
ATOM 2750 N N . THR A 1 377 ? 14.201 34.305 7.050 1.00 7.57 377 THR A N 1
ATOM 2751 C CA . THR A 1 377 ? 15.495 34.845 7.427 1.00 7.24 377 THR A CA 1
ATOM 2752 C C . THR A 1 377 ? 15.673 34.853 8.942 1.00 7.03 377 THR A C 1
ATOM 2753 O O . THR A 1 377 ? 14.695 34.838 9.698 1.00 7.34 377 THR A O 1
ATOM 2757 N N . PRO A 1 378 ? 16.931 34.867 9.407 1.00 7.72 378 PRO A N 1
ATOM 2758 C CA . PRO A 1 378 ? 17.267 34.869 10.832 1.00 7.68 378 PRO A CA 1
ATOM 2759 C C . PRO A 1 378 ? 16.486 35.857 11.699 1.00 8.37 378 PRO A C 1
ATOM 2760 O O . PRO A 1 378 ? 16.450 37.055 11.420 1.00 8.09 378 PRO A O 1
ATOM 2764 N N . HIS A 1 379 ? 15.867 35.332 12.755 1.00 8.46 379 HIS A N 1
ATOM 2765 C CA . HIS A 1 379 ? 15.088 36.138 13.688 1.00 8.54 379 HIS A CA 1
ATOM 2766 C C . HIS A 1 379 ? 15.068 35.447 15.050 1.00 8.98 379 HIS A C 1
ATOM 2767 O O . HIS A 1 379 ? 15.589 34.340 15.192 1.00 8.22 379 HIS A O 1
ATOM 2774 N N . GLN A 1 380 ? 14.459 36.092 16.042 1.00 8.78 380 GLN A N 1
ATOM 2775 C CA . GLN A 1 380 ? 14.390 35.539 17.394 1.00 10.96 380 GLN A CA 1
ATOM 2776 C C . GLN A 1 380 ? 15.776 35.275 17.959 1.00 10.53 380 GLN A C 1
ATOM 2777 O O . GLN A 1 380 ? 15.971 34.366 18.772 1.00 10.54 380 GLN A O 1
ATOM 2783 N N . LEU A 1 381 ? 16.736 36.088 17.534 1.00 9.72 381 LEU A N 1
ATOM 2784 C CA . LEU A 1 381 ? 18.106 35.952 17.999 1.00 10.19 381 LEU A CA 1
ATOM 2785 C C . LEU A 1 381 ? 18.301 36.792 19.253 1.00 10.60 381 LEU A C 1
ATOM 2786 O O . LEU A 1 381 ? 17.875 37.944 19.306 1.00 11.25 381 LEU A O 1
ATOM 2791 N N . MET A 1 382 ? 18.921 36.207 20.270 1.00 10.98 382 MET A N 1
ATOM 2792 C CA . MET A 1 382 ? 19.187 36.934 21.506 1.00 12.01 382 MET A CA 1
ATOM 2793 C C . MET A 1 382 ? 20.667 37.294 21.510 1.00 10.91 382 MET A C 1
ATOM 2794 O O . MET A 1 382 ? 21.515 36.439 21.756 1.00 9.71 382 MET A O 1
ATOM 2799 N N . LEU A 1 383 ? 20.974 38.552 21.214 1.00 9.77 383 LEU A N 1
ATOM 2800 C CA . LEU A 1 383 ? 22.359 39.005 21.206 1.00 10.16 383 LEU A CA 1
ATOM 2801 C C . LEU A 1 383 ? 22.613 39.785 22.486 1.00 10.19 383 LEU A C 1
ATOM 2802 O O . LEU A 1 383 ? 22.151 40.921 22.633 1.00 9.67 383 LEU A O 1
ATOM 2807 N N . LYS A 1 384 ? 23.351 39.169 23.408 1.00 9.29 384 LYS A N 1
ATOM 2808 C CA . LYS A 1 384 ? 23.636 39.780 24.705 1.00 10.68 384 LYS A CA 1
ATOM 2809 C C . LYS A 1 384 ? 25.119 39.902 25.060 1.00 9.64 384 LYS A C 1
ATOM 2810 O O . LYS A 1 384 ? 25.886 38.951 24.925 1.00 8.34 384 LYS A O 1
ATOM 2816 N N . GLY A 1 385 ? 25.503 41.078 25.543 1.00 8.33 385 GLY A N 1
ATOM 2817 C CA . GLY A 1 385 ? 26.875 41.316 25.960 1.00 8.94 385 GLY A CA 1
ATOM 2818 C C . GLY A 1 385 ? 28.012 41.054 24.989 1.00 8.51 385 GLY A C 1
ATOM 2819 O O . GLY A 1 385 ? 29.113 40.707 25.413 1.00 8.75 385 GLY A O 1
ATOM 2820 N N . ASN A 1 386 ? 27.764 41.218 23.696 1.00 7.93 386 ASN A N 1
ATOM 2821 C CA . ASN A 1 386 ? 28.805 41.006 22.701 1.00 7.57 386 ASN A CA 1
ATOM 2822 C C . ASN A 1 386 ? 29.602 42.287 22.495 1.00 8.20 386 ASN A C 1
ATOM 2823 O O . ASN A 1 386 ? 29.061 43.390 22.621 1.00 8.77 386 ASN A O 1
ATOM 2828 N N . LEU A 1 387 ? 30.887 42.130 22.186 1.00 8.43 387 LEU A N 1
ATOM 2829 C CA . LEU A 1 387 ? 31.772 43.262 21.931 1.00 8.62 387 LEU A CA 1
ATOM 2830 C C . LEU A 1 387 ? 32.156 43.298 20.459 1.00 7.98 387 LEU A C 1
ATOM 2831 O O . LEU A 1 387 ? 32.657 42.320 19.915 1.00 7.60 387 LEU A O 1
ATOM 2836 N N . PHE A 1 388 ? 31.915 44.430 19.814 1.00 8.00 388 PHE A N 1
ATOM 2837 C CA . PHE A 1 388 ? 32.277 44.580 18.415 1.00 7.88 388 PHE A CA 1
ATOM 2838 C C . PHE A 1 388 ? 33.214 45.768 18.381 1.00 8.22 388 PHE A C 1
ATOM 2839 O O . PHE A 1 388 ? 32.820 46.881 18.728 1.00 8.95 388 PHE A O 1
ATOM 2847 N N . PHE A 1 389 ? 34.455 45.526 17.975 1.00 8.19 389 PHE A N 1
ATOM 2848 C CA . PHE A 1 389 ? 35.467 46.570 17.938 1.00 9.44 389 PHE A CA 1
ATOM 2849 C C . PHE A 1 389 ? 36.296 46.540 16.666 1.00 10.14 389 PHE A C 1
ATOM 2850 O O . PHE A 1 389 ? 36.582 45.474 16.126 1.00 9.66 389 PHE A O 1
ATOM 2858 N N . LYS A 1 390 ? 36.714 47.720 16.217 1.00 10.86 390 LYS A N 1
ATOM 2859 C CA . LYS A 1 390 ? 37.515 47.831 15.010 1.00 12.13 390 LYS A CA 1
ATOM 2860 C C . LYS A 1 390 ? 38.294 49.148 14.982 1.00 12.70 390 LYS A C 1
ATOM 2861 O O . LYS A 1 390 ? 37.732 50.213 15.234 1.00 12.21 390 LYS A O 1
ATOM 2867 N N . ASP A 1 391 ? 39.597 49.068 14.716 1.00 12.66 391 ASP A N 1
ATOM 2868 C CA . ASP A 1 391 ? 40.415 50.269 14.622 1.00 13.22 391 ASP A CA 1
ATOM 2869 C C . ASP A 1 391 ? 41.384 50.199 13.451 1.00 14.07 391 ASP A C 1
ATOM 2870 O O . ASP A 1 391 ? 42.240 51.068 13.285 1.00 14.42 391 ASP A O 1
ATOM 2875 N N . LYS A 1 392 ? 41.244 49.159 12.636 1.00 13.41 392 LYS A N 1
ATOM 2876 C CA . LYS A 1 392 ? 42.078 49.010 11.455 1.00 13.93 392 LYS A CA 1
ATOM 2877 C C . LYS A 1 392 ? 41.277 49.499 10.248 1.00 13.92 392 LYS A C 1
ATOM 2878 O O . LYS A 1 392 ? 40.048 49.521 10.277 1.00 14.28 392 LYS A O 1
ATOM 2884 N N . PRO A 1 393 ? 41.971 49.929 9.184 1.00 14.67 393 PRO A N 1
ATOM 2885 C CA . PRO A 1 393 ? 41.399 50.442 7.934 1.00 15.00 393 PRO A CA 1
ATOM 2886 C C . PRO A 1 393 ? 40.555 49.489 7.076 1.00 15.09 393 PRO A C 1
ATOM 2887 O O . PRO A 1 393 ? 40.551 49.591 5.846 1.00 15.47 393 PRO A O 1
ATOM 2891 N N . TYR A 1 394 ? 39.837 48.570 7.716 1.00 15.05 394 TYR A N 1
ATOM 2892 C CA . TYR A 1 394 ? 38.972 47.641 6.992 1.00 14.67 394 TYR A CA 1
ATOM 2893 C C . TYR A 1 394 ? 37.712 48.424 6.607 1.00 14.73 394 TYR A C 1
ATOM 2894 O O . TYR A 1 394 ? 37.359 49.410 7.267 1.00 15.95 394 TYR A O 1
ATOM 2903 N N . VAL A 1 395 ? 37.018 47.990 5.562 1.00 13.75 395 VAL A N 1
ATOM 2904 C CA . VAL A 1 395 ? 35.857 48.741 5.102 1.00 13.36 395 VAL A CA 1
ATOM 2905 C C . VAL A 1 395 ? 34.468 48.229 5.444 1.00 12.93 395 VAL A C 1
ATOM 2906 O O . VAL A 1 395 ? 33.474 48.860 5.073 1.00 13.70 395 VAL A O 1
ATOM 2910 N N . TYR A 1 396 ? 34.376 47.113 6.155 1.00 11.67 396 TYR A N 1
ATOM 2911 C CA . TYR A 1 396 ? 33.059 46.558 6.471 1.00 10.97 396 TYR A CA 1
ATOM 2912 C C . TYR A 1 396 ? 32.383 47.032 7.746 1.00 10.51 396 TYR A C 1
ATOM 2913 O O . TYR A 1 396 ? 33.014 47.117 8.803 1.00 9.97 396 TYR A O 1
ATOM 2922 N N . PRO A 1 397 ? 31.088 47.375 7.661 1.00 9.81 397 PRO A N 1
ATOM 2923 C CA . PRO A 1 397 ? 30.373 47.808 8.859 1.00 9.49 397 PRO A CA 1
ATOM 2924 C C . PRO A 1 397 ? 30.254 46.507 9.667 1.00 8.86 397 PRO A C 1
ATOM 2925 O O . PRO A 1 397 ? 30.519 45.425 9.137 1.00 9.35 397 PRO A O 1
ATOM 2929 N N . PHE A 1 398 ? 29.860 46.594 10.926 1.00 8.13 398 PHE A N 1
ATOM 2930 C CA . PHE A 1 398 ? 29.757 45.402 11.753 1.00 8.04 398 PHE A CA 1
ATOM 2931 C C . PHE A 1 398 ? 28.730 44.368 11.294 1.00 7.93 398 PHE A C 1
ATOM 2932 O O . PHE A 1 398 ? 28.976 43.161 11.390 1.00 7.85 398 PHE A O 1
ATOM 2940 N N . PHE A 1 399 ? 27.592 44.831 10.782 1.00 8.34 399 PHE A N 1
ATOM 2941 C CA . PHE A 1 399 ? 26.542 43.906 10.379 1.00 8.51 399 PHE A CA 1
ATOM 2942 C C . PHE A 1 399 ? 25.949 44.091 8.988 1.00 8.96 399 PHE A C 1
ATOM 2943 O O . PHE A 1 399 ? 25.982 45.176 8.403 1.00 8.99 399 PHE A O 1
ATOM 2951 N N . LYS A 1 400 ? 25.385 43.000 8.484 1.00 9.73 400 LYS A N 1
ATOM 2952 C CA . LYS A 1 400 ? 24.710 42.983 7.197 1.00 9.31 400 LYS A CA 1
ATOM 2953 C C . LYS A 1 400 ? 23.395 42.230 7.370 1.00 8.44 400 LYS A C 1
ATOM 2954 O O . LYS A 1 400 ? 23.387 41.038 7.684 1.00 8.19 400 LYS A O 1
ATOM 2960 N N . ASP A 1 401 ? 22.280 42.929 7.200 1.00 8.33 401 ASP A N 1
ATOM 2961 C CA . ASP A 1 401 ? 20.975 42.286 7.299 1.00 7.70 401 ASP A CA 1
ATOM 2962 C C . ASP A 1 401 ? 20.087 42.965 6.270 1.00 8.80 401 ASP A C 1
ATOM 2963 O O . ASP A 1 401 ? 19.504 44.018 6.534 1.00 8.52 401 ASP A O 1
ATOM 2968 N N . ASP A 1 402 ? 20.017 42.362 5.090 1.00 9.07 402 ASP A N 1
ATOM 2969 C CA . ASP A 1 402 ? 19.219 42.879 3.993 1.00 9.96 402 ASP A CA 1
ATOM 2970 C C . ASP A 1 402 ? 17.727 42.729 4.262 1.00 9.59 402 ASP A C 1
ATOM 2971 O O . ASP A 1 402 ? 16.907 43.311 3.561 1.00 9.39 402 ASP A O 1
ATOM 2976 N N . TYR A 1 403 ? 17.378 41.954 5.286 1.00 9.22 403 TYR A N 1
ATOM 2977 C CA . TYR A 1 403 ? 15.975 41.725 5.628 1.00 8.98 403 TYR A CA 1
ATOM 2978 C C . TYR A 1 403 ? 15.641 42.202 7.039 1.00 9.21 403 TYR A C 1
ATOM 2979 O O . TYR A 1 403 ? 14.792 41.620 7.720 1.00 9.48 403 TYR A O 1
ATOM 2988 N N . PHE A 1 404 ? 16.307 43.260 7.479 1.00 9.21 404 PHE A N 1
ATOM 2989 C CA . PHE A 1 404 ? 16.067 43.791 8.811 1.00 9.13 404 PHE A CA 1
ATOM 2990 C C . PHE A 1 404 ? 14.611 44.146 9.089 1.00 9.68 404 PHE A C 1
ATOM 2991 O O . PHE A 1 404 ? 13.954 44.821 8.289 1.00 9.97 404 PHE A O 1
ATOM 2999 N N . ILE A 1 405 ? 14.124 43.699 10.241 1.00 9.47 405 ILE A N 1
ATOM 3000 C CA . ILE A 1 405 ? 12.772 44.012 10.696 1.00 9.77 405 ILE A CA 1
ATOM 3001 C C . ILE A 1 405 ? 12.893 44.396 12.170 1.00 10.36 405 ILE A C 1
ATOM 3002 O O . ILE A 1 405 ? 13.498 43.667 12.960 1.00 9.80 405 ILE A O 1
ATOM 3007 N N . ALA A 1 406 ? 12.343 45.551 12.533 1.00 9.97 406 ALA A N 1
ATOM 3008 C CA . ALA A 1 406 ? 12.426 46.015 13.914 1.00 10.88 406 ALA A CA 1
ATOM 3009 C C . ALA A 1 406 ? 11.837 45.009 14.898 1.00 10.55 406 ALA A C 1
ATOM 3010 O O . ALA A 1 406 ? 10.763 44.455 14.678 1.00 9.69 406 ALA A O 1
ATOM 3012 N N . GLY A 1 407 ? 12.568 44.773 15.981 1.00 11.00 407 GLY A N 1
ATOM 3013 C CA . GLY A 1 407 ? 12.112 43.853 17.004 1.00 11.21 407 GLY A CA 1
ATOM 3014 C C . GLY A 1 407 ? 12.151 42.367 16.693 1.00 11.19 407 GLY A C 1
ATOM 3015 O O . GLY A 1 407 ? 11.730 41.567 17.525 1.00 11.26 407 GLY A O 1
ATOM 3016 N N . LYS A 1 408 ? 12.642 41.965 15.524 1.00 10.56 408 LYS A N 1
ATOM 3017 C CA . LYS A 1 408 ? 12.667 40.536 15.235 1.00 10.87 408 LYS A CA 1
ATOM 3018 C C . LYS A 1 408 ? 13.708 39.866 16.123 1.00 10.49 408 LYS A C 1
ATOM 3019 O O . LYS A 1 408 ? 13.570 38.695 16.475 1.00 10.16 408 LYS A O 1
ATOM 3025 N N . ASN A 1 409 ? 14.738 40.634 16.484 1.00 10.11 409 ASN A N 1
ATOM 3026 C CA . ASN A 1 409 ? 15.814 40.170 17.351 1.00 10.73 409 ASN A CA 1
ATOM 3027 C C . ASN A 1 409 ? 15.884 41.064 18.579 1.00 11.56 409 ASN A C 1
ATOM 3028 O O . ASN A 1 409 ? 15.304 42.153 18.602 1.00 11.21 409 ASN A O 1
ATOM 3033 N N . SER A 1 410 ? 16.604 40.599 19.592 1.00 10.88 410 SER A N 1
ATOM 3034 C CA . SER A 1 410 ? 16.763 41.345 20.832 1.00 12.55 410 SER A CA 1
ATOM 3035 C C . SER A 1 410 ? 18.240 41.622 21.103 1.00 12.05 410 SER A C 1
ATOM 3036 O O . SER A 1 410 ? 19.048 40.699 21.137 1.00 12.32 410 SER A O 1
ATOM 3039 N N . TRP A 1 411 ? 18.590 42.892 21.287 1.00 11.15 411 TRP A N 1
ATOM 3040 C CA . TRP A 1 411 ? 19.972 43.267 21.576 1.00 11.49 411 TRP A CA 1
ATOM 3041 C C . TRP A 1 411 ? 20.049 43.859 22.975 1.00 11.71 411 TRP A C 1
ATOM 3042 O O . TRP A 1 411 ? 19.323 44.804 23.290 1.00 11.78 411 TRP A O 1
ATOM 3053 N N . THR A 1 412 ? 20.928 43.313 23.809 1.00 11.62 412 THR A N 1
ATOM 3054 C CA . THR A 1 412 ? 21.083 43.801 25.176 1.00 11.91 412 THR A CA 1
ATOM 3055 C C . THR A 1 412 ? 22.527 43.733 25.676 1.00 10.90 412 THR A C 1
ATOM 3056 O O . THR A 1 412 ? 23.181 42.693 25.573 1.00 11.09 412 THR A O 1
ATOM 3060 N N . GLY A 1 413 ? 23.012 44.843 26.224 1.00 10.57 413 GLY A N 1
ATOM 3061 C CA . GLY A 1 413 ? 24.358 44.884 26.779 1.00 9.89 413 GLY A CA 1
ATOM 3062 C C . GLY A 1 413 ? 25.542 44.689 25.848 1.00 9.40 413 GLY A C 1
ATOM 3063 O O . GLY A 1 413 ? 26.616 44.263 26.284 1.00 9.35 413 GLY A O 1
ATOM 3064 N N . ASN A 1 414 ? 25.353 44.980 24.567 1.00 9.23 414 ASN A N 1
ATOM 3065 C CA . ASN A 1 414 ? 26.439 44.864 23.599 1.00 8.98 414 ASN A CA 1
ATOM 3066 C C . ASN A 1 414 ? 27.160 46.209 23.544 1.00 9.62 414 ASN A C 1
ATOM 3067 O O . ASN A 1 414 ? 26.650 47.221 24.034 1.00 9.73 414 ASN A O 1
ATOM 3072 N N . VAL A 1 415 ? 28.347 46.215 22.949 1.00 9.76 415 VAL A N 1
ATOM 3073 C CA . VAL A 1 415 ? 29.120 47.438 22.772 1.00 9.88 415 VAL A CA 1
ATOM 3074 C C . VAL A 1 415 ? 29.694 47.386 21.364 1.00 10.32 415 VAL A C 1
ATOM 3075 O O . VAL A 1 415 ? 30.182 46.345 20.925 1.00 9.56 415 VAL A O 1
ATOM 3079 N N . ALA A 1 416 ? 29.619 48.502 20.649 1.00 10.44 416 ALA A N 1
ATOM 3080 C CA . ALA A 1 416 ? 30.143 48.553 19.292 1.00 10.75 416 ALA A CA 1
ATOM 3081 C C . ALA A 1 416 ? 30.778 49.903 18.991 1.00 11.54 416 ALA A C 1
ATOM 3082 O O . ALA A 1 416 ? 30.188 50.949 19.254 1.00 10.99 416 ALA A O 1
ATOM 3084 N N . LEU A 1 417 ? 31.992 49.876 18.454 1.00 12.37 417 LEU A N 1
ATOM 3085 C CA . LEU A 1 417 ? 32.687 51.108 18.095 1.00 12.82 417 LEU A CA 1
ATOM 3086 C C . LEU A 1 417 ? 33.823 50.847 17.118 1.00 12.34 417 LEU A C 1
ATOM 3087 O O . LEU A 1 417 ? 34.421 49.768 17.114 1.00 11.84 417 LEU A O 1
ATOM 3092 N N . GLY A 1 418 ? 34.107 51.840 16.281 1.00 12.14 418 GLY A N 1
ATOM 3093 C CA . GLY A 1 418 ? 35.169 51.720 15.302 1.00 12.29 418 GLY A CA 1
ATOM 3094 C C . GLY A 1 418 ? 34.667 51.877 13.876 1.00 12.85 418 GLY A C 1
ATOM 3095 O O . GLY A 1 418 ? 35.390 52.345 12.995 1.00 13.22 418 GLY A O 1
ATOM 3096 N N . VAL A 1 419 ? 33.425 51.470 13.640 1.00 12.67 419 VAL A N 1
ATOM 3097 C CA . VAL A 1 419 ? 32.838 51.570 12.312 1.00 12.34 419 VAL A CA 1
ATOM 3098 C C . VAL A 1 419 ? 31.324 51.528 12.433 1.00 13.07 419 VAL A C 1
ATOM 3099 O O . VAL A 1 419 ? 30.788 51.113 13.460 1.00 13.33 419 VAL A O 1
ATOM 3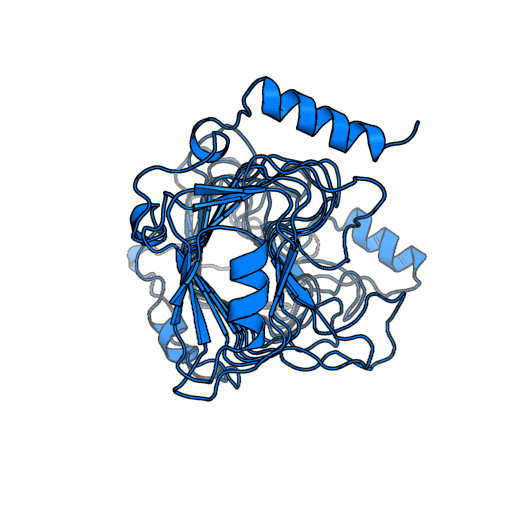103 N N . GLU A 1 420 ? 30.634 51.958 11.383 1.00 13.70 420 GLU A N 1
ATOM 3104 C CA . GLU A 1 420 ? 29.176 51.956 11.396 1.00 14.73 420 GLU A CA 1
ATOM 3105 C C . GLU A 1 420 ? 28.660 50.542 11.632 1.00 14.18 420 GLU A C 1
ATOM 3106 O O . GLU A 1 420 ? 29.322 49.555 11.293 1.00 14.11 420 GLU A O 1
ATOM 3112 N N . LYS A 1 421 ? 27.475 50.443 12.218 1.00 13.48 421 LYS A N 1
ATOM 3113 C CA . LYS A 1 421 ? 26.889 49.145 12.490 1.00 12.96 421 LYS A CA 1
ATOM 3114 C C . LYS A 1 421 ? 26.320 48.485 11.236 1.00 12.56 421 LYS A C 1
ATOM 3115 O O . LYS A 1 421 ? 26.423 47.275 11.068 1.00 11.29 421 LYS A O 1
ATOM 3121 N N . GLY A 1 422 ? 25.732 49.279 10.350 1.00 12.73 422 GLY A N 1
ATOM 3122 C CA . GLY A 1 422 ? 25.184 48.712 9.132 1.00 12.94 422 GLY A CA 1
ATOM 3123 C C . GLY A 1 422 ? 23.698 48.426 9.223 1.00 13.48 422 GLY A C 1
ATOM 3124 O O . GLY A 1 422 ? 23.049 48.223 8.205 1.00 14.38 422 GLY A O 1
ATOM 3125 N N . ILE A 1 423 ? 23.157 48.397 10.437 1.00 12.80 423 ILE A N 1
ATOM 3126 C CA . ILE A 1 423 ? 21.732 48.142 10.632 1.00 12.60 423 ILE A CA 1
ATOM 3127 C C . ILE A 1 423 ? 21.217 49.110 11.693 1.00 13.14 423 ILE A C 1
ATOM 3128 O O . ILE A 1 423 ? 21.981 49.556 12.551 1.00 13.55 423 ILE A O 1
ATOM 3133 N N . PRO A 1 424 ? 19.929 49.481 11.625 1.00 13.20 424 PRO A N 1
ATOM 3134 C CA . PRO A 1 424 ? 19.336 50.407 12.593 1.00 13.90 424 PRO A CA 1
ATOM 3135 C C . PRO A 1 424 ? 19.112 49.832 13.990 1.00 13.54 424 PRO A C 1
ATOM 3136 O O . PRO A 1 424 ? 17.977 49.561 14.383 1.00 14.75 424 PRO A O 1
ATOM 3140 N N . VAL A 1 425 ? 20.201 49.638 14.730 1.00 13.45 425 VAL A N 1
ATOM 3141 C CA . VAL A 1 425 ? 20.115 49.134 16.095 1.00 13.05 425 VAL A CA 1
ATOM 3142 C C . VAL A 1 425 ? 20.897 50.055 17.031 1.00 13.85 425 VAL A C 1
ATOM 3143 O O . VAL A 1 425 ? 22.048 50.402 16.771 1.00 13.99 425 VAL A O 1
ATOM 3147 N N . ASN A 1 426 ? 20.250 50.444 18.122 1.00 14.40 426 ASN A N 1
ATOM 3148 C CA . ASN A 1 426 ? 20.832 51.329 19.132 1.00 15.72 426 ASN A CA 1
ATOM 3149 C C . ASN A 1 426 ? 21.793 50.512 20.016 1.00 14.62 426 ASN A C 1
ATOM 3150 O O . ASN A 1 426 ? 21.349 49.696 20.815 1.00 14.92 426 ASN A O 1
ATOM 3155 N N . ILE A 1 427 ? 23.100 50.723 19.877 1.00 13.82 427 ILE A N 1
ATOM 3156 C CA . ILE A 1 427 ? 24.072 49.983 20.692 1.00 12.99 427 ILE A CA 1
ATOM 3157 C C . ILE A 1 427 ? 25.081 50.901 21.375 1.00 12.96 427 ILE A C 1
ATOM 3158 O O . ILE A 1 427 ? 25.600 51.836 20.762 1.00 12.47 427 ILE A O 1
ATOM 3163 N N . SER A 1 428 ? 25.372 50.616 22.642 1.00 13.67 428 SER A N 1
ATOM 3164 C CA . SER A 1 428 ? 26.330 51.419 23.395 1.00 14.77 428 SER A CA 1
ATOM 3165 C C . SER A 1 428 ? 27.678 51.447 22.689 1.00 15.52 428 SER A C 1
ATOM 3166 O O . SER A 1 428 ? 28.117 50.444 22.119 1.00 15.47 428 SER A O 1
ATOM 3169 N N . ALA A 1 429 ? 28.328 52.603 22.725 1.00 16.27 429 ALA A N 1
ATOM 3170 C CA . ALA A 1 429 ? 29.636 52.765 22.110 1.00 17.71 429 ALA A CA 1
ATOM 3171 C C . ALA A 1 429 ? 30.662 52.885 23.234 1.00 18.58 429 ALA A C 1
ATOM 3172 O O . ALA A 1 429 ? 31.847 53.130 22.989 1.00 19.40 429 ALA A O 1
ATOM 3174 N N . ASN A 1 430 ? 30.193 52.700 24.464 1.00 19.44 430 ASN A N 1
ATOM 3175 C CA . ASN A 1 430 ? 31.042 52.818 25.649 1.00 20.60 430 ASN A CA 1
ATOM 3176 C C . ASN A 1 430 ? 31.856 51.561 25.956 1.00 21.07 430 ASN A C 1
ATOM 3177 O O . ASN A 1 430 ? 31.380 50.651 26.638 1.00 21.44 430 ASN A O 1
ATOM 3182 N N . ARG A 1 431 ? 33.088 51.534 25.463 1.00 21.78 431 ARG A N 1
ATOM 3183 C CA . ARG A 1 431 ? 33.998 50.411 25.674 1.00 22.71 431 ARG A CA 1
ATOM 3184 C C . ARG A 1 431 ? 34.413 50.232 27.136 1.00 23.25 431 ARG A C 1
ATOM 3185 O O . ARG A 1 431 ? 34.465 49.113 27.636 1.00 23.07 431 ARG A O 1
ATOM 3193 N N . SER A 1 432 ? 34.725 51.330 27.816 1.00 23.68 432 SER A N 1
ATOM 3194 C CA . SER A 1 432 ? 35.144 51.246 29.211 1.00 24.39 432 SER A CA 1
ATOM 3195 C C . SER A 1 432 ? 34.069 50.634 30.091 1.00 24.31 432 SER A C 1
ATOM 3196 O O . SER A 1 432 ? 34.364 50.118 31.170 1.00 25.32 432 SER A O 1
ATOM 3199 N N . ALA A 1 433 ? 32.825 50.679 29.625 1.00 24.00 433 ALA A N 1
ATOM 3200 C CA . ALA A 1 433 ? 31.709 50.139 30.390 1.00 23.70 433 ALA A CA 1
ATOM 3201 C C . ALA A 1 433 ? 31.353 48.724 29.969 1.00 22.99 433 ALA A C 1
ATOM 3202 O O . ALA A 1 433 ? 30.461 48.108 30.558 1.00 23.93 433 ALA A O 1
ATOM 3204 N N . TYR A 1 434 ? 32.045 48.206 28.955 1.00 22.23 434 TYR A N 1
ATOM 3205 C CA . TYR A 1 434 ? 31.771 46.852 28.486 1.00 20.89 434 TYR A CA 1
ATOM 3206 C C . TYR A 1 434 ? 32.000 45.805 29.568 1.00 20.72 434 TYR A C 1
ATOM 3207 O O . TYR A 1 434 ? 33.030 45.810 30.254 1.00 20.87 434 TYR A O 1
ATOM 3216 N N . LYS A 1 435 ? 31.035 44.902 29.697 1.00 20.21 435 LYS A N 1
ATOM 3217 C CA . LYS A 1 435 ? 31.100 43.824 30.674 1.00 20.27 435 LYS A CA 1
ATOM 3218 C C . LYS A 1 435 ? 30.336 42.619 30.135 1.00 19.19 435 LYS A C 1
ATOM 3219 O O . LYS A 1 435 ? 29.231 42.759 29.607 1.00 18.31 435 LYS A O 1
ATOM 3225 N N . PRO A 1 436 ? 30.932 41.421 30.215 1.00 18.85 436 PRO A N 1
ATOM 3226 C CA . PRO A 1 436 ? 30.206 40.253 29.718 1.00 18.10 436 PRO A CA 1
ATOM 3227 C C . PRO A 1 436 ? 28.968 40.084 30.604 1.00 17.89 436 PRO A C 1
ATOM 3228 O O . PRO A 1 436 ? 28.956 40.527 31.758 1.00 18.16 436 PRO A O 1
ATOM 3232 N N . VAL A 1 437 ? 27.925 39.462 30.071 1.00 17.94 437 VAL A N 1
ATOM 3233 C CA . VAL A 1 437 ? 26.693 39.274 30.829 1.00 18.36 437 VAL A CA 1
ATOM 3234 C C . VAL A 1 437 ? 26.607 37.939 31.558 1.00 18.91 437 VAL A C 1
ATOM 3235 O O . VAL A 1 437 ? 27.234 36.953 31.162 1.00 18.55 437 VAL A O 1
ATOM 3239 N N . LYS A 1 438 ? 25.841 37.932 32.646 1.00 19.14 438 LYS A N 1
ATOM 3240 C CA . LYS A 1 438 ? 25.613 36.727 33.429 1.00 19.78 438 LYS A CA 1
ATOM 3241 C C . LYS A 1 438 ? 24.473 35.966 32.778 1.00 19.83 438 LYS A C 1
ATOM 3242 O O . LYS A 1 438 ? 23.428 36.543 32.475 1.00 19.59 438 LYS A O 1
ATOM 3248 N N . ILE A 1 439 ? 24.685 34.677 32.545 1.00 19.76 439 ILE A N 1
ATOM 3249 C CA . ILE A 1 439 ? 23.666 33.817 31.945 1.00 19.96 439 ILE A CA 1
ATOM 3250 C C . ILE A 1 439 ? 23.529 32.666 32.928 1.00 20.52 439 ILE A C 1
ATOM 3251 O O . ILE A 1 439 ? 24.536 32.120 33.379 1.00 20.43 439 ILE A O 1
ATOM 3256 N N . LYS A 1 440 ? 22.299 32.290 33.269 1.00 21.81 440 LYS A N 1
ATOM 3257 C CA . LYS A 1 440 ? 22.114 31.215 34.239 1.00 22.48 440 LYS A CA 1
ATOM 3258 C C . LYS A 1 440 ? 20.966 30.247 33.946 1.00 22.26 440 LYS A C 1
ATOM 3259 O O . LYS A 1 440 ? 20.710 29.319 34.724 1.00 22.24 440 LYS A O 1
ATOM 3265 N N . ASP A 1 441 ? 20.302 30.430 32.809 1.00 21.59 441 ASP A N 1
ATOM 3266 C CA . ASP A 1 441 ? 19.179 29.567 32.452 1.00 21.33 441 ASP A CA 1
ATOM 3267 C C . ASP A 1 441 ? 19.521 28.516 31.402 1.00 20.38 441 ASP A C 1
ATOM 3268 O O . ASP A 1 441 ? 18.626 27.874 30.847 1.00 21.45 441 ASP A O 1
ATOM 3273 N N . ILE A 1 442 ? 20.806 28.337 31.123 1.00 18.82 442 ILE A N 1
ATOM 3274 C CA . ILE A 1 442 ? 21.222 27.356 30.128 1.00 17.76 442 ILE A CA 1
ATOM 3275 C C . ILE A 1 442 ? 21.391 25.969 30.740 1.00 17.38 442 ILE A C 1
ATOM 3276 O O . ILE A 1 442 ? 22.236 25.752 31.612 1.00 17.37 442 ILE A O 1
ATOM 3281 N N . GLN A 1 443 ? 20.577 25.030 30.278 1.00 17.18 443 GLN A N 1
ATOM 3282 C CA . GLN A 1 443 ? 20.647 23.664 30.765 1.00 16.74 443 GLN A CA 1
ATOM 3283 C C . GLN A 1 443 ? 21.918 22.996 30.250 1.00 15.90 443 GLN A C 1
ATOM 3284 O O . GLN A 1 443 ? 22.319 23.213 29.108 1.00 14.97 443 GLN A O 1
ATOM 3290 N N . PRO A 1 444 ? 22.595 22.211 31.099 1.00 15.60 444 PRO A N 1
ATOM 3291 C CA . PRO A 1 444 ? 23.813 21.544 30.645 1.00 15.02 444 PRO A CA 1
ATOM 3292 C C . PRO A 1 444 ? 23.421 20.395 29.716 1.00 15.32 444 PRO A C 1
ATOM 3293 O O . PRO A 1 444 ? 22.269 19.954 29.720 1.00 14.52 444 PRO A O 1
ATOM 3297 N N . ILE A 1 445 ? 24.364 19.918 28.913 1.00 14.21 445 ILE A N 1
ATOM 3298 C CA . ILE A 1 445 ? 24.070 18.806 28.023 1.00 14.61 445 ILE A CA 1
ATOM 3299 C C . ILE A 1 445 ? 24.373 17.511 28.755 1.00 14.47 445 ILE A C 1
ATOM 3300 O O . ILE A 1 445 ? 25.458 17.331 29.308 1.00 14.34 445 ILE A O 1
ATOM 3305 N N . GLU A 1 446 ? 23.382 16.624 28.782 1.00 14.84 446 GLU A N 1
ATOM 3306 C CA . GLU A 1 446 ? 23.507 15.341 29.449 1.00 14.72 446 GLU A CA 1
ATOM 3307 C C . GLU A 1 446 ? 24.707 14.589 28.890 1.00 13.84 446 GLU A C 1
ATOM 3308 O O . GLU A 1 446 ? 24.896 14.510 27.674 1.00 12.87 446 GLU A O 1
ATOM 3314 N N . GLY A 1 447 ? 25.531 14.068 29.792 1.00 12.28 447 GLY A N 1
ATOM 3315 C CA . GLY A 1 447 ? 26.699 13.314 29.375 1.00 11.83 447 GLY A CA 1
ATOM 3316 C C . GLY A 1 447 ? 27.958 14.141 29.249 1.00 10.95 447 GLY A C 1
ATOM 3317 O O . GLY A 1 447 ? 29.046 13.589 29.126 1.00 11.25 447 GLY A O 1
ATOM 3318 N N . ILE A 1 448 ? 27.823 15.461 29.280 1.00 10.52 448 ILE A N 1
ATOM 3319 C CA . ILE A 1 448 ? 28.989 16.335 29.161 1.00 10.25 448 ILE A CA 1
ATOM 3320 C C . ILE A 1 448 ? 29.150 17.162 30.424 1.00 10.59 448 ILE A C 1
ATOM 3321 O O . ILE A 1 448 ? 28.329 18.024 30.726 1.00 11.08 448 ILE A O 1
ATOM 3326 N N . ALA A 1 449 ? 30.234 16.886 31.145 1.00 11.86 449 ALA A N 1
ATOM 3327 C CA . ALA A 1 449 ? 30.546 17.528 32.419 1.00 12.27 449 ALA A CA 1
ATOM 3328 C C . ALA A 1 449 ? 31.033 18.972 32.371 1.00 12.10 449 ALA A C 1
ATOM 3329 O O . ALA A 1 449 ? 32.122 19.285 32.871 1.00 12.74 449 ALA A O 1
ATOM 3331 N N . LEU A 1 450 ? 30.231 19.850 31.779 1.00 12.24 450 LEU A N 1
ATOM 3332 C CA . LEU A 1 450 ? 30.572 21.265 31.704 1.00 11.41 450 LEU A CA 1
ATOM 3333 C C . LEU A 1 450 ? 29.435 22.130 32.230 1.00 12.09 450 LEU A C 1
ATOM 3334 O O . LEU A 1 450 ? 28.266 21.884 31.936 1.00 12.49 450 LEU A O 1
ATOM 3339 N N . ASP A 1 451 ? 29.785 23.138 33.023 1.00 12.13 451 ASP A N 1
ATOM 3340 C CA . ASP A 1 451 ? 28.803 24.053 33.584 1.00 12.55 451 ASP A CA 1
ATOM 3341 C C . ASP A 1 451 ? 28.681 25.193 32.580 1.00 12.08 451 ASP A C 1
ATOM 3342 O O . ASP A 1 451 ? 29.439 26.167 32.640 1.00 11.85 451 ASP A O 1
ATOM 3347 N N . LEU A 1 452 ? 27.728 25.065 31.664 1.00 11.83 452 LEU A N 1
ATOM 3348 C CA . LEU A 1 452 ? 27.525 26.063 30.622 1.00 11.45 452 LEU A CA 1
ATOM 3349 C C . LEU A 1 452 ? 27.204 27.468 31.139 1.00 12.24 452 LEU A C 1
ATOM 3350 O O . LEU A 1 452 ? 27.716 28.456 30.614 1.00 12.09 452 LEU A O 1
ATOM 3355 N N . ASN A 1 453 ? 26.369 27.569 32.171 1.00 11.87 453 ASN A N 1
ATOM 3356 C CA . ASN A 1 453 ? 26.036 28.880 32.708 1.00 13.01 453 ASN A CA 1
ATOM 3357 C C . ASN A 1 453 ? 27.266 29.565 33.283 1.00 12.33 453 ASN A C 1
ATOM 3358 O O . ASN A 1 453 ? 27.482 30.751 33.051 1.00 11.41 453 ASN A O 1
ATOM 3363 N N . ALA A 1 454 ? 28.073 28.810 34.022 1.00 12.39 454 ALA A N 1
ATOM 3364 C CA . ALA A 1 454 ? 29.274 29.359 34.638 1.00 12.24 454 ALA A CA 1
ATOM 3365 C C . ALA A 1 454 ? 30.322 29.749 33.604 1.00 12.83 454 ALA A C 1
ATOM 3366 O O . ALA A 1 454 ? 30.967 30.791 33.724 1.00 12.75 454 ALA A O 1
ATOM 3368 N N . LEU A 1 455 ? 30.492 28.918 32.583 1.00 12.19 455 LEU A N 1
ATOM 3369 C CA . LEU A 1 455 ? 31.481 29.207 31.547 1.00 12.34 455 LEU A CA 1
ATOM 3370 C C . LEU A 1 455 ? 31.128 30.452 30.742 1.00 11.71 455 LEU A C 1
ATOM 3371 O O . LEU A 1 455 ? 31.988 31.293 30.466 1.00 11.79 455 LEU A O 1
ATOM 3376 N N . ILE A 1 456 ? 29.861 30.562 30.367 1.00 11.54 456 ILE A N 1
ATOM 3377 C CA . ILE A 1 456 ? 29.385 31.707 29.599 1.00 11.68 456 ILE A CA 1
ATOM 3378 C C . ILE A 1 456 ? 29.528 32.993 30.423 1.00 12.51 456 ILE A C 1
ATOM 3379 O O . ILE A 1 456 ? 30.010 34.013 29.926 1.00 11.54 456 ILE A O 1
ATOM 3384 N N . SER A 1 457 ? 29.120 32.928 31.685 1.00 12.99 457 SER A N 1
ATOM 3385 C CA . SER A 1 457 ? 29.171 34.087 32.574 1.00 14.26 457 SER A CA 1
ATOM 3386 C C . SER A 1 457 ? 30.555 34.658 32.846 1.00 14.73 457 SER A C 1
ATOM 3387 O O . SER A 1 457 ? 30.687 35.859 33.079 1.00 16.38 457 SER A O 1
ATOM 3390 N N . LYS A 1 458 ? 31.585 33.816 32.830 1.00 15.44 458 LYS A N 1
ATOM 3391 C CA . LYS A 1 458 ? 32.942 34.295 33.070 1.00 15.38 458 LYS A CA 1
ATOM 3392 C C . LYS A 1 458 ? 33.471 35.144 31.924 1.00 14.59 458 LYS A C 1
ATOM 3393 O O . LYS A 1 458 ? 34.412 35.913 32.102 1.00 14.84 458 LYS A O 1
ATOM 3399 N N . GLY A 1 459 ? 32.880 34.997 30.746 1.00 12.91 459 GLY A N 1
ATOM 3400 C CA . GLY A 1 459 ? 33.361 35.750 29.603 1.00 12.08 459 GLY A CA 1
ATOM 3401 C C . GLY A 1 459 ? 34.401 34.915 28.882 1.00 11.37 459 GLY A C 1
ATOM 3402 O O . GLY A 1 459 ? 34.436 33.696 29.040 1.00 11.82 459 GLY A O 1
ATOM 3403 N N . ILE A 1 460 ? 35.258 35.561 28.100 1.00 10.89 460 ILE A N 1
ATOM 3404 C CA . ILE A 1 460 ? 36.296 34.857 27.353 1.00 9.72 460 ILE A CA 1
ATOM 3405 C C . ILE A 1 460 ? 37.543 34.641 28.206 1.00 9.60 460 ILE A C 1
ATOM 3406 O O . ILE A 1 460 ? 38.110 35.600 28.732 1.00 10.55 460 ILE A O 1
ATOM 3411 N N . THR A 1 461 ? 37.966 33.386 28.345 1.00 8.80 461 THR A N 1
ATOM 3412 C CA . THR A 1 461 ? 39.144 33.067 29.146 1.00 8.75 461 THR A CA 1
ATOM 3413 C C . THR A 1 461 ? 40.289 32.501 28.312 1.00 9.15 461 THR A C 1
ATOM 3414 O O . THR A 1 461 ? 40.093 32.037 27.186 1.00 8.55 461 THR A O 1
ATOM 3418 N N . GLY A 1 462 ? 41.487 32.537 28.886 1.00 8.13 462 GLY A N 1
ATOM 3419 C CA . GLY A 1 462 ? 42.659 32.017 28.208 1.00 7.97 462 GLY A CA 1
ATOM 3420 C C . GLY A 1 462 ? 42.991 32.695 26.893 1.00 8.42 462 GLY A C 1
ATOM 3421 O O . GLY A 1 462 ? 42.689 33.871 26.685 1.00 8.15 462 GLY A O 1
ATOM 3422 N N . LYS A 1 463 ? 43.625 31.944 26.002 1.00 7.76 463 LYS A N 1
ATOM 3423 C CA . LYS A 1 463 ? 44.015 32.473 24.701 1.00 8.81 463 LYS A CA 1
ATOM 3424 C C . LYS A 1 463 ? 44.274 31.327 23.727 1.00 8.10 463 LYS A C 1
ATOM 3425 O O . LYS A 1 463 ? 44.182 30.166 24.103 1.00 7.82 463 LYS A O 1
ATOM 3431 N N . PRO A 1 464 ? 44.627 31.640 22.467 1.00 8.31 464 PRO A N 1
ATOM 3432 C CA . PRO A 1 464 ? 44.8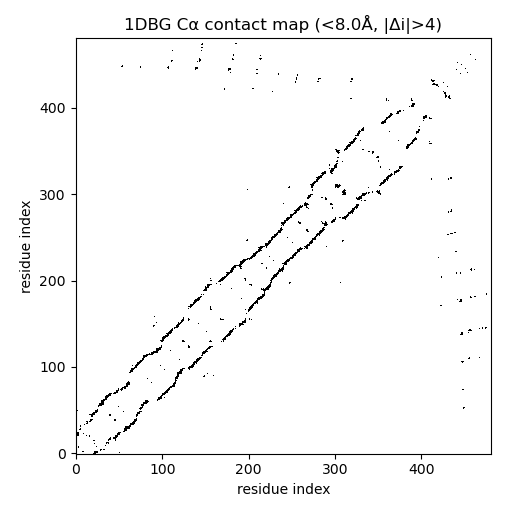84 30.581 21.484 1.00 7.39 464 PRO A CA 1
ATOM 3433 C C . PRO A 1 464 ? 45.865 29.505 21.950 1.00 7.92 464 PRO A C 1
ATOM 3434 O O . PRO A 1 464 ? 46.884 29.807 22.569 1.00 7.97 464 PRO A O 1
ATOM 3438 N N . LEU A 1 465 ? 45.550 28.249 21.639 1.00 8.18 465 LEU A N 1
ATOM 3439 C CA . LEU A 1 465 ? 46.391 27.112 22.003 1.00 8.25 465 LEU A CA 1
ATOM 3440 C C . LEU A 1 465 ? 47.568 26.995 21.044 1.00 8.59 465 LEU A C 1
ATOM 3441 O O . LEU A 1 465 ? 47.461 27.364 19.875 1.00 8.98 465 LEU A O 1
ATOM 3446 N N . SER A 1 466 ? 48.684 26.470 21.537 1.00 8.43 466 SER A N 1
ATOM 3447 C CA . SER A 1 466 ? 49.870 26.309 20.704 1.00 9.58 466 SER A CA 1
ATOM 3448 C C . SER A 1 466 ? 50.189 24.829 20.533 1.00 9.15 466 SER A C 1
ATOM 3449 O O . SER A 1 466 ? 49.608 23.969 21.200 1.00 9.18 466 SER A O 1
ATOM 3452 N N . TRP A 1 467 ? 51.131 24.550 19.639 1.00 9.26 467 TRP A N 1
ATOM 3453 C CA . TRP A 1 467 ? 51.568 23.190 19.356 1.00 10.07 467 TRP A CA 1
ATOM 3454 C C . TRP A 1 467 ? 51.950 22.413 20.615 1.00 10.50 467 TRP A C 1
ATOM 3455 O O . TRP A 1 467 ? 51.492 21.287 20.813 1.00 9.53 467 TRP A O 1
ATOM 3466 N N . ASP A 1 468 ? 52.778 23.010 21.468 1.00 11.40 468 ASP A N 1
ATOM 3467 C CA . ASP A 1 468 ? 53.212 22.318 22.678 1.00 12.82 468 ASP A CA 1
ATOM 3468 C C . ASP A 1 468 ? 52.075 21.934 23.615 1.00 12.26 468 ASP A C 1
ATOM 3469 O O . ASP A 1 468 ? 52.202 20.993 24.399 1.00 13.16 468 ASP A O 1
ATOM 3474 N N . GLU A 1 469 ? 50.952 22.634 23.531 1.00 12.08 469 GLU A N 1
ATOM 3475 C CA . GLU A 1 469 ? 49.837 22.310 24.409 1.00 11.99 469 GLU A CA 1
ATOM 3476 C C . GLU A 1 469 ? 48.971 21.149 23.916 1.00 11.84 469 GLU A C 1
ATOM 3477 O O . GLU A 1 469 ? 48.091 20.693 24.639 1.00 12.03 469 GLU A O 1
ATOM 3483 N N . VAL A 1 470 ? 49.217 20.664 22.702 1.00 10.68 470 VAL A N 1
ATOM 3484 C CA . VAL A 1 470 ? 48.416 19.560 22.176 1.00 10.85 470 VAL A CA 1
ATOM 3485 C C . VAL A 1 470 ? 49.206 18.364 21.642 1.00 10.80 470 VAL A C 1
ATOM 3486 O O . VAL A 1 470 ? 48.689 17.255 21.580 1.00 10.97 470 VAL A O 1
ATOM 3490 N N . ARG A 1 471 ? 50.457 18.589 21.262 1.00 11.20 471 ARG A N 1
ATOM 3491 C CA . ARG A 1 471 ? 51.286 17.534 20.685 1.00 10.43 471 ARG A CA 1
ATOM 3492 C C . ARG A 1 471 ? 51.432 16.245 21.498 1.00 11.06 471 ARG A C 1
ATOM 3493 O O . ARG A 1 471 ? 51.285 16.239 22.722 1.00 10.88 471 ARG A O 1
ATOM 3501 N N . PRO A 1 472 ? 51.702 15.121 20.808 1.00 10.86 472 PRO A N 1
ATOM 3502 C CA . PRO A 1 472 ? 51.881 13.836 21.488 1.00 10.92 472 PRO A CA 1
ATOM 3503 C C . PRO A 1 472 ? 53.080 14.033 22.419 1.00 10.91 472 PRO A C 1
ATOM 3504 O O . PRO A 1 472 ? 54.084 14.622 22.020 1.00 10.04 472 PRO A O 1
ATOM 3508 N N . TYR A 1 473 ? 52.979 13.550 23.653 1.00 11.14 473 TYR A N 1
ATOM 3509 C CA . TYR A 1 473 ? 54.058 13.727 24.624 1.00 11.34 473 TYR A CA 1
ATOM 3510 C C . TYR A 1 473 ? 55.455 13.385 24.127 1.00 11.74 473 TYR A C 1
ATOM 3511 O O . TYR A 1 473 ? 56.432 14.015 24.533 1.00 11.91 473 TYR A O 1
ATOM 3520 N N . TRP A 1 474 ? 55.547 12.398 23.242 1.00 10.67 474 TRP A N 1
ATOM 3521 C CA . TRP A 1 474 ? 56.831 11.949 22.710 1.00 10.74 474 TRP A CA 1
ATOM 3522 C C . TRP A 1 474 ? 57.298 12.671 21.453 1.00 10.92 474 TRP A C 1
ATOM 3523 O O . TRP A 1 474 ? 58.436 12.487 21.021 1.00 10.05 474 TRP A O 1
ATOM 3534 N N . LEU A 1 475 ? 56.418 13.476 20.867 1.00 11.58 475 LEU A N 1
ATOM 3535 C CA . LEU A 1 475 ? 56.722 14.183 19.626 1.00 12.41 475 LEU A CA 1
ATOM 3536 C C . LEU A 1 475 ? 57.150 15.623 19.883 1.00 13.19 475 LEU A C 1
ATOM 3537 O O . LEU A 1 475 ? 56.438 16.388 20.530 1.00 13.34 475 LEU A O 1
ATOM 3542 N N . LYS A 1 476 ? 58.307 16.007 19.363 1.00 13.42 476 LYS A N 1
ATOM 3543 C CA . LYS A 1 476 ? 58.766 17.368 19.572 1.00 14.42 476 LYS A CA 1
ATOM 3544 C C . LYS A 1 476 ? 58.416 18.276 18.406 1.00 13.96 476 LYS A C 1
ATOM 3545 O O . LYS A 1 476 ? 57.859 19.350 18.603 1.00 14.24 476 LYS A O 1
ATOM 3551 N N . GLU A 1 477 ? 58.706 17.827 17.191 1.00 13.10 477 GLU A N 1
ATOM 3552 C CA . GLU A 1 477 ? 58.444 18.629 16.008 1.00 12.46 477 GLU A CA 1
ATOM 3553 C C . GLU A 1 477 ? 57.163 18.319 15.238 1.00 12.58 477 GLU A C 1
ATOM 3554 O O . GLU A 1 477 ? 56.712 17.179 15.146 1.00 11.44 477 GLU A O 1
ATOM 3560 N N . MET A 1 478 ? 56.586 19.370 14.676 1.00 11.48 478 MET A N 1
ATOM 3561 C CA . MET A 1 478 ? 55.352 19.278 13.914 1.00 11.70 478 MET A CA 1
ATOM 3562 C C . MET A 1 478 ? 55.561 18.527 12.589 1.00 10.50 478 MET A C 1
ATOM 3563 O O . MET A 1 478 ? 56.396 18.910 11.774 1.00 10.26 478 MET A O 1
ATOM 3568 N N . PRO A 1 479 ? 54.835 17.411 12.383 1.00 10.53 479 PRO A N 1
ATOM 3569 C CA . PRO A 1 479 ? 54.954 16.631 11.147 1.00 9.63 479 PRO A CA 1
ATOM 3570 C C . PRO A 1 479 ? 54.340 17.409 9.977 1.00 9.90 479 PRO A C 1
ATOM 3571 O O . PRO A 1 479 ? 53.530 18.308 10.184 1.00 10.64 479 PRO A O 1
ATOM 3575 N N . GLY A 1 480 ? 54.724 17.059 8.753 1.00 10.40 480 GLY A N 1
ATOM 3576 C CA . GLY A 1 480 ? 54.164 17.727 7.590 1.00 9.91 480 GLY A CA 1
ATOM 3577 C C . GLY A 1 480 ? 54.766 19.086 7.307 1.00 9.54 480 GLY A C 1
ATOM 3578 O O . GLY A 1 480 ? 55.671 19.530 8.012 1.00 8.48 480 GLY A O 1
ATOM 3579 N N . THR A 1 481 ? 54.257 19.755 6.278 1.00 9.12 481 THR A N 1
ATOM 3580 C CA . THR A 1 481 ? 54.780 21.069 5.909 1.00 9.08 481 THR A CA 1
ATOM 3581 C C . THR A 1 481 ? 53.702 22.118 5.666 1.00 8.60 481 THR A C 1
ATOM 3582 O O . THR A 1 481 ? 53.994 23.313 5.635 1.00 8.53 481 THR A O 1
ATOM 3586 N N . TYR A 1 482 ? 52.459 21.679 5.509 1.00 7.64 482 TYR A N 1
ATOM 3587 C CA . TYR A 1 482 ? 51.382 22.610 5.206 1.00 7.53 482 TYR A CA 1
ATOM 3588 C C . TYR A 1 482 ? 51.111 23.684 6.250 1.00 7.27 482 TYR A C 1
ATOM 3589 O O . TYR A 1 482 ? 50.907 24.847 5.908 1.00 7.91 482 TYR A O 1
ATOM 3598 N N . ALA A 1 483 ? 51.111 23.300 7.520 1.00 7.59 483 ALA A N 1
ATOM 3599 C CA . ALA A 1 483 ? 50.836 24.239 8.598 1.00 8.07 483 ALA A CA 1
ATOM 3600 C C . ALA A 1 483 ? 51.749 25.467 8.640 1.00 8.65 483 ALA A C 1
ATOM 3601 O O . ALA A 1 483 ? 51.278 26.593 8.807 1.00 7.80 483 ALA A O 1
ATOM 3603 N N . LEU A 1 484 ? 53.052 25.245 8.490 1.00 9.13 484 LEU A N 1
ATOM 3604 C CA . LEU A 1 484 ? 54.023 26.334 8.564 1.00 9.87 484 LEU A CA 1
ATOM 3605 C C . LEU A 1 484 ? 54.402 26.987 7.239 1.00 10.68 484 LEU A C 1
ATOM 3606 O O . LEU A 1 484 ? 54.976 28.077 7.238 1.00 11.64 484 LEU A O 1
ATOM 3611 N N . THR A 1 485 ? 54.081 26.343 6.119 1.00 10.51 485 THR A N 1
ATOM 3612 C CA . THR A 1 485 ? 54.452 26.881 4.811 1.00 10.41 485 THR A CA 1
ATOM 3613 C C . THR A 1 485 ? 53.312 27.017 3.797 1.00 10.33 485 THR A C 1
ATOM 3614 O O . THR A 1 485 ? 53.480 27.666 2.767 1.00 10.16 485 THR A O 1
ATOM 3618 N N . ALA A 1 486 ? 52.163 26.404 4.078 1.00 9.53 486 ALA A N 1
ATOM 3619 C CA . ALA A 1 486 ? 51.014 26.457 3.170 1.00 10.04 486 ALA A CA 1
ATOM 3620 C C . ALA A 1 486 ? 51.360 25.816 1.827 1.00 11.04 486 ALA A C 1
ATOM 3621 O O . ALA A 1 486 ? 50.716 26.087 0.805 1.00 9.96 486 ALA A O 1
ATOM 3623 N N . ARG A 1 487 ? 52.381 24.961 1.853 1.00 11.07 487 ARG A N 1
ATOM 3624 C CA . ARG A 1 487 ? 52.872 24.244 0.678 1.00 12.88 487 ARG A CA 1
ATOM 3625 C C . ARG A 1 487 ? 53.129 22.784 1.002 1.00 12.33 487 ARG A C 1
ATOM 3626 O O . ARG A 1 487 ? 53.440 22.436 2.140 1.00 12.31 487 ARG A O 1
ATOM 3634 N N . LEU A 1 488 ? 53.022 21.942 -0.017 1.00 12.03 488 LEU A N 1
ATOM 3635 C CA . LEU A 1 488 ? 53.277 20.516 0.132 1.00 12.41 488 LEU A CA 1
ATOM 3636 C C . LEU A 1 488 ? 54.600 20.260 -0.579 1.00 11.85 488 LEU A C 1
ATOM 3637 O O . LEU A 1 488 ? 54.972 21.020 -1.471 1.00 11.36 488 LEU A O 1
ATOM 3642 N N . SER A 1 489 ? 55.317 19.211 -0.185 1.00 11.68 489 SER A N 1
ATOM 3643 C CA . SER A 1 489 ? 56.586 18.890 -0.829 1.00 11.33 489 SER A CA 1
ATOM 3644 C C . SER A 1 489 ? 56.283 18.466 -2.260 1.00 11.39 489 SER A C 1
ATOM 3645 O O . SER A 1 489 ? 55.131 18.193 -2.598 1.00 10.88 489 SER A O 1
ATOM 3648 N N . ALA A 1 490 ? 57.306 18.403 -3.105 1.00 10.89 490 ALA A N 1
ATOM 3649 C CA . ALA A 1 490 ? 57.084 18.008 -4.489 1.00 11.32 490 ALA A CA 1
ATOM 3650 C C . ALA A 1 490 ? 56.418 16.636 -4.576 1.00 11.28 490 ALA A C 1
ATOM 3651 O O . ALA A 1 490 ? 55.460 16.453 -5.321 1.00 11.06 490 ALA A O 1
ATOM 3653 N N . ASP A 1 491 ? 56.916 15.672 -3.813 1.00 11.15 491 ASP A N 1
ATOM 3654 C CA . ASP A 1 491 ? 56.343 14.333 -3.862 1.00 11.86 491 ASP A CA 1
ATOM 3655 C C . ASP A 1 491 ? 54.892 14.285 -3.396 1.00 10.32 491 ASP A C 1
ATOM 3656 O O . ASP A 1 491 ? 54.053 13.631 -4.022 1.00 9.42 491 ASP A O 1
ATOM 3661 N N . ARG A 1 492 ? 54.595 14.983 -2.306 1.00 9.16 492 ARG A N 1
ATOM 3662 C CA . ARG A 1 492 ? 53.235 15.004 -1.778 1.00 8.83 492 ARG A CA 1
ATOM 3663 C C . ARG A 1 492 ? 52.276 15.843 -2.621 1.00 9.06 492 ARG A C 1
ATOM 3664 O O . ARG A 1 492 ? 51.075 15.558 -2.688 1.00 8.50 492 ARG A O 1
ATOM 3672 N N . ALA A 1 493 ? 52.803 16.881 -3.262 1.00 9.04 493 ALA A N 1
ATOM 3673 C CA . ALA A 1 493 ? 51.971 17.725 -4.105 1.00 8.29 493 ALA A CA 1
ATOM 3674 C C . ALA A 1 493 ? 51.565 16.925 -5.339 1.00 8.93 493 ALA A C 1
ATOM 3675 O O . ALA A 1 493 ? 50.460 17.079 -5.851 1.00 9.94 493 ALA A O 1
ATOM 3677 N N . ALA A 1 494 ? 52.460 16.060 -5.808 1.00 8.72 494 ALA A N 1
ATOM 3678 C CA . ALA A 1 494 ? 52.182 15.231 -6.980 1.00 8.37 494 ALA A CA 1
ATOM 3679 C C . ALA A 1 494 ? 51.065 14.222 -6.698 1.00 8.38 494 ALA A C 1
ATOM 3680 O O . ALA A 1 494 ? 50.145 14.045 -7.499 1.00 8.37 494 ALA A O 1
ATOM 3682 N N . LYS A 1 495 ? 51.154 13.557 -5.556 1.00 8.41 495 LYS A N 1
ATOM 3683 C CA . LYS A 1 495 ? 50.157 12.571 -5.179 1.00 8.13 495 LYS A CA 1
ATOM 3684 C C . LYS A 1 495 ? 48.804 13.246 -4.987 1.00 8.50 495 LYS A C 1
ATOM 3685 O O . LYS A 1 495 ? 47.776 12.714 -5.396 1.00 7.63 495 LYS A O 1
ATOM 3691 N N . PHE A 1 496 ? 48.820 14.429 -4.381 1.00 7.50 496 PHE A N 1
ATOM 3692 C CA . PHE A 1 496 ? 47.601 15.187 -4.125 1.00 7.82 496 PHE A CA 1
ATOM 3693 C C . PHE A 1 496 ? 46.895 15.536 -5.440 1.00 7.99 496 PHE A C 1
ATOM 3694 O O . PHE A 1 496 ? 45.679 15.405 -5.545 1.00 7.61 496 PHE A O 1
ATOM 3702 N N . LYS A 1 497 ? 47.653 15.965 -6.447 1.00 8.35 497 LYS A N 1
ATOM 3703 C CA . LYS A 1 497 ? 47.047 16.280 -7.736 1.00 9.26 497 LYS A CA 1
ATOM 3704 C C . LYS A 1 497 ? 46.440 15.033 -8.354 1.00 8.74 497 LYS A C 1
ATOM 3705 O O . LYS A 1 497 ? 45.361 15.085 -8.931 1.00 9.20 497 LYS A O 1
ATOM 3711 N N . ALA A 1 498 ? 47.141 13.909 -8.243 1.00 8.53 498 ALA A N 1
ATOM 3712 C CA . ALA A 1 498 ? 46.641 12.658 -8.804 1.00 7.87 498 ALA A CA 1
ATOM 3713 C C . ALA A 1 498 ? 45.314 12.254 -8.155 1.00 8.03 498 ALA A C 1
ATOM 3714 O O . ALA A 1 498 ? 44.388 11.812 -8.839 1.00 8.04 498 ALA A O 1
ATOM 3716 N N . VAL A 1 499 ? 45.230 12.406 -6.835 1.00 7.56 499 VAL A N 1
ATOM 3717 C CA . VAL A 1 499 ? 44.010 12.074 -6.101 1.00 7.66 499 VAL A CA 1
ATOM 3718 C C . VAL A 1 499 ? 42.846 12.928 -6.589 1.00 7.58 499 VAL A C 1
ATOM 3719 O O . VAL A 1 499 ? 41.753 12.427 -6.864 1.00 8.16 499 VAL A O 1
ATOM 3723 N N . ILE A 1 500 ? 43.092 14.227 -6.693 1.00 7.63 500 ILE A N 1
ATOM 3724 C CA . ILE A 1 500 ? 42.077 15.174 -7.134 1.00 7.73 500 ILE A CA 1
ATOM 3725 C C . ILE A 1 500 ? 41.656 14.890 -8.576 1.00 8.13 500 ILE A C 1
ATOM 3726 O O . ILE A 1 500 ? 40.470 14.891 -8.901 1.00 8.23 500 ILE A O 1
ATOM 3731 N N . LYS A 1 501 ? 42.636 14.621 -9.429 1.00 8.90 501 LYS A N 1
ATOM 3732 C CA . LYS A 1 501 ? 42.370 14.358 -10.833 1.00 9.88 501 LYS A CA 1
ATOM 3733 C C . LYS A 1 501 ? 41.502 13.138 -11.128 1.00 10.22 501 LYS A C 1
ATOM 3734 O O . LYS A 1 501 ? 40.615 13.210 -11.971 1.00 10.28 501 LYS A O 1
ATOM 3740 N N . ARG A 1 502 ? 41.748 12.021 -10.448 1.00 10.63 502 ARG A N 1
ATOM 3741 C CA . ARG A 1 502 ? 40.959 10.815 -10.703 1.00 11.48 502 ARG A CA 1
ATOM 3742 C C . ARG A 1 502 ? 39.555 10.897 -10.105 1.00 12.53 502 ARG A C 1
ATOM 3743 O O . ARG A 1 502 ? 38.711 10.032 -10.357 1.00 12.46 502 ARG A O 1
ATOM 3751 N N . ASN A 1 503 ? 39.297 11.944 -9.329 1.00 13.46 503 ASN A N 1
ATOM 3752 C CA . ASN A 1 503 ? 37.992 12.103 -8.695 1.00 16.27 503 ASN A CA 1
ATOM 3753 C C . ASN A 1 503 ? 37.134 13.120 -9.456 1.00 17.01 503 ASN A C 1
ATOM 3754 O O . ASN A 1 503 ? 35.999 13.408 -9.076 1.00 18.25 503 ASN A O 1
ATOM 3759 N N . LYS A 1 504 ? 37.687 13.629 -10.552 1.00 17.55 504 LYS A N 1
ATOM 3760 C CA . LYS A 1 504 ? 37.044 14.634 -11.394 1.00 19.41 504 LYS A CA 1
ATOM 3761 C C . LYS A 1 504 ? 36.615 14.015 -12.734 1.00 20.08 504 LYS A C 1
ATOM 3762 O O . LYS A 1 504 ? 36.997 12.886 -13.053 1.00 18.96 504 LYS A O 1
ATOM 3768 N N . GLU A 1 505 ? 35.817 14.743 -13.514 1.00 20.87 505 GLU A N 1
ATOM 3769 C CA . GLU A 1 505 ? 35.375 14.238 -14.811 1.00 22.40 505 GLU A CA 1
ATOM 3770 C C . GLU A 1 505 ? 36.575 13.854 -15.675 1.00 22.55 505 GLU A C 1
ATOM 3771 O O . GLU A 1 505 ? 37.607 14.535 -15.657 1.00 22.15 505 GLU A O 1
ATOM 3777 N N . HIS A 1 506 ? 36.442 12.754 -16.412 1.00 22.71 506 HIS A N 1
ATOM 3778 C CA . HIS A 1 506 ? 37.515 12.275 -17.282 1.00 23.38 506 HIS A CA 1
ATOM 3779 C C . HIS A 1 506 ? 37.734 13.258 -18.431 1.00 23.57 506 HIS A C 1
ATOM 3780 O O . HIS A 1 506 ? 38.901 13.616 -18.708 1.00 24.24 506 HIS A O 1
#